Protein AF-0000000072476292 (afdb_homodimer)

Solvent-accessible surface area (backbone atoms only — not comparable to full-atom values): 34205 Å² total; per-residue (Å²): 91,36,28,39,36,25,27,7,22,26,59,20,25,41,45,44,26,8,29,12,35,37,38,31,52,51,88,58,46,81,91,63,62,54,89,32,46,40,37,27,43,30,15,11,14,38,60,37,29,42,16,51,34,32,48,48,14,46,74,64,65,40,75,52,43,68,63,43,67,49,39,36,83,51,37,91,58,85,46,71,68,76,44,28,64,52,51,72,46,56,89,38,29,79,60,75,78,44,25,46,62,50,32,51,53,49,51,70,51,44,40,41,35,40,39,34,36,55,33,45,54,28,35,44,13,48,59,37,33,48,73,65,56,40,65,89,64,40,34,38,36,35,26,40,55,70,33,39,49,46,41,45,68,34,36,36,52,56,64,34,33,68,37,37,52,82,67,50,32,31,43,75,39,63,48,56,66,78,42,74,43,59,58,44,88,55,37,30,41,33,29,33,40,66,30,44,27,36,98,77,33,66,17,20,30,37,39,39,32,49,47,54,76,79,45,67,76,48,72,68,73,86,72,41,35,26,39,38,39,45,34,62,31,37,36,39,84,77,70,67,51,67,37,57,60,51,52,37,63,68,46,17,54,40,38,34,70,66,27,49,44,32,36,38,36,55,39,39,36,39,72,87,58,59,77,91,72,41,81,23,39,22,28,29,62,42,49,43,50,53,51,51,54,36,37,53,49,11,41,74,57,72,25,60,56,62,67,34,33,41,34,40,27,32,36,42,65,57,97,51,49,45,65,61,49,26,50,52,47,38,51,52,42,25,59,76,68,70,49,54,54,34,59,19,49,65,47,35,40,35,28,34,44,70,90,36,28,38,37,25,26,8,23,26,59,19,25,40,45,44,26,8,28,10,34,38,39,31,54,50,89,56,46,83,90,64,64,54,89,32,44,40,38,27,43,31,14,11,12,37,58,38,31,42,16,52,34,31,48,47,14,44,74,63,65,38,74,50,43,67,63,44,66,49,38,38,84,52,38,90,58,85,46,72,69,76,44,29,64,51,52,72,47,56,88,39,28,79,60,75,78,44,26,45,61,49,33,50,54,49,52,68,51,45,41,41,35,41,38,36,38,55,32,46,53,28,36,44,13,46,60,37,32,49,73,66,56,39,65,90,63,41,35,38,37,34,28,40,56,69,33,37,49,46,39,45,67,35,36,37,53,55,64,33,33,68,37,36,52,84,67,49,33,31,44,75,40,62,49,58,67,78,42,75,43,58,56,43,89,56,36,30,41,34,29,34,40,65,30,44,27,36,96,78,34,66,18,22,30,39,40,39,32,51,45,56,75,80,44,65,76,50,71,65,74,87,70,41,35,26,38,36,40,46,34,61,31,37,36,38,83,77,71,68,50,68,36,57,60,51,53,38,62,68,44,17,56,39,37,33,70,66,27,48,44,31,37,36,35,54,37,38,34,36,73,87,58,58,76,91,72,41,82,22,38,24,27,28,64,42,50,43,51,52,51,52,53,37,38,53,49,11,43,75,58,74,24,60,56,61,66,33,33,41,33,38,29,33,35,42,66,57,98,52,49,45,65,62,49,26,50,50,46,39,52,52,43,25,60,74,67,69,47,55,53,34,59,19,50,64,49,36,38,34,28,34,45,70

InterPro domains:
  IPR000396 Cyclic-AMP phosphodiesterase, class-II [PF02112] (32-349)
  IPR000396 Cyclic-AMP phosphodiesterase, class-II [PIRSF000962] (2-354)
  IPR000396 Cyclic-AMP phosphodiesterase, class-II [PR00388] (113-131)
  IPR000396 Cyclic-AMP phosphodiesterase, class-II [PR00388] (143-164)
  IPR000396 Cyclic-AMP phosphodiesterase, class-II [PR00388] (259-270)
  IPR000396 Cyclic-AMP phosphodiesterase, class-II [PR00388] (278-291)
  IPR000396 Cyclic-AMP phosphodiesterase, class-II [PR00388] (305-316)
  IPR000396 Cyclic-AMP phosphodiesterase, class-II [PTHR28283] (2-352)
  IPR000396 Cyclic-AMP phosphodiesterase, class-II [cd07735] (2-314)
  IPR036866 Ribonuclease Z/Hydroxyacylglutathione hydrolase-like [G3DSA:3.60.15.10] (3-337)
  IPR036866 Ribonuclease Z/Hydroxyacylglutathione hydrolase-like [SSF56281] (3-273)

Sequence (708 aa):
MFELTFLGCSGGPMEGSTCALLVKPATSSYLTLKPGELLCIDGGSGLASLTETIYHEQRTSQPYSKTIELLASQTNIKSPQDICEAVVTTPFAEIQGSPFYEARKIFSCLSNYLITHPHLDHIAGLVVNSSGFDAENPKSVYGSEVCMSALSAHIFNNIIWPDLPQHKLLSLNSVNYEHPFSPSHGVYSVTMFELSHGVNYKSSAFLINYKPADARDNASADQEHMLLVFGDFESDRVSGASTNIHVWQQVAPLVARGQLRGIVVECSHGDSLNDSLLFGHLKSSDLIHELATFKELIEAEGGSINGLHVVVNHVKDLDSDVRLQILKELRDGASLHQLDIKISLPLSGVSLVIMFELTFLGCSGGPMEGSTCALLVKPATSSYLTLKPGELLCIDGGSGLASLTETIYHEQRTSQPYSKTIELLASQTNIKSPQDICEAVVTTPFAEIQGSPFYEARKIFSCLSNYLITHPHLDHIAGLVVNSSGFDAENPKSVYGSEVCMSALSAHIFNNIIWPDLPQHKLLSLNSVNYEHPFSPSHGVYSVTMFELSHGVNYKSSAFLINYKPADARDNASADQEHMLLVFGDFESDRVSGASTNIHVWQQVAPLVARGQLRGIVVECSHGDSLNDSLLFGHLKSSDLIHELATFKELIEAEGGSINGLHVVVNHVKDLDSDVRLQILKELRDGASLHQLDIKISLPLSGVSLVI

Secondary structure (DSSP, 8-state):
-EEEEEEE-B-SSSTTSBSEEEEEETTS-GGGPPTT--EEE--SS-HHHHHHHHHHHHHHSS---HHHHHTGGG----SGGGGB-SEEE-TTTT--S-HHHHHHHHHHT--EEE-S---GGGTHHHHHHGGG--TTS-EEEEE-HHHHHHIIIIISSSSSS--TTTTTSEEEEE--BT--B--GGGTEEEEEEEEE-STT-EEEEEEEEE--GGGTTS--GGG-EEEEEE-S---HHHH--SHHHHHHHHHHHHHHTT-EEEEEEE--B-TTS-GGGSSS--BHHHHHHHHHHHHHHHHHTT---TT-EEEEE-B---SS-HHHHHHHHHHHHHHHTT---EEE---TT-EEE-/-EEEEEEE-B-SSSTTSBSEEEEEETTS-GGGPPTT--EEE--SS-HHHHHHHHHHHHHHSS---HHHHHTGGG----SGGGGB-SEEE-TTTT--S-HHHHHHHHHHT--EEE-S---GGGTHHHHHHGGG--TTS-EEEEE-HHHHHHIIIIISSSSSS--TTTTTSEEEEE--BT--B--GGGTEEEEEEEEE-STT-EEEEEEEEE--GGGTTS--GGG-EEEEEE-S---HHHH--SHHHHHHHHHHHHHHTT-EEEEEEE--B-TTS-GGGSSS--BHHHHHHHHHHHHHHHHHTT---TT-EEEEE-B---SS-HHHHHHHHHHHHHHHTT---EEE---TT-EEE-

Nearest PDB structures (foldseek):
  4ojv-assembly1_A  TM=8.227E-01  e=9.737E-34  Saccharomyces cerevisiae S288C
  2e7y-assembly1_B  TM=5.985E-01  e=1.493E-08  Thermotoga maritima
  7xgt-assembly1_B  TM=6.141E-01  e=4.223E-08  Oryza sativa
  2nva-assembly4_G  TM=5.502E-01  e=4.633E-01  Paramecium bursaria Chlorella virus 1
  2nv9-assembly1_A  TM=3.496E-01  e=8.541E-01  Paramecium bursaria Chlorella virus 1

Radius of gyration: 25.57 Å; Cα contacts (8 Å, |Δi|>4): 1795; chains: 2; bounding box: 51×78×52 Å

Foldseek 3Di:
DKKKAFQAFALDDDQQRFGKIWIFRPVDALVDDDFQRIEMEFFSHALVSQLVLLVVCLVPVFFDFVCCVVCVVFAPDPGLVVFFLFDWHNRNNPDDDRSNVSSVVSVLSYAEYEYFAQDNSRYVRVQVVLVPFDLVRAHEYEYAPRRLVCCQVPPCPVPNHPVCVVVNNYYYHHDDAQDWDDDGPNQWIKHKFWAAQDPPTITIKIKIWGDDPVCVPVPPVLDIAIEIETDFAFACVLRVDCRLVVVLLVCLLCVQSVRYQAYEEEAAFAPVDDSVPQNGHHYLVRVLVSVLSSQVSNVVSVGGLAAHEYEYGRHHDDPHNGSVRSSVSNVVSCVVSVPNYTYGYGGNSIMGDD/DKKKAFQAFALDDDQQRFGKIWIFRPVDALVDDDFQRIEMEFFSHALVSQLVLLVVCLPPVFFDFVCCVVCVVFDPDPGLVVFFLFDWHNRNNPDDDRSNVSSVVSVLSYAEYEYFAQDNSRYVRVQVVLVVFDLVRAHEYEYAPRRLVCCQVPPCPVPNHPVCVVVNNYYYYHDDAQDWDDDRVNQWIKHKFWAAQPPPDITIKIKIWGDDPVCVVVVPVLDIAIEIETDFAFACVLRVDCRLVVVLLVCLLCVQSVRYQAYEEEAAFAPPDDSVPQNGHHYLVRVLVSVLSSQVSNVVSVGGLAAHEYEYGRHHDDPHPGSVRSSVSNVVSCVVSVPNYTYGYGGNSIMGDD

Organism: Diutina rugosa (NCBI:txid5481)

pLDDT: mean 92.44, std 9.65, range [44.97, 98.94]

Structure (mmCIF, N/CA/C/O backbone):
data_AF-0000000072476292-model_v1
#
loop_
_entity.id
_entity.type
_entity.pdbx_description
1 polymer '3,5-cyclic-nucleotide phosphodiesterase'
#
loop_
_atom_site.group_PDB
_atom_site.id
_atom_site.type_symbol
_atom_site.label_atom_id
_atom_site.label_alt_id
_atom_site.label_comp_id
_atom_site.label_asym_id
_atom_site.label_entity_id
_atom_site.label_seq_id
_atom_site.pdbx_PDB_ins_code
_atom_site.Cartn_x
_atom_site.Cartn_y
_atom_site.Cartn_z
_atom_site.occupancy
_atom_site.B_iso_or_equiv
_atom_site.auth_seq_id
_atom_site.auth_comp_id
_atom_site.auth_asym_id
_atom_site.auth_atom_id
_atom_site.pdbx_PDB_model_num
ATOM 1 N N . MET A 1 1 ? 5.055 30.344 5.113 1 91 1 MET A N 1
ATOM 2 C CA . MET A 1 1 ? 4.133 29.531 4.332 1 91 1 MET A CA 1
ATOM 3 C C . MET A 1 1 ? 4.703 28.125 4.098 1 91 1 MET A C 1
ATOM 5 O O . MET A 1 1 ? 5.922 27.953 4.094 1 91 1 MET A O 1
ATOM 9 N N . PHE A 1 2 ? 3.807 27.188 4.066 1 96.44 2 PHE A N 1
ATOM 10 C CA . PHE A 1 2 ? 4.172 25.797 3.805 1 96.44 2 PHE A CA 1
ATOM 11 C C . PHE A 1 2 ? 3.623 25.344 2.459 1 96.44 2 PHE A C 1
ATOM 13 O O . PHE A 1 2 ? 2.578 25.812 2.014 1 96.44 2 PHE A O 1
ATOM 20 N N . GLU A 1 3 ? 4.383 24.562 1.812 1 97.94 3 GLU A N 1
ATOM 21 C CA . GLU A 1 3 ? 3.824 23.75 0.731 1 97.94 3 GLU A CA 1
ATOM 22 C C . GLU A 1 3 ? 3.582 22.312 1.184 1 97.94 3 GLU A C 1
ATOM 24 O O . GLU A 1 3 ? 4.48 21.672 1.729 1 97.94 3 GLU A O 1
ATOM 29 N N . LEU A 1 4 ? 2.398 21.906 1.041 1 98.56 4 LEU A N 1
ATOM 30 C CA . LEU A 1 4 ? 1.938 20.578 1.404 1 98.56 4 LEU A CA 1
ATOM 31 C C . LEU A 1 4 ? 1.71 19.719 0.162 1 98.56 4 LEU A C 1
ATOM 33 O O . LEU A 1 4 ? 0.95 20.109 -0.73 1 98.56 4 LEU A O 1
ATOM 37 N N . THR A 1 5 ? 2.398 18.625 0.042 1 98.38 5 THR A N 1
ATOM 38 C CA . THR A 1 5 ? 2.139 17.656 -1.026 1 98.38 5 THR A CA 1
ATOM 39 C C . THR A 1 5 ? 1.541 16.375 -0.466 1 98.38 5 THR A C 1
ATOM 41 O O . THR A 1 5 ? 2.213 15.641 0.259 1 98.38 5 THR A O 1
ATOM 44 N N . PHE A 1 6 ? 0.319 16.156 -0.829 1 98 6 PHE A N 1
ATOM 45 C CA . PHE A 1 6 ? -0.369 14.969 -0.354 1 98 6 PHE A CA 1
ATOM 46 C C . PHE A 1 6 ? -0.051 13.773 -1.242 1 98 6 PHE A C 1
ATOM 48 O O . PHE A 1 6 ? -0.615 13.633 -2.33 1 98 6 PHE A O 1
ATOM 55 N N . LEU A 1 7 ? 0.83 12.875 -0.718 1 97.44 7 LEU A N 1
ATOM 56 C CA . LEU A 1 7 ? 1.102 11.633 -1.431 1 97.44 7 LEU A CA 1
ATOM 57 C C . LEU A 1 7 ? -0.1 10.695 -1.366 1 97.44 7 LEU A C 1
ATOM 59 O O . LEU A 1 7 ? -0.312 9.883 -2.273 1 97.44 7 LEU A O 1
ATOM 63 N N . GLY A 1 8 ? -0.78 10.789 -0.279 1 96.25 8 GLY A N 1
ATOM 64 C CA . GLY A 1 8 ? -2.039 10.086 -0.076 1 96.25 8 GLY A CA 1
ATOM 65 C C . GLY A 1 8 ? -2.941 10.766 0.937 1 96.25 8 GLY A C 1
ATOM 66 O O . GLY A 1 8 ? -2.465 11.336 1.92 1 96.25 8 GLY A O 1
ATOM 67 N N . CYS A 1 9 ? -4.281 10.633 0.709 1 94.25 9 CYS A N 1
ATOM 68 C CA . CYS A 1 9 ? -5.242 11.32 1.569 1 94.25 9 CYS A CA 1
ATOM 69 C C . CYS A 1 9 ? -6.418 10.406 1.905 1 94.25 9 CYS A C 1
ATOM 71 O O . CYS A 1 9 ? -7.387 10.844 2.525 1 94.25 9 CYS A O 1
ATOM 73 N N . SER A 1 10 ? -6.316 9.18 1.481 1 91.38 10 SER A N 1
ATOM 74 C CA . SER A 1 10 ? -7.457 8.281 1.633 1 91.38 10 SER A CA 1
ATOM 75 C C . SER A 1 10 ? -7.383 7.504 2.941 1 91.38 10 SER A C 1
ATOM 77 O O . SER A 1 10 ? -6.293 7.121 3.379 1 91.38 10 SER A O 1
ATOM 79 N N . GLY A 1 11 ? -8.523 7.332 3.533 1 90.81 11 GLY A N 1
ATOM 80 C CA . GLY A 1 11 ? -8.609 6.418 4.66 1 90.81 11 GLY A CA 1
ATOM 81 C C . GLY A 1 11 ? -8.898 4.988 4.25 1 90.81 11 GLY A C 1
ATOM 82 O O . GLY A 1 11 ? -9.234 4.152 5.09 1 90.81 11 GLY A O 1
ATOM 83 N N . GLY A 1 12 ? -8.68 4.676 2.955 1 88.12 12 GLY A N 1
ATOM 84 C CA . GLY A 1 12 ? -9.07 3.387 2.414 1 88.12 12 GLY A CA 1
ATOM 85 C C . GLY A 1 12 ? -10.445 3.404 1.772 1 88.12 12 GLY A C 1
ATOM 86 O O . GLY A 1 12 ? -11.148 4.418 1.817 1 88.12 12 GLY A O 1
ATOM 87 N N . PRO A 1 13 ? -10.719 2.307 1.128 1 91 13 PRO A N 1
ATOM 88 C CA . PRO A 1 13 ? -10.047 1.003 1.123 1 91 13 PRO A CA 1
ATOM 89 C C . PRO A 1 13 ? -9.016 0.874 0.004 1 91 13 PRO A C 1
ATOM 91 O O . PRO A 1 13 ? -8.414 -0.189 -0.163 1 91 13 PRO A O 1
ATOM 94 N N . MET A 1 14 ? -8.75 1.914 -0.748 1 90.06 14 MET A N 1
ATOM 95 C CA . MET A 1 14 ? -7.816 1.843 -1.868 1 90.06 14 MET A CA 1
ATOM 96 C C . MET A 1 14 ? -6.375 1.964 -1.385 1 90.06 14 MET A C 1
ATOM 98 O O . MET A 1 14 ? -5.973 3.01 -0.874 1 90.06 14 MET A O 1
ATOM 102 N N . GLU A 1 15 ? -5.648 0.923 -1.555 1 93.62 15 GLU A N 1
ATOM 103 C CA . GLU A 1 15 ? -4.242 0.938 -1.171 1 93.62 15 GLU A CA 1
ATOM 104 C C . GLU A 1 15 ? -3.43 1.845 -2.092 1 93.62 15 GLU A C 1
ATOM 106 O O . GLU A 1 15 ? -3.885 2.2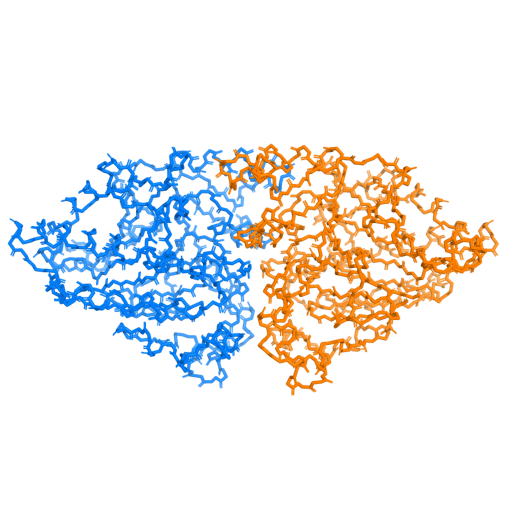03 -3.18 1 93.62 15 GLU A O 1
ATOM 111 N N . GLY A 1 16 ? -2.322 2.332 -1.663 1 91.12 16 GLY A N 1
ATOM 112 C CA . GLY A 1 16 ? -1.449 3.16 -2.48 1 91.12 16 GLY A CA 1
ATOM 113 C C . GLY A 1 16 ? -1.873 4.617 -2.52 1 91.12 16 GLY A C 1
ATOM 114 O O . GLY A 1 16 ? -1.264 5.426 -3.221 1 91.12 16 GLY A O 1
ATOM 115 N N . SER A 1 17 ? -2.912 4.957 -1.737 1 92.44 17 SER A N 1
ATOM 116 C CA . SER A 1 17 ? -3.385 6.336 -1.707 1 92.44 17 SER A CA 1
ATOM 117 C C . SER A 1 17 ? -3.695 6.785 -0.282 1 92.44 17 SER A C 1
ATOM 119 O O . SER A 1 17 ? -4.441 7.742 -0.076 1 92.44 17 SER A O 1
ATOM 121 N N . THR A 1 18 ? -3.088 6.07 0.658 1 96.38 18 THR A N 1
ATOM 122 C CA . THR A 1 18 ? -3.424 6.344 2.051 1 96.38 18 THR A CA 1
ATOM 123 C C . THR A 1 18 ? -2.488 7.398 2.635 1 96.38 18 THR A C 1
ATOM 125 O O . THR A 1 18 ? -1.565 7.859 1.961 1 96.38 18 THR A O 1
ATOM 128 N N . CYS A 1 19 ? -2.697 7.816 3.797 1 97.81 19 CYS A N 1
ATOM 129 C CA . CYS A 1 19 ? -2.273 9.086 4.367 1 97.81 19 CYS A CA 1
ATOM 130 C C . CYS A 1 19 ? -0.754 9.203 4.387 1 97.81 19 CYS A C 1
ATOM 132 O O . CYS A 1 19 ? -0.074 8.375 5 1 97.81 19 CYS A O 1
ATOM 134 N N . ALA A 1 20 ? -0.242 10.18 3.732 1 98.56 20 ALA A N 1
ATOM 135 C CA . ALA A 1 20 ? 1.154 10.609 3.701 1 98.56 20 ALA A CA 1
ATOM 136 C C . ALA A 1 20 ? 1.278 12.031 3.17 1 98.56 20 ALA A C 1
ATOM 138 O O . ALA A 1 20 ? 0.745 12.352 2.105 1 98.56 20 ALA A O 1
ATOM 139 N N . LEU A 1 21 ? 1.949 12.898 3.904 1 98.69 21 LEU A N 1
ATOM 140 C CA . LEU A 1 21 ? 2.023 14.32 3.6 1 98.69 21 LEU A CA 1
ATOM 141 C C . LEU A 1 21 ? 3.469 14.805 3.621 1 98.69 21 LEU A C 1
ATOM 143 O O . LEU A 1 21 ? 4.156 14.672 4.637 1 98.69 21 LEU A O 1
ATOM 147 N N . LEU A 1 22 ? 3.949 15.312 2.496 1 98.62 22 LEU A N 1
ATOM 148 C CA . LEU A 1 22 ? 5.227 16.016 2.475 1 98.62 22 LEU A CA 1
ATOM 149 C C . LEU A 1 22 ? 5.039 17.484 2.852 1 98.62 22 LEU A C 1
ATOM 151 O O . LEU A 1 22 ? 4.098 18.125 2.395 1 98.62 22 LEU A O 1
ATOM 155 N N . VAL A 1 23 ? 5.867 17.969 3.684 1 97.81 23 VAL A N 1
ATOM 156 C CA . VAL A 1 23 ? 5.836 19.359 4.125 1 97.81 23 VAL A CA 1
ATOM 157 C C . VAL A 1 23 ? 7.191 20.016 3.865 1 97.81 23 VAL A C 1
ATOM 159 O O . VAL A 1 23 ? 8.234 19.469 4.223 1 97.81 23 VAL A O 1
ATOM 162 N N . LYS A 1 24 ? 7.195 21.094 3.283 1 96.56 24 LYS A N 1
ATOM 163 C CA . LYS A 1 24 ? 8.391 21.922 3.094 1 96.56 24 LYS A CA 1
ATOM 164 C C . LYS A 1 24 ? 8.039 23.406 3.127 1 96.56 24 LYS A C 1
ATOM 166 O O . LYS A 1 24 ? 6.875 23.781 2.986 1 96.56 24 LYS A O 1
ATOM 171 N N . PRO A 1 25 ? 9.062 24.281 3.348 1 94.06 25 PRO A N 1
ATOM 172 C CA . PRO A 1 25 ? 8.781 25.703 3.176 1 94.06 25 PRO A CA 1
ATOM 173 C C . PRO A 1 25 ? 8.305 26.047 1.766 1 94.06 25 PRO A C 1
ATOM 175 O O . PRO A 1 25 ? 8.812 25.5 0.789 1 94.06 25 PRO A O 1
ATOM 178 N N . ALA A 1 26 ? 7.312 26.891 1.648 1 94.31 26 ALA A N 1
ATOM 179 C CA . ALA A 1 26 ? 6.762 27.266 0.348 1 94.31 26 ALA A CA 1
ATOM 180 C C . ALA A 1 26 ? 7.824 27.922 -0.528 1 94.31 26 ALA A C 1
ATOM 182 O O . ALA A 1 26 ? 7.727 27.906 -1.758 1 94.31 26 ALA A O 1
ATOM 183 N N . THR A 1 27 ? 8.812 28.516 0.067 1 91.31 27 THR A N 1
ATOM 184 C CA . THR A 1 27 ? 9.844 29.266 -0.653 1 91.31 27 THR A CA 1
ATOM 185 C C . THR A 1 27 ? 10.875 28.312 -1.262 1 91.31 27 THR A C 1
ATOM 187 O O . THR A 1 27 ? 11.641 28.703 -2.143 1 91.31 27 THR A O 1
ATOM 190 N N . SER A 1 28 ? 10.898 27.062 -0.823 1 92.25 28 SER A N 1
ATOM 191 C CA . SER A 1 28 ? 11.852 26.094 -1.334 1 92.25 28 SER A CA 1
ATOM 192 C C . SER A 1 28 ? 11.266 25.297 -2.498 1 92.25 28 SER A C 1
ATOM 194 O O . SER A 1 28 ? 10.055 25.062 -2.545 1 92.25 28 SER A O 1
ATOM 196 N N . SER A 1 29 ? 12.18 24.922 -3.387 1 94.94 29 SER A N 1
ATOM 197 C CA . SER A 1 29 ? 11.805 24.062 -4.5 1 94.94 29 SER A CA 1
ATOM 198 C C . SER A 1 29 ? 12.219 22.609 -4.238 1 94.94 29 SER A C 1
ATOM 200 O O . SER A 1 29 ? 13.25 22.359 -3.607 1 94.94 29 SER A O 1
ATOM 202 N N . TYR A 1 30 ? 11.422 21.672 -4.738 1 96.06 30 TYR A N 1
ATOM 203 C CA . TYR A 1 30 ? 11.797 20.266 -4.621 1 96.06 30 TYR A CA 1
ATOM 204 C C . TYR A 1 30 ? 13.102 19.984 -5.348 1 96.06 30 TYR A C 1
ATOM 206 O O . TYR A 1 30 ? 13.789 19 -5.051 1 96.06 30 TYR A O 1
ATOM 214 N N . LEU A 1 31 ? 13.484 20.844 -6.27 1 92 31 LEU A N 1
ATOM 215 C CA . LEU A 1 31 ? 14.688 20.672 -7.078 1 92 31 LEU A CA 1
ATOM 216 C C . LEU A 1 31 ? 15.922 21.141 -6.312 1 92 31 LEU A C 1
ATOM 218 O O . LEU A 1 31 ? 17.047 20.781 -6.672 1 92 31 LEU A O 1
ATOM 222 N N . THR A 1 32 ? 15.711 21.938 -5.223 1 91.19 32 THR A N 1
ATOM 223 C CA . THR A 1 32 ? 16.844 22.531 -4.52 1 91.19 32 THR A CA 1
ATOM 224 C C . THR A 1 32 ? 16.641 22.438 -3.008 1 91.19 32 THR A C 1
ATOM 226 O O . THR A 1 32 ? 16.891 23.406 -2.285 1 91.19 32 THR A O 1
ATOM 229 N N . LEU A 1 33 ? 16.109 21.344 -2.615 1 92 33 LEU A N 1
ATOM 230 C CA . LEU A 1 33 ? 15.859 21.156 -1.192 1 92 33 LEU A CA 1
ATOM 231 C C . LEU A 1 33 ? 17.156 21.203 -0.396 1 92 33 LEU A C 1
ATOM 233 O O . LEU A 1 33 ? 18.156 20.609 -0.804 1 92 33 LEU A O 1
ATOM 237 N N . LYS A 1 34 ? 17.156 21.953 0.656 1 89.31 34 LYS A N 1
ATOM 238 C CA . LYS A 1 34 ? 18.25 21.922 1.619 1 89.31 34 LYS A CA 1
ATOM 239 C C . LYS A 1 34 ? 18.062 20.812 2.641 1 89.31 34 LYS A C 1
ATOM 241 O O . LYS A 1 34 ? 16.938 20.312 2.822 1 89.31 34 LYS A O 1
ATOM 246 N N . PRO A 1 35 ? 19.172 20.406 3.254 1 88 35 PRO A N 1
ATOM 247 C CA . PRO A 1 35 ? 19.062 19.344 4.246 1 88 35 PRO A CA 1
ATOM 248 C C . PRO A 1 35 ? 18.047 19.656 5.344 1 88 35 PRO A C 1
ATOM 250 O O . PRO A 1 35 ? 18.062 20.766 5.898 1 88 35 PRO A O 1
ATOM 253 N N . GLY A 1 36 ? 17.141 18.734 5.473 1 90.19 36 GLY A N 1
ATOM 254 C CA . GLY A 1 36 ? 16.219 18.859 6.59 1 90.19 36 GLY A CA 1
ATOM 255 C C . GLY A 1 36 ? 14.938 19.578 6.219 1 90.19 36 GLY A C 1
ATOM 256 O O . GLY A 1 36 ? 13.977 19.578 6.996 1 90.19 36 GLY A O 1
ATOM 257 N N . GLU A 1 37 ? 14.805 20.125 5.031 1 93.25 37 GLU A N 1
ATOM 258 C CA . GLU A 1 37 ? 13.656 20.953 4.66 1 93.25 37 GLU A CA 1
ATOM 259 C C . GLU A 1 37 ? 12.422 20.094 4.402 1 93.25 37 GLU A C 1
ATOM 261 O O . GLU A 1 37 ? 11.289 20.562 4.547 1 93.25 37 GLU A O 1
ATOM 266 N N . LEU A 1 38 ? 12.672 18.891 4.059 1 96.12 38 LEU A N 1
ATOM 267 C CA . LEU A 1 38 ? 11.547 18.031 3.707 1 96.12 38 LEU A CA 1
ATOM 268 C C . LEU A 1 38 ? 11.172 17.125 4.871 1 96.12 38 LEU A C 1
ATOM 270 O O . LEU A 1 38 ? 12.016 16.422 5.41 1 96.12 38 LEU A O 1
ATOM 274 N N . LEU A 1 39 ? 9.883 17.203 5.27 1 96.56 39 LEU A N 1
ATOM 275 C CA . LEU A 1 39 ? 9.305 16.312 6.27 1 96.56 39 LEU A CA 1
ATOM 276 C C . LEU A 1 39 ? 8.219 15.445 5.656 1 96.56 39 LEU A C 1
ATOM 278 O O . LEU A 1 39 ? 7.574 15.844 4.684 1 96.56 39 LEU A O 1
ATOM 282 N N . CYS A 1 40 ? 8.156 14.344 6.203 1 98.25 40 CYS A N 1
ATOM 283 C CA . CYS A 1 40 ? 7.023 13.5 5.836 1 98.25 40 CYS A CA 1
ATOM 284 C C . CYS A 1 40 ? 6.199 13.125 7.066 1 98.25 40 CYS A C 1
ATOM 286 O O . CYS A 1 40 ? 6.734 12.602 8.039 1 98.25 40 CYS A O 1
ATOM 288 N N . ILE A 1 41 ? 4.945 13.508 7.055 1 98.75 41 ILE A N 1
ATOM 289 C CA . ILE A 1 41 ? 4.023 13.117 8.117 1 98.75 41 ILE A CA 1
ATOM 290 C C . ILE A 1 41 ? 3.227 11.891 7.676 1 98.75 41 ILE A C 1
ATOM 292 O O . ILE A 1 41 ? 2.51 11.938 6.672 1 98.75 41 ILE A O 1
ATOM 296 N N . ASP A 1 42 ? 3.373 10.82 8.422 1 98.75 42 ASP A N 1
ATOM 297 C CA . ASP A 1 42 ? 2.84 9.5 8.094 1 98.75 42 ASP A CA 1
ATOM 298 C C . ASP A 1 42 ? 3.469 8.953 6.812 1 98.75 42 ASP A C 1
ATOM 300 O O . ASP A 1 42 ? 4.375 9.57 6.246 1 98.75 42 ASP A O 1
ATOM 304 N N . GLY A 1 43 ? 3.189 7.695 6.504 1 98.44 43 GLY A N 1
ATOM 305 C CA . GLY A 1 43 ? 3.807 7 5.387 1 98.44 43 GLY A CA 1
ATOM 306 C C . GLY A 1 43 ? 2.926 5.91 4.801 1 98.44 43 GLY A C 1
ATOM 307 O O . GLY A 1 43 ? 3.408 4.828 4.469 1 98.44 43 GLY A O 1
ATOM 308 N N . GLY A 1 44 ? 1.646 6.211 4.703 1 98.19 44 GLY A N 1
ATOM 309 C CA . GLY A 1 44 ? 0.748 5.254 4.078 1 98.19 44 GLY A CA 1
ATOM 310 C C . GLY A 1 44 ? 0.981 5.102 2.588 1 98.19 44 GLY A C 1
ATOM 311 O O . GLY A 1 44 ? 0.674 4.059 2.01 1 98.19 44 GLY A O 1
ATOM 312 N N . SER A 1 45 ? 1.39 6.121 1.954 1 97.31 45 SER A N 1
ATOM 313 C CA . SER A 1 45 ? 1.868 6.188 0.578 1 97.31 45 SER A CA 1
ATOM 314 C C . SER A 1 45 ? 3.254 6.82 0.504 1 97.31 45 SER A C 1
ATOM 316 O O . SER A 1 45 ? 3.729 7.398 1.482 1 97.31 45 SER A O 1
ATOM 318 N N . GLY A 1 46 ? 3.893 6.723 -0.667 1 96.69 46 GLY A N 1
ATOM 319 C CA . GLY A 1 46 ? 5.254 7.23 -0.715 1 96.69 46 GLY A CA 1
ATOM 320 C C . GLY A 1 46 ? 5.793 7.367 -2.127 1 96.69 46 GLY A C 1
ATOM 321 O O . GLY A 1 46 ? 5.27 8.156 -2.922 1 96.69 46 GLY A O 1
ATOM 322 N N . LEU A 1 47 ? 6.762 6.539 -2.42 1 95.25 47 LEU A N 1
ATOM 323 C CA . LEU A 1 47 ? 7.566 6.648 -3.631 1 95.25 47 LEU A CA 1
ATOM 324 C C . LEU A 1 47 ? 6.703 6.488 -4.875 1 95.25 47 LEU A C 1
ATOM 326 O O . LEU A 1 47 ? 6.84 7.258 -5.832 1 95.25 47 LEU A O 1
ATOM 330 N N . ALA A 1 48 ? 5.836 5.492 -4.906 1 94.25 48 ALA A N 1
ATOM 331 C CA . ALA A 1 48 ? 4.992 5.246 -6.07 1 94.25 48 ALA A CA 1
ATOM 332 C C . ALA A 1 48 ? 4.066 6.426 -6.34 1 94.25 48 ALA A C 1
ATOM 334 O O . ALA A 1 48 ? 3.918 6.863 -7.48 1 94.25 48 ALA A O 1
ATOM 335 N N . SER A 1 49 ? 3.451 6.922 -5.297 1 95.44 49 SER A N 1
ATOM 336 C CA . SER A 1 49 ? 2.539 8.055 -5.426 1 95.44 49 SER A CA 1
ATOM 337 C C . SER A 1 49 ? 3.262 9.289 -5.945 1 95.44 49 SER A C 1
ATOM 339 O O . SER A 1 49 ? 2.752 9.992 -6.824 1 95.44 49 SER A O 1
ATOM 341 N N . LEU A 1 50 ? 4.422 9.57 -5.391 1 96.5 50 LEU A N 1
ATOM 342 C CA . LEU A 1 50 ? 5.199 10.719 -5.859 1 96.5 50 LEU A CA 1
ATOM 343 C C . LEU A 1 50 ? 5.59 10.539 -7.324 1 96.5 50 LEU A C 1
ATOM 345 O O . LEU A 1 50 ? 5.52 11.484 -8.109 1 96.5 50 LEU A O 1
ATOM 349 N N . THR A 1 51 ? 6.039 9.336 -7.699 1 94.38 51 THR A N 1
ATOM 350 C CA . THR A 1 51 ? 6.418 9.039 -9.078 1 94.38 51 THR A CA 1
ATOM 351 C C . THR A 1 51 ? 5.262 9.328 -10.031 1 94.38 51 THR A C 1
ATOM 353 O O . THR A 1 51 ? 5.453 9.953 -11.078 1 94.38 51 THR A O 1
ATOM 356 N N . GLU A 1 52 ? 4.09 8.922 -9.672 1 94.19 52 GLU A N 1
ATOM 357 C CA . GLU A 1 52 ? 2.902 9.141 -10.492 1 94.19 52 GLU A CA 1
ATOM 358 C C . GLU A 1 52 ? 2.58 10.625 -10.609 1 94.19 52 GLU A C 1
ATOM 360 O O . GLU A 1 52 ? 2.193 11.102 -11.68 1 94.19 52 GLU A O 1
ATOM 365 N N . THR A 1 53 ? 2.695 11.312 -9.508 1 96.06 53 THR A N 1
ATOM 366 C CA . THR A 1 53 ? 2.424 12.75 -9.516 1 96.06 53 THR A CA 1
ATOM 367 C C . THR A 1 53 ? 3.383 13.477 -10.445 1 96.06 53 THR A C 1
ATOM 369 O O . THR A 1 53 ? 2.963 14.312 -11.25 1 96.06 53 THR A O 1
ATOM 372 N N . ILE A 1 54 ? 4.664 13.133 -10.305 1 95.75 54 ILE A N 1
ATOM 373 C CA . ILE A 1 54 ? 5.672 13.734 -11.164 1 95.75 54 ILE A CA 1
ATOM 374 C C . ILE A 1 54 ? 5.352 13.422 -12.625 1 95.75 54 ILE A C 1
ATOM 376 O O . ILE A 1 54 ? 5.363 14.312 -13.477 1 95.75 54 ILE A O 1
ATOM 380 N N . TYR A 1 55 ? 5.02 12.148 -12.953 1 94.25 55 TYR A N 1
ATOM 381 C CA . TYR A 1 55 ? 4.691 11.719 -14.312 1 94.25 55 TYR A CA 1
ATOM 382 C C . TYR A 1 55 ? 3.588 12.578 -14.906 1 94.25 55 TYR A C 1
ATOM 384 O O . TYR A 1 55 ? 3.707 13.055 -16.031 1 94.25 55 TYR A O 1
ATOM 392 N N . HIS A 1 56 ? 2.551 12.836 -14.195 1 93.25 56 HIS A N 1
ATOM 393 C CA . HIS A 1 56 ? 1.395 13.562 -14.711 1 93.25 56 HIS A CA 1
ATOM 394 C C . HIS A 1 56 ? 1.689 15.055 -14.828 1 93.25 56 HIS A C 1
ATOM 396 O O . HIS A 1 56 ? 1.353 15.68 -15.836 1 93.25 56 HIS A O 1
ATOM 402 N N . GLU A 1 57 ? 2.324 15.641 -13.781 1 95.62 57 GLU A N 1
ATOM 403 C CA . GLU A 1 57 ? 2.592 17.078 -13.82 1 95.62 57 GLU A CA 1
ATOM 404 C C . GLU A 1 57 ? 3.598 17.422 -14.914 1 95.62 57 GLU A C 1
ATOM 406 O O . GLU A 1 57 ? 3.502 18.469 -15.539 1 95.62 57 GLU A O 1
ATOM 411 N N . GLN A 1 58 ? 4.547 16.531 -15.125 1 93.62 58 GLN A N 1
ATOM 412 C CA . GLN A 1 58 ? 5.5 16.734 -16.219 1 93.62 58 GLN A CA 1
ATOM 413 C C . GLN A 1 58 ? 4.785 16.859 -17.562 1 93.62 58 GLN A C 1
ATOM 415 O O . GLN A 1 58 ? 5.207 17.641 -18.422 1 93.62 58 GLN A O 1
ATOM 420 N N . ARG A 1 59 ? 3.768 16.188 -17.75 1 91.56 59 ARG A N 1
ATOM 421 C CA . ARG A 1 59 ? 3.113 16.047 -19.047 1 91.56 59 ARG A CA 1
ATOM 422 C C . ARG A 1 59 ? 2.025 17.109 -19.219 1 91.56 59 ARG A C 1
ATOM 424 O O . ARG A 1 59 ? 1.788 17.578 -20.328 1 91.56 59 ARG A O 1
ATOM 431 N N . THR A 1 60 ? 1.396 17.484 -18.125 1 92.75 60 THR A N 1
ATOM 432 C CA . THR A 1 60 ? 0.202 18.297 -18.281 1 92.75 60 THR A CA 1
ATOM 433 C C . THR A 1 60 ? 0.434 19.703 -17.719 1 92.75 60 THR A C 1
ATOM 435 O O . THR A 1 60 ? -0.337 20.625 -18 1 92.75 60 THR A O 1
ATOM 438 N N . SER A 1 61 ? 1.393 19.875 -16.812 1 95.25 61 SER A N 1
ATOM 439 C CA . SER A 1 61 ? 1.634 21.109 -16.078 1 95.25 61 SER A CA 1
ATOM 440 C C . SER A 1 61 ? 0.381 21.562 -15.344 1 95.25 61 SER A C 1
ATOM 442 O O . SER A 1 61 ? 0.14 22.766 -15.203 1 95.25 61 SER A O 1
ATOM 444 N N . GLN A 1 62 ? -0.436 20.609 -15 1 94.44 62 GLN A N 1
ATOM 445 C CA . GLN A 1 62 ? -1.67 20.859 -14.258 1 94.44 62 GLN A CA 1
ATOM 446 C C . GLN A 1 62 ? -1.784 19.938 -13.055 1 94.44 62 GLN A C 1
ATOM 448 O O . GLN A 1 62 ? -1.195 18.859 -13.039 1 94.44 62 GLN A O 1
ATOM 453 N N . PRO A 1 63 ? -2.459 20.5 -12.047 1 93 63 PRO A N 1
ATOM 454 C CA . PRO A 1 63 ? -2.736 19.562 -10.953 1 93 63 PRO A CA 1
ATOM 455 C C . PRO A 1 63 ? -3.551 18.344 -11.406 1 93 63 PRO A C 1
ATOM 457 O O . PRO A 1 63 ? -4.453 18.484 -12.234 1 93 63 PRO A O 1
ATOM 460 N N . TYR A 1 64 ? -3.068 17.219 -10.961 1 86.5 64 TYR A N 1
ATOM 461 C CA . TYR A 1 64 ? -3.703 15.977 -11.375 1 86.5 64 TYR A CA 1
ATOM 462 C C . TYR A 1 64 ? -3.891 15.039 -10.188 1 86.5 64 TYR A C 1
ATOM 464 O O . TYR A 1 64 ? -3.102 15.062 -9.242 1 86.5 64 TYR A O 1
ATOM 472 N N . SER A 1 65 ? -5.047 14.375 -10.195 1 86.25 65 SER A N 1
ATOM 473 C CA . SER A 1 65 ? -5.27 13.266 -9.273 1 86.25 65 SER A CA 1
ATOM 474 C C . SER A 1 65 ? -5.938 12.086 -9.984 1 86.25 65 SER A C 1
ATOM 476 O O . SER A 1 65 ? -7.012 12.242 -10.57 1 86.25 65 SER A O 1
ATOM 478 N N . LYS A 1 66 ? -5.316 10.984 -9.898 1 81.88 66 LYS A N 1
ATOM 479 C CA . LYS A 1 66 ? -5.855 9.758 -10.477 1 81.88 66 LYS A CA 1
ATOM 480 C C . LYS A 1 66 ? -7.219 9.414 -9.875 1 81.88 66 LYS A C 1
ATOM 482 O O . LYS A 1 66 ? -8.062 8.82 -10.547 1 81.88 66 LYS A O 1
ATOM 487 N N . THR A 1 67 ? -7.43 9.883 -8.633 1 83.12 67 THR A N 1
ATOM 488 C CA . THR A 1 67 ? -8.672 9.602 -7.926 1 83.12 67 THR A CA 1
ATOM 489 C C . THR A 1 67 ? -9.867 10.203 -8.664 1 83.12 67 THR A C 1
ATOM 491 O O . THR A 1 67 ? -10.945 9.609 -8.695 1 83.12 67 THR A O 1
ATOM 494 N N . ILE A 1 68 ? -9.703 11.305 -9.281 1 83.44 68 ILE A N 1
ATOM 495 C CA . ILE A 1 68 ? -10.781 11.969 -10.016 1 83.44 68 ILE A CA 1
ATOM 496 C C . ILE A 1 68 ? -11.188 11.117 -11.211 1 83.44 68 ILE A C 1
ATOM 498 O O . ILE A 1 68 ? -12.383 10.922 -11.469 1 83.44 68 ILE A O 1
ATOM 502 N N . GLU A 1 69 ? -10.18 10.562 -11.836 1 79.94 69 GLU A N 1
ATOM 503 C CA . GLU A 1 69 ? -10.461 9.734 -13.008 1 79.94 69 GLU A CA 1
ATOM 504 C C . GLU A 1 69 ? -11.117 8.422 -12.609 1 79.94 69 GLU A C 1
ATOM 506 O O . GLU A 1 69 ? -12.078 7.984 -13.242 1 79.94 69 GLU A O 1
ATOM 511 N N . LEU A 1 70 ? -10.656 7.832 -11.625 1 83.62 70 LEU A N 1
ATOM 512 C CA . LEU A 1 70 ? -11.102 6.504 -11.227 1 83.62 70 LEU A CA 1
ATOM 513 C C . LEU A 1 70 ? -12.5 6.555 -10.625 1 83.62 70 LEU A C 1
ATOM 515 O O . LEU A 1 70 ? -13.258 5.586 -10.711 1 83.62 70 LEU A O 1
ATOM 519 N N . LEU A 1 71 ? -12.773 7.793 -10.07 1 76.5 71 LEU A N 1
ATOM 520 C CA . LEU A 1 71 ? -14.07 7.938 -9.414 1 76.5 71 LEU A CA 1
ATOM 521 C C . LEU A 1 71 ? -14.984 8.867 -10.219 1 76.5 71 LEU A C 1
ATOM 523 O O . LEU A 1 71 ? -15.977 9.375 -9.695 1 76.5 71 LEU A O 1
ATOM 527 N N . ALA A 1 72 ? -14.672 9.234 -11.469 1 70.81 72 ALA A N 1
ATOM 528 C CA . ALA A 1 72 ? -15.305 10.273 -12.281 1 70.81 72 ALA A CA 1
ATOM 529 C C . ALA A 1 72 ? -16.812 10.023 -12.406 1 70.81 72 ALA A C 1
ATOM 531 O O . ALA A 1 72 ? -17.594 10.969 -12.406 1 70.81 72 ALA A O 1
ATOM 532 N N . SER A 1 73 ? -17.172 8.867 -12.508 1 66.62 73 SER A N 1
ATOM 533 C CA . SER A 1 73 ? -18.594 8.57 -12.672 1 66.62 73 SER A CA 1
ATOM 534 C C . SER A 1 73 ? -19.359 8.789 -11.367 1 66.62 73 SER A C 1
ATOM 536 O O . SER A 1 73 ? -20.594 8.875 -11.375 1 66.62 73 SER A O 1
ATOM 538 N N . GLN A 1 74 ? -18.594 9.023 -10.391 1 68.94 74 GLN A N 1
ATOM 539 C CA . GLN A 1 74 ? -19.234 9.078 -9.078 1 68.94 74 GLN A CA 1
ATOM 540 C C . GLN A 1 74 ? -19.078 10.461 -8.453 1 68.94 74 GLN A C 1
ATOM 542 O O . GLN A 1 74 ? -19.625 10.727 -7.379 1 68.94 74 GLN A O 1
ATOM 547 N N . THR A 1 75 ? -18.281 11.18 -9.227 1 72.38 75 THR A N 1
ATOM 548 C CA . THR A 1 75 ? -18.016 12.492 -8.641 1 72.38 75 THR A CA 1
ATOM 549 C C . THR A 1 75 ? -18.172 13.594 -9.688 1 72.38 75 THR A C 1
ATOM 551 O O . THR A 1 75 ? -17.984 13.352 -10.883 1 72.38 75 THR A O 1
ATOM 554 N N . ASN A 1 76 ? -18.641 14.758 -9.266 1 79.25 76 ASN A N 1
ATOM 555 C CA . ASN A 1 76 ? -18.688 15.938 -10.125 1 79.25 76 ASN A CA 1
ATOM 556 C C . ASN A 1 76 ? -17.438 16.812 -9.961 1 79.25 76 ASN A C 1
ATOM 558 O O . ASN A 1 76 ? -17.453 17.984 -10.328 1 79.25 76 ASN A O 1
ATOM 562 N N . ILE A 1 77 ? -16.469 16.172 -9.312 1 85.62 77 ILE A N 1
ATOM 563 C CA . ILE A 1 77 ? -15.195 16.875 -9.172 1 85.62 77 ILE A CA 1
ATOM 564 C C . ILE A 1 77 ? -14.422 16.828 -10.484 1 85.62 77 ILE A C 1
ATOM 566 O O . ILE A 1 77 ? -14.133 15.742 -11.008 1 85.62 77 ILE A O 1
ATOM 570 N N . LYS A 1 78 ? -14.133 17.984 -11.055 1 83.94 78 LYS A N 1
ATOM 571 C CA . LYS A 1 78 ? -13.445 18.031 -12.344 1 83.94 78 LYS A CA 1
ATOM 572 C C . LYS A 1 78 ? -11.953 18.281 -12.164 1 83.94 78 LYS A C 1
ATOM 574 O O . LYS A 1 78 ? -11.141 17.875 -13 1 83.94 78 LYS A O 1
ATOM 579 N N . SER A 1 79 ? -11.695 18.953 -11.047 1 89.19 79 SER A N 1
ATOM 580 C CA . SER A 1 79 ? -10.305 19.266 -10.727 1 89.19 79 SER A CA 1
ATOM 581 C C . SER A 1 79 ? -10.109 19.438 -9.219 1 89.19 79 SER A C 1
ATOM 583 O O . SER A 1 79 ? -11.062 19.688 -8.492 1 89.19 79 SER A O 1
ATOM 585 N N . PRO A 1 80 ? -8.836 19.234 -8.797 1 91.38 80 PRO A N 1
ATOM 586 C CA . PRO A 1 80 ? -8.57 19.453 -7.371 1 91.38 80 PRO A CA 1
ATOM 587 C C . PRO A 1 80 ? -8.992 20.844 -6.898 1 91.38 80 PRO A C 1
ATOM 589 O O . PRO A 1 80 ? -9.398 21.016 -5.746 1 91.38 80 PRO A O 1
ATOM 592 N N . GLN A 1 81 ? -9.047 21.828 -7.75 1 92.81 81 GLN A N 1
ATOM 593 C CA . GLN A 1 81 ? -9.383 23.203 -7.41 1 92.81 81 GLN A CA 1
ATOM 594 C C . GLN A 1 81 ? -10.852 23.344 -7.023 1 92.81 81 GLN A C 1
ATOM 596 O O . GLN A 1 81 ? -11.234 24.281 -6.328 1 92.81 81 GLN A O 1
ATOM 601 N N . ASP A 1 82 ? -11.648 22.375 -7.477 1 91.38 82 ASP A N 1
ATOM 602 C CA . ASP A 1 82 ? -13.078 22.422 -7.195 1 91.38 82 ASP A CA 1
ATOM 603 C C . ASP A 1 82 ? -13.352 22.188 -5.711 1 91.38 82 ASP A C 1
ATOM 605 O O . ASP A 1 82 ? -14.406 22.562 -5.203 1 91.38 82 ASP A O 1
ATOM 609 N N . ILE A 1 83 ? -12.344 21.625 -5.039 1 93.5 83 ILE A N 1
ATOM 610 C CA . ILE A 1 83 ? -12.641 21.219 -3.672 1 93.5 83 ILE A CA 1
ATOM 611 C C . ILE A 1 83 ? -11.555 21.734 -2.732 1 93.5 83 ILE A C 1
ATOM 613 O O . ILE A 1 83 ? -11.398 21.234 -1.616 1 93.5 83 ILE A O 1
ATOM 617 N N . CYS A 1 84 ? -10.727 22.656 -3.215 1 96.69 84 CYS A N 1
ATOM 618 C CA . CYS A 1 84 ? -9.68 23.266 -2.406 1 96.69 84 CYS A CA 1
ATOM 619 C C . CYS A 1 84 ? -9.781 24.781 -2.438 1 96.69 84 CYS A C 1
ATOM 621 O O . CYS A 1 84 ? -9.82 25.391 -3.512 1 96.69 84 CYS A O 1
ATOM 623 N N . GLU A 1 85 ? -9.844 25.391 -1.285 1 97.81 85 GLU A N 1
ATOM 624 C CA . GLU A 1 85 ? -9.805 26.859 -1.216 1 97.81 85 GLU A CA 1
ATOM 625 C C . GLU A 1 85 ? -8.367 27.359 -1.135 1 97.81 85 GLU A C 1
ATOM 627 O O . GLU A 1 85 ? -8.086 28.5 -1.509 1 97.81 85 GLU A O 1
ATOM 632 N N . ALA A 1 86 ? -7.434 26.516 -0.587 1 97.75 86 ALA A N 1
ATOM 633 C CA . ALA A 1 86 ? -6.016 26.859 -0.638 1 97.75 86 ALA A CA 1
ATOM 634 C C . ALA A 1 86 ? -5.5 26.859 -2.074 1 97.75 86 ALA A C 1
ATOM 636 O O . ALA A 1 86 ? -6.09 26.219 -2.953 1 97.75 86 ALA A O 1
ATOM 637 N N . VAL A 1 87 ? -4.438 27.547 -2.316 1 97.25 87 VAL A N 1
ATOM 638 C CA . VAL A 1 87 ? -3.852 27.625 -3.65 1 97.25 87 VAL A CA 1
ATOM 639 C C . VAL A 1 87 ? -3.256 26.266 -4.027 1 97.25 87 VAL A C 1
ATOM 641 O O . VAL A 1 87 ? -2.389 25.75 -3.324 1 97.25 87 VAL A O 1
ATOM 644 N N . VAL A 1 88 ? -3.748 25.703 -5.082 1 97.94 88 VAL A N 1
ATOM 645 C CA . VAL A 1 88 ? -3.219 24.453 -5.621 1 97.94 88 VAL A CA 1
ATOM 646 C C . VAL A 1 88 ? -2.018 24.75 -6.52 1 97.94 88 VAL A C 1
ATOM 648 O O . VAL A 1 88 ? -2.072 25.641 -7.363 1 97.94 88 VAL A O 1
ATOM 651 N N . THR A 1 89 ? -0.917 24.016 -6.293 1 97.12 89 THR A N 1
ATOM 652 C CA . THR A 1 89 ? 0.299 24.25 -7.062 1 97.12 89 THR A CA 1
ATOM 653 C C . THR A 1 89 ? 0.699 23 -7.836 1 97.12 89 THR A C 1
ATOM 655 O O . THR A 1 89 ? 0.076 21.938 -7.684 1 97.12 89 THR A O 1
ATOM 658 N N . THR A 1 90 ? 1.723 23.094 -8.742 1 97.38 90 THR A N 1
ATOM 659 C CA . THR A 1 90 ? 2.303 22.016 -9.523 1 97.38 90 THR A CA 1
ATOM 660 C C . THR A 1 90 ? 3.822 22 -9.383 1 97.38 90 THR A C 1
ATOM 662 O O . THR A 1 90 ? 4.543 22.203 -10.367 1 97.38 90 THR A O 1
ATOM 665 N N . PRO A 1 91 ? 4.262 21.656 -8.211 1 97.56 91 PRO A N 1
ATOM 666 C CA . PRO A 1 91 ? 5.688 21.844 -7.922 1 97.56 91 PRO A CA 1
ATOM 667 C C . PRO A 1 91 ? 6.578 20.906 -8.75 1 97.56 91 PRO A C 1
ATOM 669 O O . PRO A 1 91 ? 7.797 21.094 -8.797 1 97.56 91 PRO A O 1
ATOM 672 N N . PHE A 1 92 ? 5.992 19.938 -9.461 1 97.38 92 PHE A N 1
ATOM 673 C CA . PHE A 1 92 ? 6.812 18.969 -10.172 1 97.38 92 PHE A CA 1
ATOM 674 C C . PHE A 1 92 ? 6.738 19.188 -11.672 1 97.38 92 PHE A C 1
ATOM 676 O O . PHE A 1 92 ? 7.305 18.406 -12.453 1 97.38 92 PHE A O 1
ATOM 683 N N . ALA A 1 93 ? 6.031 20.188 -12.125 1 96.88 93 ALA A N 1
ATOM 684 C CA . ALA A 1 93 ? 5.766 20.406 -13.539 1 96.88 93 ALA A CA 1
ATOM 685 C C . ALA A 1 93 ? 7.059 20.672 -14.312 1 96.88 93 ALA A C 1
ATOM 687 O O . ALA A 1 93 ? 7.164 20.328 -15.484 1 96.88 93 ALA A O 1
ATOM 688 N N . GLU A 1 94 ? 8.07 21.219 -13.648 1 94.81 94 GLU A N 1
ATOM 689 C CA . GLU A 1 94 ? 9.281 21.625 -14.344 1 94.81 94 GLU A CA 1
ATOM 690 C C . GLU A 1 94 ? 10.367 20.562 -14.242 1 94.81 94 GLU A C 1
ATOM 692 O O . GLU A 1 94 ? 11.453 20.719 -14.797 1 94.81 94 GLU A O 1
ATOM 697 N N . ILE A 1 95 ? 10.078 19.547 -13.422 1 93.38 95 ILE A N 1
ATOM 698 C CA . ILE A 1 95 ? 11.055 18.469 -13.281 1 93.38 95 ILE A CA 1
ATOM 699 C C . ILE A 1 95 ? 11.328 17.844 -14.648 1 93.38 95 ILE A C 1
ATOM 701 O O . ILE A 1 95 ? 10.406 17.609 -15.43 1 93.38 95 ILE A O 1
ATOM 705 N N . GLN A 1 96 ? 12.664 17.703 -14.789 1 88.12 96 GLN A N 1
ATOM 706 C CA . GLN A 1 96 ? 13.117 17.031 -16.016 1 88.12 96 GLN A CA 1
ATOM 707 C C . GLN A 1 96 ? 13.617 15.617 -15.719 1 88.12 96 GLN A C 1
ATOM 709 O O . GLN A 1 96 ? 13.883 15.281 -14.562 1 88.12 96 GLN A O 1
ATOM 714 N N . GLY A 1 97 ? 13.523 14.648 -16.5 1 87.12 97 GLY A N 1
ATOM 715 C CA . GLY A 1 97 ? 14.023 13.297 -16.328 1 87.12 97 GLY A CA 1
ATOM 716 C C . GLY A 1 97 ? 12.93 12.273 -16.109 1 87.12 97 GLY A C 1
ATOM 717 O O . GLY A 1 97 ? 11.742 12.602 -16.219 1 87.12 97 GLY A O 1
ATOM 718 N N . SER A 1 98 ? 13.367 11.094 -15.758 1 88.5 98 SER A N 1
ATOM 719 C CA . SER A 1 98 ? 12.422 10.008 -15.516 1 88.5 98 SER A CA 1
ATOM 720 C C . SER A 1 98 ? 11.672 10.203 -14.203 1 88.5 98 SER A C 1
ATOM 722 O O . SER A 1 98 ? 12.281 10.531 -13.18 1 88.5 98 SER A O 1
ATOM 724 N N . PRO A 1 99 ? 10.375 10.047 -14.227 1 91.44 99 PRO A N 1
ATOM 725 C CA . PRO A 1 99 ? 9.586 10.258 -13.008 1 91.44 99 PRO A CA 1
ATOM 726 C C . PRO A 1 99 ? 10.094 9.453 -11.82 1 91.44 99 PRO A C 1
ATOM 728 O O . PRO A 1 99 ? 10.219 9.984 -10.719 1 91.44 99 PRO A O 1
ATOM 731 N N . PHE A 1 100 ? 10.453 8.258 -12.023 1 90.56 100 PHE A N 1
ATOM 732 C CA . PHE A 1 100 ? 10.891 7.391 -10.938 1 90.56 100 PHE A CA 1
ATOM 733 C C . PHE A 1 100 ? 12.227 7.859 -10.375 1 90.56 100 PHE A C 1
ATOM 735 O O . PHE A 1 100 ? 12.414 7.91 -9.156 1 90.56 100 PHE A O 1
ATOM 742 N N . TYR A 1 101 ? 13.148 8.164 -11.242 1 89.31 101 TYR A N 1
ATOM 743 C CA . TYR A 1 101 ? 14.461 8.633 -10.812 1 89.31 101 TYR A CA 1
ATOM 744 C C . TYR A 1 101 ? 14.344 9.914 -10.008 1 89.31 101 TYR A C 1
ATOM 746 O O . TYR A 1 101 ? 14.984 10.062 -8.961 1 89.31 101 TYR A O 1
ATOM 754 N N . GLU A 1 102 ? 13.539 10.82 -10.539 1 92.94 102 GLU A N 1
ATOM 755 C CA . GLU A 1 102 ? 13.375 12.109 -9.859 1 92.94 102 GLU A CA 1
ATOM 756 C C . GLU A 1 102 ? 12.672 11.938 -8.516 1 92.94 102 GLU A C 1
ATOM 758 O O . GLU A 1 102 ? 13.016 12.609 -7.543 1 92.94 102 GLU A O 1
ATOM 763 N N . ALA A 1 103 ? 11.672 11.023 -8.445 1 94.5 103 ALA A N 1
ATOM 764 C CA . ALA A 1 103 ? 11.016 10.727 -7.176 1 94.5 103 ALA A CA 1
ATOM 765 C C . ALA A 1 103 ? 12 10.164 -6.16 1 94.5 103 ALA A C 1
ATOM 767 O O . ALA A 1 103 ? 11.977 10.539 -4.984 1 94.5 103 ALA A O 1
ATOM 768 N N . ARG A 1 104 ? 12.883 9.297 -6.574 1 92.5 104 ARG A N 1
ATOM 769 C CA . ARG A 1 104 ? 13.883 8.703 -5.695 1 92.5 104 ARG A CA 1
ATOM 770 C C . ARG A 1 104 ? 14.844 9.773 -5.172 1 92.5 104 ARG A C 1
ATOM 772 O O . ARG A 1 104 ? 15.266 9.719 -4.012 1 92.5 104 ARG A O 1
ATOM 779 N N . LYS A 1 105 ? 15.211 10.664 -6.043 1 93.12 105 LYS A N 1
ATOM 780 C CA . LYS A 1 105 ? 16.078 11.758 -5.633 1 93.12 105 LYS A CA 1
ATOM 781 C C . LYS A 1 105 ? 15.438 12.594 -4.531 1 93.12 105 LYS A C 1
ATOM 783 O O . LYS A 1 105 ? 16.078 12.93 -3.537 1 93.12 105 LYS A O 1
ATOM 788 N N . ILE A 1 106 ? 14.203 12.914 -4.715 1 95.31 106 ILE A N 1
ATOM 789 C CA . ILE A 1 106 ? 13.477 13.688 -3.719 1 95.31 106 ILE A CA 1
ATOM 790 C C . ILE A 1 106 ? 13.391 12.906 -2.412 1 95.31 106 ILE A C 1
ATOM 792 O O . ILE A 1 106 ? 13.633 13.453 -1.334 1 95.31 106 ILE A O 1
ATOM 796 N N . PHE A 1 107 ? 13.109 11.617 -2.475 1 93.75 107 PHE A N 1
ATOM 797 C CA . PHE A 1 107 ? 12.992 10.781 -1.288 1 93.75 107 PHE A CA 1
ATOM 798 C C . PHE A 1 107 ? 14.344 1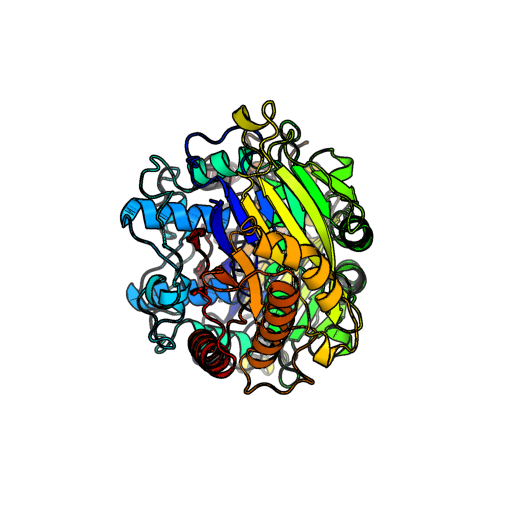0.641 -0.591 1 93.75 107 PHE A C 1
ATOM 800 O O . PHE A 1 107 ? 14.398 10.422 0.622 1 93.75 107 PHE A O 1
ATOM 807 N N . SER A 1 108 ? 15.383 10.703 -1.367 1 91.81 108 SER A N 1
ATOM 808 C CA . SER A 1 108 ? 16.703 10.633 -0.758 1 91.81 108 SER A CA 1
ATOM 809 C C . SER A 1 108 ? 16.969 11.852 0.119 1 91.81 108 SER A C 1
ATOM 811 O O . SER A 1 108 ? 17.828 11.812 1.003 1 91.81 108 SER A O 1
ATOM 813 N N . CYS A 1 109 ? 16.203 12.93 -0.109 1 92.5 109 CYS A N 1
ATOM 814 C CA . CYS A 1 109 ? 16.328 14.141 0.697 1 92.5 109 CYS A CA 1
ATOM 815 C C . CYS A 1 109 ? 15.453 14.062 1.939 1 92.5 109 CYS A C 1
ATOM 817 O O . CYS A 1 109 ? 15.602 14.867 2.861 1 92.5 109 CYS A O 1
ATOM 819 N N . LEU A 1 110 ? 14.594 13.102 1.911 1 94 110 LEU A N 1
ATOM 820 C CA . LEU A 1 110 ? 13.719 12.883 3.057 1 94 110 LEU A CA 1
ATOM 821 C C . LEU A 1 110 ? 14.422 12.062 4.133 1 94 110 LEU A C 1
ATOM 823 O O . LEU A 1 110 ? 14.766 10.906 3.908 1 94 110 LEU A O 1
ATOM 827 N N . SER A 1 111 ? 14.672 12.656 5.262 1 92 111 SER A N 1
ATOM 828 C CA . SER A 1 111 ? 15.383 11.922 6.309 1 92 111 SER A CA 1
ATOM 829 C C . SER A 1 111 ? 14.484 11.688 7.52 1 92 111 SER A C 1
ATOM 831 O O . SER A 1 111 ? 14.789 10.844 8.367 1 92 111 SER A O 1
ATOM 833 N N . ASN A 1 112 ? 13.359 12.445 7.574 1 95.19 112 ASN A N 1
ATOM 834 C CA . ASN A 1 112 ? 12.594 12.422 8.812 1 95.19 112 ASN A CA 1
ATOM 835 C C . ASN A 1 112 ? 11.109 12.156 8.555 1 95.19 112 ASN A C 1
ATOM 837 O O . ASN A 1 112 ? 10.492 12.844 7.738 1 95.19 112 ASN A O 1
ATOM 841 N N . TYR A 1 113 ? 10.648 11.172 9.219 1 97.94 113 TYR A N 1
ATOM 842 C CA . TYR A 1 113 ? 9.219 10.852 9.234 1 97.94 113 TYR A CA 1
ATOM 843 C C . TYR A 1 113 ? 8.609 11.148 10.594 1 97.94 113 TYR A C 1
ATOM 845 O O . TYR A 1 113 ? 9.203 10.844 11.633 1 97.94 113 TYR A O 1
ATOM 853 N N . LEU A 1 114 ? 7.512 11.828 10.617 1 98.75 114 LEU A N 1
ATOM 854 C CA . LEU A 1 114 ? 6.66 11.914 11.797 1 98.75 114 LEU A CA 1
ATOM 855 C C . LEU A 1 114 ? 5.438 11.008 11.656 1 98.75 114 LEU A C 1
ATOM 857 O O . LEU A 1 114 ? 4.594 11.234 10.789 1 98.75 114 LEU A O 1
ATOM 861 N N . ILE A 1 115 ? 5.328 9.984 12.484 1 98.94 115 ILE A N 1
ATOM 862 C CA . ILE A 1 115 ? 4.242 9.016 12.352 1 98.94 115 ILE A CA 1
ATOM 863 C C . ILE A 1 115 ? 3.217 9.242 13.461 1 98.94 115 ILE A C 1
ATOM 865 O O . ILE A 1 115 ? 3.555 9.203 14.641 1 98.94 115 ILE A O 1
ATOM 869 N N . THR A 1 116 ? 2.002 9.406 13.086 1 98.81 116 THR A N 1
ATOM 870 C CA . THR A 1 116 ? 0.947 9.75 14.039 1 98.81 116 THR A CA 1
ATOM 871 C C . THR A 1 116 ? 0.557 8.539 14.875 1 98.81 116 THR A C 1
ATOM 873 O O . THR A 1 116 ? 0.36 8.648 16.094 1 98.81 116 THR A O 1
ATOM 876 N N . HIS A 1 117 ? 0.368 7.453 14.242 1 98.75 117 HIS A N 1
ATOM 877 C CA . HIS A 1 117 ? 0.022 6.195 14.898 1 98.75 117 HIS A CA 1
ATOM 878 C C . HIS A 1 117 ? 0.348 5 14 1 98.75 117 HIS A C 1
ATOM 880 O O . HIS A 1 117 ? 0.665 5.172 12.82 1 98.75 117 HIS A O 1
ATOM 886 N N . PRO A 1 118 ? 0.313 3.797 14.477 1 98.69 118 PRO A N 1
ATOM 887 C CA . PRO A 1 118 ? 0.988 2.699 13.781 1 98.69 118 PRO A CA 1
ATOM 888 C C . PRO A 1 118 ? 0.066 1.958 12.82 1 98.69 118 PRO A C 1
ATOM 890 O O . PRO A 1 118 ? 0.455 0.933 12.25 1 98.69 118 PRO A O 1
ATOM 893 N N . HIS A 1 119 ? -1.165 2.436 12.555 1 98.31 119 HIS A N 1
ATOM 894 C CA . HIS A 1 119 ? -2.039 1.739 11.617 1 98.31 119 HIS A CA 1
ATOM 895 C C . HIS A 1 119 ? -1.42 1.684 10.219 1 98.31 119 HIS A C 1
ATOM 897 O O . HIS A 1 119 ? -0.727 2.615 9.805 1 98.31 119 HIS A O 1
ATOM 903 N N . LEU A 1 120 ? -1.742 0.714 9.492 1 98.06 120 LEU A N 1
ATOM 904 C CA . LEU A 1 120 ? -1.059 0.415 8.242 1 98.06 120 LEU A CA 1
ATOM 905 C C . LEU A 1 120 ? -1.342 1.491 7.195 1 98.06 120 LEU A C 1
ATOM 907 O O . LEU A 1 120 ? -0.48 1.803 6.371 1 98.06 120 LEU A O 1
ATOM 911 N N . ASP A 1 121 ? -2.539 2.051 7.172 1 97.44 121 ASP A N 1
ATOM 912 C CA . ASP A 1 121 ? -2.842 3.088 6.191 1 97.44 121 ASP A CA 1
ATOM 913 C C . ASP A 1 121 ? -2.039 4.355 6.469 1 97.44 121 ASP A C 1
ATOM 915 O O . ASP A 1 121 ? -2.078 5.305 5.684 1 97.44 121 ASP A O 1
ATOM 919 N N . HIS A 1 122 ? -1.24 4.363 7.523 1 98.56 122 HIS A N 1
ATOM 920 C CA . HIS A 1 122 ? -0.36 5.484 7.832 1 98.56 122 HIS A CA 1
ATOM 921 C C . HIS A 1 122 ? 1.106 5.074 7.746 1 98.56 122 HIS A C 1
ATOM 923 O O . HIS A 1 122 ? 2 5.91 7.906 1 98.56 122 HIS A O 1
ATOM 929 N N . ILE A 1 123 ? 1.418 3.744 7.473 1 98.69 123 ILE A N 1
ATOM 930 C CA . ILE A 1 123 ? 2.83 3.381 7.531 1 98.69 123 ILE A CA 1
ATOM 931 C C . ILE A 1 123 ? 3.164 2.428 6.387 1 98.69 123 ILE A C 1
ATOM 933 O O . ILE A 1 123 ? 4.336 2.137 6.133 1 98.69 123 ILE A O 1
ATOM 937 N N . ALA A 1 124 ? 2.203 1.907 5.648 1 98.19 124 ALA A N 1
ATOM 938 C CA . ALA A 1 124 ? 2.432 0.858 4.656 1 98.19 124 ALA A CA 1
ATOM 939 C C . ALA A 1 124 ? 3.457 1.301 3.615 1 98.19 124 ALA A C 1
ATOM 941 O O . ALA A 1 124 ? 4.359 0.539 3.262 1 98.19 124 ALA A O 1
ATOM 942 N N . GLY A 1 125 ? 3.266 2.518 3.096 1 97.69 125 GLY A N 1
ATOM 943 C CA . GLY A 1 125 ? 4.211 3.041 2.123 1 97.69 125 GLY A CA 1
ATOM 944 C C . GLY A 1 125 ? 5.625 3.15 2.66 1 97.69 125 GLY A C 1
ATOM 945 O O . GLY A 1 125 ? 6.582 2.781 1.98 1 97.69 125 GLY A O 1
ATOM 946 N N . LEU A 1 126 ? 5.77 3.627 3.885 1 98.12 126 LEU A N 1
ATOM 947 C CA . LEU A 1 126 ? 7.074 3.732 4.535 1 98.12 126 LEU A CA 1
ATOM 948 C C . LEU A 1 126 ? 7.77 2.375 4.578 1 98.12 126 LEU A C 1
ATOM 950 O O . LEU A 1 126 ? 8.945 2.266 4.219 1 98.12 126 LEU A O 1
ATOM 954 N N . VAL A 1 127 ? 7.031 1.35 4.973 1 98.06 127 VAL A N 1
ATOM 955 C CA . VAL A 1 127 ? 7.605 0.02 5.156 1 98.06 127 VAL A CA 1
ATOM 956 C C . VAL A 1 127 ? 8.016 -0.56 3.805 1 98.06 127 VAL A C 1
ATOM 958 O O . VAL A 1 127 ? 9.156 -0.989 3.627 1 98.06 127 VAL A O 1
ATOM 961 N N . VAL A 1 128 ? 7.18 -0.514 2.822 1 96.81 128 VAL A N 1
ATOM 962 C CA . VAL A 1 128 ? 7.461 -1.085 1.51 1 96.81 128 VAL A CA 1
ATOM 963 C C . VAL A 1 128 ? 8.586 -0.307 0.838 1 96.81 128 VAL A C 1
ATOM 965 O O . VAL A 1 128 ? 9.469 -0.897 0.212 1 96.81 128 VAL A O 1
ATOM 968 N N . ASN A 1 129 ? 8.578 1.056 1.012 1 96.19 129 ASN A N 1
ATOM 969 C CA . ASN A 1 129 ? 9.625 1.899 0.443 1 96.19 129 ASN A CA 1
ATOM 970 C C . ASN A 1 129 ? 10.992 1.566 1.029 1 96.19 129 ASN A C 1
ATOM 972 O O . ASN A 1 129 ? 12.016 1.779 0.381 1 96.19 129 ASN A O 1
ATOM 976 N N . SER A 1 130 ? 11.016 1.026 2.191 1 95.12 130 SER A N 1
ATOM 977 C CA . SER A 1 130 ? 12.266 0.82 2.916 1 95.12 130 SER A CA 1
ATOM 978 C C . SER A 1 130 ? 13.117 -0.258 2.252 1 95.12 130 SER A C 1
ATOM 980 O O . SER A 1 130 ? 14.305 -0.4 2.562 1 95.12 130 SER A O 1
ATOM 982 N N . SER A 1 131 ? 12.516 -1.065 1.333 1 90.38 131 SER A N 1
ATOM 983 C CA . SER A 1 131 ? 13.312 -2.012 0.557 1 90.38 131 SER A CA 1
ATOM 984 C C . SER A 1 131 ? 14.352 -1.291 -0.3 1 90.38 131 SER A C 1
ATOM 986 O O . SER A 1 131 ? 15.289 -1.911 -0.794 1 90.38 131 SER A O 1
ATOM 988 N N . GLY A 1 132 ? 14.164 0.073 -0.437 1 88.56 132 GLY A N 1
ATOM 989 C CA . GLY A 1 132 ? 15.125 0.866 -1.196 1 88.56 132 GLY A CA 1
ATOM 990 C C . GLY A 1 132 ? 15.992 1.749 -0.322 1 88.56 132 GLY A C 1
ATOM 991 O O . GLY A 1 132 ? 16.75 2.582 -0.829 1 88.56 132 GLY A O 1
ATOM 992 N N . PHE A 1 133 ? 15.844 1.616 0.988 1 90.94 133 PHE A N 1
ATOM 993 C CA . PHE A 1 133 ? 16.641 2.428 1.897 1 90.94 133 PHE A CA 1
ATOM 994 C C . PHE A 1 133 ? 18.109 1.978 1.885 1 90.94 133 PHE A C 1
ATOM 996 O O . PHE A 1 133 ? 18.406 0.822 1.572 1 90.94 133 PHE A O 1
ATOM 1003 N N . ASP A 1 134 ? 18.953 2.883 2.115 1 87.31 134 ASP A N 1
ATOM 1004 C CA . ASP A 1 134 ? 20.375 2.609 2.162 1 87.31 134 ASP A CA 1
ATOM 1005 C C . ASP A 1 134 ? 20.984 3.051 3.496 1 87.31 134 ASP A C 1
ATOM 1007 O O . ASP A 1 134 ? 20.531 4.039 4.086 1 87.31 134 ASP A O 1
ATOM 1011 N N . ALA A 1 135 ? 21.969 2.344 3.91 1 86.62 135 ALA A N 1
ATOM 1012 C CA . ALA A 1 135 ? 22.578 2.6 5.211 1 86.62 135 ALA A CA 1
ATOM 1013 C C . ALA A 1 135 ? 23.359 3.916 5.203 1 86.62 135 ALA A C 1
ATOM 1015 O O . ALA A 1 135 ? 23.609 4.496 6.258 1 86.62 135 ALA A O 1
ATOM 1016 N N . GLU A 1 136 ? 23.656 4.391 4.039 1 87.19 136 GLU A N 1
ATOM 1017 C CA . GLU A 1 136 ? 24.391 5.645 3.938 1 87.19 136 GLU A CA 1
ATOM 1018 C C . GLU A 1 136 ? 23.5 6.844 4.223 1 87.19 136 GLU A C 1
ATOM 1020 O O . GLU A 1 136 ? 23.984 7.91 4.609 1 87.19 136 GLU A O 1
ATOM 1025 N N . ASN A 1 137 ? 22.234 6.652 3.998 1 87.75 137 ASN A N 1
ATOM 1026 C CA . ASN A 1 137 ? 21.25 7.691 4.27 1 87.75 137 ASN A CA 1
ATOM 1027 C C . ASN A 1 137 ? 20.047 7.141 5.043 1 87.75 137 ASN A C 1
ATOM 1029 O O . ASN A 1 137 ? 18.938 7.102 4.52 1 87.75 137 ASN A O 1
ATOM 1033 N N . PRO A 1 138 ? 20.312 6.828 6.305 1 92.69 138 PRO A N 1
ATOM 1034 C CA . PRO A 1 138 ? 19.25 6.207 7.09 1 92.69 138 PRO A CA 1
ATOM 1035 C C . PRO A 1 138 ? 18.094 7.16 7.371 1 92.69 138 PRO A C 1
ATOM 1037 O O . PRO A 1 138 ? 18.281 8.383 7.352 1 92.69 138 PRO A O 1
ATOM 1040 N N . LYS A 1 139 ? 16.969 6.617 7.566 1 96.25 139 LYS A N 1
ATOM 1041 C CA . LYS A 1 139 ? 15.781 7.41 7.879 1 96.25 139 LYS A CA 1
ATOM 1042 C C . LYS A 1 139 ? 15.5 7.414 9.375 1 96.25 139 LYS A C 1
ATOM 1044 O O . LYS A 1 139 ? 15.836 6.457 10.078 1 96.25 139 LYS A O 1
ATOM 1049 N N . SER A 1 140 ? 14.977 8.523 9.844 1 96.81 140 SER A N 1
ATOM 1050 C CA . SER A 1 140 ? 14.539 8.641 11.227 1 96.81 140 SER A CA 1
ATOM 1051 C C . SER A 1 140 ? 13.023 8.758 11.32 1 96.81 140 SER A C 1
ATOM 1053 O O . SER A 1 140 ? 12.414 9.578 10.633 1 96.81 140 SER A O 1
ATOM 1055 N N . VAL A 1 141 ? 12.492 7.918 12.148 1 98.38 141 VAL A N 1
ATOM 1056 C CA . VAL A 1 141 ? 11.055 7.934 12.391 1 98.38 141 VAL A CA 1
ATOM 1057 C C . VAL A 1 141 ? 10.773 8.422 13.805 1 98.38 141 VAL A C 1
ATOM 1059 O O . VAL A 1 141 ? 11.312 7.883 14.773 1 98.38 141 VAL A O 1
ATOM 1062 N N . TYR A 1 142 ? 9.938 9.453 13.906 1 98.56 142 TYR A N 1
ATOM 1063 C CA . TYR A 1 142 ? 9.586 10.016 15.203 1 98.56 142 TYR A CA 1
ATOM 1064 C C . TYR A 1 142 ? 8.109 9.805 15.508 1 98.56 142 TYR A C 1
ATOM 1066 O O . TYR A 1 142 ? 7.266 9.891 14.617 1 98.56 142 TYR A O 1
ATOM 1074 N N . GLY A 1 143 ? 7.742 9.523 16.656 1 98.75 143 GLY A N 1
ATOM 1075 C CA . GLY A 1 143 ? 6.383 9.367 17.156 1 98.75 143 GLY A CA 1
ATOM 1076 C C . GLY A 1 143 ? 6.316 9.047 18.641 1 98.75 143 GLY A C 1
ATOM 1077 O O . GLY A 1 143 ? 7.332 9.109 19.328 1 98.75 143 GLY A O 1
ATOM 1078 N N . SER A 1 144 ? 5.156 8.797 19.109 1 98.69 144 SER A N 1
ATOM 1079 C CA . SER A 1 144 ? 4.977 8.477 20.531 1 98.69 144 SER A CA 1
ATOM 1080 C C . SER A 1 144 ? 5.668 7.168 20.891 1 98.69 144 SER A C 1
ATOM 1082 O O . SER A 1 144 ? 5.984 6.359 20.016 1 98.69 144 SER A O 1
ATOM 1084 N N . GLU A 1 145 ? 5.891 7.008 22.172 1 98.44 145 GLU A N 1
ATOM 1085 C CA . GLU A 1 145 ? 6.469 5.754 22.656 1 98.44 145 GLU A CA 1
ATOM 1086 C C . GLU A 1 145 ? 5.609 4.559 22.25 1 98.44 145 GLU A C 1
ATOM 1088 O O . GLU A 1 145 ? 6.133 3.5 21.906 1 98.44 145 GLU A O 1
ATOM 1093 N N . VAL A 1 146 ? 4.328 4.723 22.391 1 97.5 146 VAL A N 1
ATOM 1094 C CA . VAL A 1 146 ? 3.389 3.666 22.031 1 97.5 146 VAL A CA 1
ATOM 1095 C C . VAL A 1 146 ? 3.539 3.316 20.547 1 97.5 146 VAL A C 1
ATOM 1097 O O . VAL A 1 146 ? 3.594 2.139 20.188 1 97.5 146 VAL A O 1
ATOM 1100 N N . CYS A 1 147 ? 3.631 4.281 19.719 1 98.62 147 CYS A N 1
ATOM 1101 C CA . CYS A 1 147 ? 3.744 4.074 18.281 1 98.62 147 CYS A CA 1
ATOM 1102 C C . CYS A 1 147 ? 5.078 3.428 17.938 1 98.62 147 CYS A C 1
ATOM 1104 O O . CYS A 1 147 ? 5.121 2.461 17.172 1 98.62 147 CYS A O 1
ATOM 1106 N N . MET A 1 148 ? 6.176 3.947 18.484 1 98.75 148 MET A N 1
ATOM 1107 C CA . MET A 1 148 ? 7.5 3.41 18.172 1 98.75 148 MET A CA 1
ATOM 1108 C C . MET A 1 148 ? 7.629 1.974 18.672 1 98.75 148 MET A C 1
ATOM 1110 O O . MET A 1 148 ? 8.211 1.13 17.984 1 98.75 148 MET A O 1
ATOM 1114 N N . SER A 1 149 ? 7.074 1.721 19.828 1 98.62 149 SER A N 1
ATOM 1115 C CA . SER A 1 149 ? 7.094 0.363 20.359 1 98.62 149 SER A CA 1
ATOM 1116 C C . SER A 1 149 ? 6.293 -0.591 19.484 1 98.62 149 SER A C 1
ATOM 1118 O O . SER A 1 149 ? 6.695 -1.738 19.281 1 98.62 149 SER A O 1
ATOM 1120 N N . ALA A 1 150 ? 5.191 -0.13 19.047 1 98.75 150 ALA A N 1
ATOM 1121 C CA . ALA A 1 150 ? 4.367 -0.944 18.156 1 98.75 150 ALA A CA 1
ATOM 1122 C C . ALA A 1 150 ? 5.113 -1.278 16.875 1 98.75 150 ALA A C 1
ATOM 1124 O O . ALA A 1 150 ? 5.098 -2.426 16.422 1 98.75 150 ALA A O 1
ATOM 1125 N N . LEU A 1 151 ? 5.742 -0.27 16.25 1 98.88 151 LEU A N 1
ATOM 1126 C CA . LEU A 1 151 ? 6.492 -0.494 15.023 1 98.88 151 LEU A CA 1
ATOM 1127 C C . LEU A 1 151 ? 7.625 -1.487 15.25 1 98.88 151 LEU A C 1
ATOM 1129 O O . LEU A 1 151 ? 7.863 -2.365 14.414 1 98.88 151 LEU A O 1
ATOM 1133 N N . SER A 1 152 ? 8.281 -1.317 16.328 1 98.69 152 SER A N 1
ATOM 1134 C CA . SER A 1 152 ? 9.383 -2.217 16.672 1 98.69 152 SER A CA 1
ATOM 1135 C C . SER A 1 152 ? 8.883 -3.639 16.891 1 98.69 152 SER A C 1
ATOM 1137 O O . SER A 1 152 ? 9.469 -4.598 16.391 1 98.69 152 SER A O 1
ATOM 1139 N N . ALA A 1 153 ? 7.816 -3.793 17.594 1 98.75 153 ALA A N 1
ATOM 1140 C CA . ALA A 1 153 ? 7.34 -5.098 18.047 1 98.75 153 ALA A CA 1
ATOM 1141 C C . ALA A 1 153 ? 6.594 -5.824 16.922 1 98.75 153 ALA A C 1
ATOM 1143 O O . ALA A 1 153 ? 6.648 -7.051 16.828 1 98.75 153 ALA A O 1
ATOM 1144 N N . HIS A 1 154 ? 5.945 -5.078 16.094 1 98.81 154 HIS A N 1
ATOM 1145 C CA . HIS A 1 154 ? 4.961 -5.746 15.25 1 98.81 154 HIS A CA 1
ATOM 1146 C C . HIS A 1 154 ? 5.289 -5.574 13.773 1 98.81 154 HIS A C 1
ATOM 1148 O O . HIS A 1 154 ? 4.758 -6.293 12.922 1 98.81 154 HIS A O 1
ATOM 1154 N N . ILE A 1 155 ? 6.129 -4.641 13.422 1 98.81 155 ILE A N 1
ATOM 1155 C CA . ILE A 1 155 ? 6.402 -4.402 12.008 1 98.81 155 ILE A CA 1
ATOM 1156 C C . ILE A 1 155 ? 7.863 -4.727 11.703 1 98.81 155 ILE A C 1
ATOM 1158 O O . ILE A 1 155 ? 8.156 -5.676 10.977 1 98.81 155 ILE A O 1
ATOM 1162 N N . PHE A 1 156 ? 8.758 -3.971 12.336 1 98.38 156 PHE A N 1
ATOM 1163 C CA . PHE A 1 156 ? 10.18 -4.195 12.109 1 98.38 156 PHE A CA 1
ATOM 1164 C C . PHE A 1 156 ? 10.719 -5.246 13.07 1 98.38 156 PHE A C 1
ATOM 1166 O O . PHE A 1 156 ? 11.586 -4.953 13.898 1 98.38 156 PHE A O 1
ATOM 1173 N N . ASN A 1 157 ? 10.297 -6.5 12.883 1 97.5 157 ASN A N 1
ATOM 1174 C CA . ASN A 1 157 ? 10.484 -7.52 13.906 1 97.5 157 ASN A CA 1
ATOM 1175 C C . ASN A 1 157 ? 11.008 -8.82 13.312 1 97.5 157 ASN A C 1
ATOM 1177 O O . ASN A 1 157 ? 10.93 -9.875 13.938 1 97.5 157 ASN A O 1
ATOM 1181 N N . ASN A 1 158 ? 11.445 -8.836 12.008 1 96.5 158 ASN A N 1
ATOM 1182 C CA . ASN A 1 158 ? 11.945 -9.992 11.281 1 96.5 158 ASN A CA 1
ATOM 1183 C C . ASN A 1 158 ? 10.859 -11.047 11.094 1 96.5 158 ASN A C 1
ATOM 1185 O O . ASN A 1 158 ? 11.156 -12.242 11.008 1 96.5 158 ASN A O 1
ATOM 1189 N N . ILE A 1 159 ? 9.609 -10.727 11.188 1 97.62 159 ILE A N 1
ATOM 1190 C CA . ILE A 1 159 ? 8.469 -11.586 10.883 1 97.62 159 ILE A CA 1
ATOM 1191 C C . ILE A 1 159 ? 7.637 -10.953 9.773 1 97.62 159 ILE A C 1
ATOM 1193 O O . ILE A 1 159 ? 7.52 -11.516 8.68 1 97.62 159 ILE A O 1
ATOM 1197 N N . ILE A 1 160 ? 7.191 -9.695 10.062 1 98.25 160 ILE A N 1
ATOM 1198 C CA . ILE A 1 160 ? 6.371 -8.984 9.086 1 98.25 160 ILE A CA 1
ATOM 1199 C C . ILE A 1 160 ? 7.266 -8.273 8.078 1 98.25 160 ILE A C 1
ATOM 1201 O O . ILE A 1 160 ? 6.93 -8.188 6.895 1 98.25 160 ILE A O 1
ATOM 1205 N N . TRP A 1 161 ? 8.344 -7.758 8.625 1 97.44 161 TRP A N 1
ATOM 1206 C CA . TRP A 1 161 ? 9.336 -7.039 7.832 1 97.44 161 TRP A CA 1
ATOM 1207 C C . TRP A 1 161 ? 10.711 -7.125 8.477 1 97.44 161 TRP A C 1
ATOM 1209 O O . TRP A 1 161 ? 10.828 -7.344 9.688 1 97.44 161 TRP A O 1
ATOM 1219 N N . PRO A 1 162 ? 11.859 -7.02 7.711 1 94.94 162 PRO A N 1
ATOM 1220 C CA . PRO A 1 162 ? 13.18 -7.008 8.336 1 94.94 162 PRO A CA 1
ATOM 1221 C C . PRO A 1 162 ? 13.297 -5.969 9.445 1 94.94 162 PRO A C 1
ATOM 1223 O O . PRO A 1 162 ? 12.695 -4.895 9.359 1 94.94 162 PRO A O 1
ATOM 1226 N N . ASP A 1 163 ? 14.055 -6.289 10.484 1 96.12 163 ASP A N 1
ATOM 1227 C CA . ASP A 1 163 ? 14.336 -5.355 11.57 1 96.12 163 ASP A CA 1
ATOM 1228 C C . ASP A 1 163 ? 15.273 -4.242 11.109 1 96.12 163 ASP A C 1
ATOM 1230 O O . ASP A 1 163 ? 16.469 -4.277 11.383 1 96.12 163 ASP A O 1
ATOM 1234 N N . LEU A 1 164 ? 14.758 -3.258 10.547 1 96.31 164 LEU A N 1
ATOM 1235 C CA . LEU A 1 164 ? 15.523 -2.191 9.914 1 96.31 164 LEU A CA 1
ATOM 1236 C C . LEU A 1 164 ? 16.359 -1.443 10.945 1 96.31 164 LEU A C 1
ATOM 1238 O O . LEU A 1 164 ? 17.5 -1.037 10.656 1 96.31 164 LEU A O 1
ATOM 1242 N N . PRO A 1 165 ? 15.789 -1.166 12.125 1 95.62 165 PRO A N 1
ATOM 1243 C CA . PRO A 1 165 ? 16.625 -0.521 13.141 1 95.62 165 PRO A CA 1
ATOM 1244 C C . PRO A 1 165 ? 17.891 -1.305 13.438 1 95.62 165 PRO A C 1
ATOM 1246 O O . PRO A 1 165 ? 18.969 -0.713 13.57 1 95.62 165 PRO A O 1
ATOM 1249 N N . GLN A 1 166 ? 17.797 -2.582 13.516 1 93.44 166 GLN A N 1
ATOM 1250 C CA . GLN A 1 166 ? 18.953 -3.426 13.773 1 93.44 166 GLN A CA 1
ATOM 1251 C C . GLN A 1 166 ? 20 -3.273 12.672 1 93.44 166 GLN A C 1
ATOM 1253 O O . GLN A 1 166 ? 21.203 -3.354 12.938 1 93.44 166 GLN A O 1
ATOM 1258 N N . HIS A 1 167 ? 19.609 -3.01 11.484 1 91.75 167 HIS A N 1
ATOM 1259 C CA . HIS A 1 167 ? 20.5 -2.908 10.344 1 91.75 167 HIS A CA 1
ATOM 1260 C C . HIS A 1 167 ? 20.875 -1.455 10.062 1 91.75 167 HIS A C 1
ATOM 1262 O O . HIS A 1 167 ? 21.484 -1.152 9.031 1 91.75 167 HIS A O 1
ATOM 1268 N N . LYS A 1 168 ? 20.406 -0.532 10.898 1 93.75 168 LYS A N 1
ATOM 1269 C CA . LYS A 1 168 ? 20.781 0.882 10.867 1 93.75 168 LYS A CA 1
ATOM 1270 C C . LYS A 1 168 ? 20.266 1.55 9.594 1 93.75 168 LYS A C 1
ATOM 1272 O O . LYS A 1 168 ? 20.906 2.453 9.055 1 93.75 168 LYS A O 1
ATOM 1277 N N . LEU A 1 169 ? 19.203 1.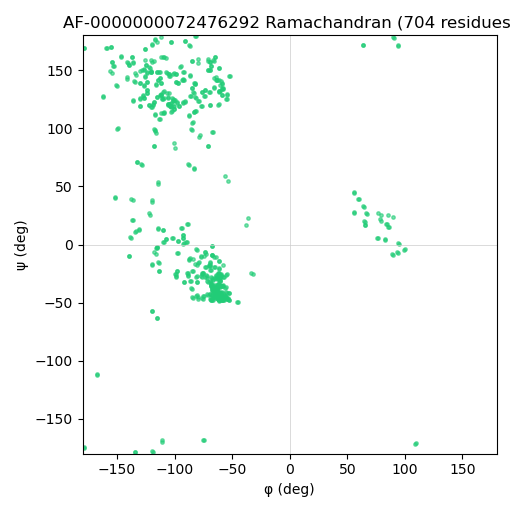013 9.031 1 94.81 169 LEU A N 1
ATOM 1278 C CA . LEU A 1 169 ? 18.562 1.611 7.867 1 94.81 169 LEU A CA 1
ATOM 1279 C C . LEU A 1 169 ? 17.5 2.625 8.289 1 94.81 169 LEU A C 1
ATOM 1281 O O . LEU A 1 169 ? 17.125 3.498 7.504 1 94.81 169 LEU A O 1
ATOM 1285 N N . LEU A 1 170 ? 17.031 2.393 9.492 1 96.12 170 LEU A N 1
ATOM 1286 C CA . LEU A 1 170 ? 15.961 3.205 10.055 1 96.12 170 LEU A CA 1
ATOM 1287 C C . LEU A 1 170 ? 16.062 3.275 11.578 1 96.12 170 LEU A C 1
ATOM 1289 O O . LEU A 1 170 ? 16.422 2.287 12.227 1 96.12 170 LEU A O 1
ATOM 1293 N N . SER A 1 171 ? 15.867 4.453 12.148 1 97.19 171 SER A N 1
ATOM 1294 C CA . SER A 1 171 ? 15.797 4.57 13.602 1 97.19 171 SER A CA 1
ATOM 1295 C C . SER A 1 171 ? 14.391 4.945 14.062 1 97.19 171 SER A C 1
ATOM 1297 O O . SER A 1 171 ? 13.703 5.727 13.406 1 97.19 171 SER A O 1
ATOM 1299 N N . LEU A 1 172 ? 13.961 4.348 15.094 1 98.44 172 LEU A N 1
ATOM 1300 C CA . LEU A 1 172 ? 12.703 4.676 15.75 1 98.44 172 LEU A CA 1
ATOM 1301 C C . LEU A 1 172 ? 12.938 5.539 16.984 1 98.44 172 LEU A C 1
ATOM 1303 O O . LEU A 1 172 ? 13.586 5.105 17.938 1 98.44 172 LEU A O 1
ATOM 1307 N N . ASN A 1 173 ? 12.414 6.75 16.922 1 98.31 173 ASN A N 1
ATOM 1308 C CA . ASN A 1 173 ? 12.688 7.723 17.984 1 98.31 173 ASN A CA 1
ATOM 1309 C C . ASN A 1 173 ? 11.406 8.125 18.719 1 98.31 173 ASN A C 1
ATOM 1311 O O . ASN A 1 173 ? 10.562 8.828 18.156 1 98.31 173 ASN A O 1
ATOM 1315 N N . SER A 1 174 ? 11.32 7.719 19.969 1 98.31 174 SER A N 1
ATOM 1316 C CA . SER A 1 174 ? 10.203 8.141 20.797 1 98.31 174 SER A CA 1
ATOM 1317 C C . SER A 1 174 ? 10.367 9.586 21.266 1 98.31 174 SER A C 1
ATOM 1319 O O . SER A 1 174 ? 11.438 9.977 21.719 1 98.31 174 SER A O 1
ATOM 1321 N N . VAL A 1 175 ? 9.359 10.312 21.094 1 98.25 175 VAL A N 1
ATOM 1322 C CA . VAL A 1 175 ? 9.375 11.695 21.547 1 98.25 175 VAL A CA 1
ATOM 1323 C C . VAL A 1 175 ? 8.234 11.922 22.547 1 98.25 175 VAL A C 1
ATOM 1325 O O . VAL A 1 175 ? 7.215 11.234 22.5 1 98.25 175 VAL A O 1
ATOM 1328 N N . ASN A 1 176 ? 8.398 12.844 23.438 1 98.06 176 ASN A N 1
ATOM 1329 C CA . ASN A 1 176 ? 7.414 13.109 24.469 1 98.06 176 ASN A CA 1
ATOM 1330 C C . ASN A 1 176 ? 6.336 14.078 24 1 98.06 176 ASN A C 1
ATOM 1332 O O . ASN A 1 176 ? 6.613 14.977 23.203 1 98.06 176 ASN A O 1
ATOM 1336 N N . TYR A 1 177 ? 5.188 13.836 24.469 1 98 177 TYR A N 1
ATOM 1337 C CA . TYR A 1 177 ? 4.109 14.781 24.203 1 98 177 TYR A CA 1
ATOM 1338 C C . TYR A 1 177 ? 4.418 16.156 24.797 1 98 177 TYR A C 1
ATOM 1340 O O . TYR A 1 177 ? 5.039 16.25 25.859 1 98 177 TYR A O 1
ATOM 1348 N N . GLU A 1 178 ? 4.07 17.188 24.109 1 97.56 178 GLU A N 1
ATOM 1349 C CA . GLU A 1 178 ? 4.051 18.578 24.562 1 97.56 178 GLU A CA 1
ATOM 1350 C C . GLU A 1 178 ? 5.461 19.078 24.859 1 97.56 178 GLU A C 1
ATOM 1352 O O . GLU A 1 178 ? 5.641 20.047 25.594 1 97.56 178 GLU A O 1
ATOM 1357 N N . HIS A 1 179 ? 6.453 18.422 24.391 1 97.31 179 HIS A N 1
ATOM 1358 C CA . HIS A 1 179 ? 7.84 18.875 24.438 1 97.31 179 HIS A CA 1
ATOM 1359 C C . HIS A 1 179 ? 8.422 19.031 23.047 1 97.31 179 HIS A C 1
ATOM 1361 O O . HIS A 1 179 ? 8.508 18.062 22.281 1 97.31 179 HIS A O 1
ATOM 1367 N N . PRO A 1 180 ? 8.836 20.219 22.766 1 95.88 180 PRO A N 1
ATOM 1368 C CA . PRO A 1 180 ? 9.383 20.453 21.422 1 95.88 180 PRO A CA 1
ATOM 1369 C C . PRO A 1 180 ? 10.648 19.641 21.172 1 95.88 180 PRO A C 1
ATOM 1371 O O . PRO A 1 180 ? 11.461 19.438 22.078 1 95.88 180 PRO A O 1
ATOM 1374 N N . PHE A 1 181 ? 10.789 19.141 20 1 95.75 181 PHE A N 1
ATOM 1375 C CA . PHE A 1 181 ? 12.008 18.5 19.5 1 95.75 181 PHE A CA 1
ATOM 1376 C C . PHE A 1 181 ? 12.32 18.953 18.078 1 95.75 181 PHE A C 1
ATOM 1378 O O . PHE A 1 181 ? 11.477 19.562 17.422 1 95.75 181 PHE A O 1
ATOM 1385 N N . SER A 1 182 ? 13.539 18.859 17.703 1 92.06 182 SER A N 1
ATOM 1386 C CA . SER A 1 182 ? 13.953 19.312 16.375 1 92.06 182 SER A CA 1
ATOM 1387 C C . SER A 1 182 ? 14.484 18.156 15.547 1 92.06 182 SER A C 1
ATOM 1389 O O . SER A 1 182 ? 15.641 17.766 15.688 1 92.06 182 SER A O 1
ATOM 1391 N N . PRO A 1 183 ? 13.438 17.812 14.773 1 85.12 183 PRO A N 1
ATOM 1392 C CA . PRO A 1 183 ? 13.953 16.906 13.75 1 85.12 183 PRO A CA 1
ATOM 1393 C C . PRO A 1 183 ? 14.656 17.625 12.609 1 85.12 183 PRO A C 1
ATOM 1395 O O . PRO A 1 183 ? 14.68 18.859 12.586 1 85.12 183 PRO A O 1
ATOM 1398 N N . SER A 1 184 ? 15.602 17.141 11.766 1 78.06 184 SER A N 1
ATOM 1399 C CA . SER A 1 184 ? 15.969 17.719 10.477 1 78.06 184 SER A CA 1
ATOM 1400 C C . SER A 1 184 ? 17.078 18.75 10.625 1 78.06 184 SER A C 1
ATOM 1402 O O . SER A 1 184 ? 17.016 19.828 10.023 1 78.06 184 SER A O 1
ATOM 1404 N N . HIS A 1 185 ? 17.828 18.75 11.523 1 80.69 185 HIS A N 1
ATOM 1405 C CA . HIS A 1 185 ? 18.984 19.641 11.625 1 80.69 185 HIS A CA 1
ATOM 1406 C C . HIS A 1 185 ? 18.547 21.031 12.094 1 80.69 185 HIS A C 1
ATOM 1408 O O . HIS A 1 185 ? 19.078 22.047 11.609 1 80.69 185 HIS A O 1
ATOM 1414 N N . GLY A 1 186 ? 17.375 21.156 12.727 1 83.5 186 GLY A N 1
ATOM 1415 C CA . GLY A 1 186 ? 16.953 22.406 13.328 1 83.5 186 GLY A CA 1
ATOM 1416 C C . GLY A 1 186 ? 16.062 23.234 12.414 1 83.5 186 GLY A C 1
ATOM 1417 O O . GLY A 1 186 ? 15.625 24.328 12.781 1 83.5 186 GLY A O 1
ATOM 1418 N N . VAL A 1 187 ? 15.742 22.797 11.234 1 89.5 187 VAL A N 1
ATOM 1419 C CA . VAL A 1 187 ? 14.906 23.516 10.289 1 89.5 187 VAL A CA 1
ATOM 1420 C C . VAL A 1 187 ? 13.5 23.672 10.844 1 89.5 187 VAL A C 1
ATOM 1422 O O . VAL A 1 187 ? 12.844 24.688 10.648 1 89.5 187 VAL A O 1
ATOM 1425 N N . TYR A 1 188 ? 13.102 22.609 11.562 1 94.06 188 TYR A N 1
ATOM 1426 C CA . TYR A 1 188 ? 11.781 22.625 12.188 1 94.06 188 TYR A CA 1
ATOM 1427 C C . TYR A 1 188 ? 11.891 22.344 13.68 1 94.06 188 TYR A C 1
ATOM 1429 O O . TYR A 1 188 ? 12.812 21.656 14.133 1 94.06 188 TYR A O 1
ATOM 1437 N N . SER A 1 189 ? 11.078 22.969 14.414 1 95.06 189 SER A N 1
ATOM 1438 C CA . SER A 1 189 ? 10.734 22.547 15.766 1 95.06 189 SER A CA 1
ATOM 1439 C C . SER A 1 189 ? 9.336 21.922 15.812 1 95.06 189 SER A C 1
ATOM 1441 O O . SER A 1 189 ? 8.383 22.5 15.273 1 95.06 189 SER A O 1
ATOM 1443 N N . VAL A 1 190 ? 9.219 20.734 16.422 1 97.19 190 VAL A N 1
ATOM 1444 C CA . VAL A 1 190 ? 7.965 20 16.375 1 97.19 190 VAL A CA 1
ATOM 1445 C C . VAL A 1 190 ? 7.484 19.688 17.797 1 97.19 190 VAL A C 1
ATOM 1447 O O . VAL A 1 190 ? 8.281 19.328 18.656 1 97.19 190 VAL A O 1
ATOM 1450 N N . THR A 1 191 ? 6.273 19.938 18.047 1 98.25 191 THR A N 1
ATOM 1451 C CA . THR A 1 191 ? 5.617 19.516 19.266 1 98.25 191 THR A CA 1
ATOM 1452 C C . THR A 1 191 ? 4.508 18.516 18.984 1 98.25 191 THR A C 1
ATOM 1454 O O . THR A 1 191 ? 3.645 18.766 18.141 1 98.25 191 THR A O 1
ATOM 1457 N N . MET A 1 192 ? 4.566 17.391 19.656 1 98.69 192 MET A N 1
ATOM 1458 C CA . MET A 1 192 ? 3.58 16.328 19.469 1 98.69 192 MET A CA 1
ATOM 1459 C C . MET A 1 192 ? 2.516 16.375 20.547 1 98.69 192 MET A C 1
ATOM 1461 O O . MET A 1 192 ? 2.826 16.609 21.719 1 98.69 192 MET A O 1
ATOM 1465 N N . PHE A 1 193 ? 1.272 16.156 20.219 1 98.62 193 PHE A N 1
ATOM 1466 C CA . PHE A 1 193 ? 0.152 16.078 21.156 1 98.62 193 PHE A CA 1
ATOM 1467 C C . PHE A 1 193 ? -0.536 14.719 21.062 1 98.62 193 PHE A C 1
ATOM 1469 O O . PHE A 1 193 ? -0.593 14.125 19.984 1 98.62 193 PHE A O 1
ATOM 1476 N N . GLU A 1 194 ? -1.084 14.273 22.156 1 97.31 194 GLU A N 1
ATOM 1477 C CA . GLU A 1 194 ? -1.817 13.016 22.188 1 97.31 194 GLU A CA 1
ATOM 1478 C C . GLU A 1 194 ? -3.252 13.195 21.703 1 97.31 194 GLU A C 1
ATOM 1480 O O . GLU A 1 194 ? -3.9 14.195 22.031 1 97.31 194 GLU A O 1
ATOM 1485 N N . LEU A 1 195 ? -3.717 12.273 20.922 1 97.31 195 LEU A N 1
ATOM 1486 C CA . LEU A 1 195 ? -5.098 12.242 20.453 1 97.31 195 LEU A CA 1
ATOM 1487 C C . LEU A 1 195 ? -5.758 10.914 20.781 1 97.31 195 LEU A C 1
ATOM 1489 O O . LEU A 1 195 ? -5.078 9.898 20.938 1 97.31 195 LEU A O 1
ATOM 1493 N N . SER A 1 196 ? -7.062 11.016 20.875 1 95.62 196 SER A N 1
ATOM 1494 C CA . SER A 1 196 ? -7.852 9.797 20.984 1 95.62 196 SER A CA 1
ATOM 1495 C C . SER A 1 196 ? -8.32 9.32 19.609 1 95.62 196 SER A C 1
ATOM 1497 O O . SER A 1 196 ? -8.906 10.086 18.844 1 95.62 196 SER A O 1
ATOM 1499 N N . HIS A 1 197 ? -7.961 8.086 19.25 1 96 197 HIS A N 1
ATOM 1500 C CA . HIS A 1 197 ? -8.391 7.457 18.016 1 96 197 HIS A CA 1
ATOM 1501 C C . HIS A 1 197 ? -9.281 6.25 18.281 1 96 197 HIS A C 1
ATOM 1503 O O . HIS A 1 197 ? -9 5.145 17.812 1 96 197 HIS A O 1
ATOM 1509 N N . GLY A 1 198 ? -10.328 6.512 19.109 1 90.06 198 GLY A N 1
ATOM 1510 C CA . GLY A 1 198 ? -11.195 5.453 19.594 1 90.06 198 GLY A CA 1
ATOM 1511 C C . GLY A 1 198 ? -10.734 4.852 20.906 1 90.06 198 GLY A C 1
ATOM 1512 O O . GLY A 1 198 ? -9.703 5.258 21.453 1 90.06 198 GLY A O 1
ATOM 1513 N N . VAL A 1 199 ? -11.453 3.912 21.469 1 79.56 199 VAL A N 1
ATOM 1514 C CA . VAL A 1 199 ? -11.281 3.379 22.812 1 79.56 199 VAL A CA 1
ATOM 1515 C C . VAL A 1 199 ? -9.93 2.68 22.922 1 79.56 199 VAL A C 1
ATOM 1517 O O . VAL A 1 199 ? -9.258 2.777 23.953 1 79.56 199 VAL A O 1
ATOM 1520 N N . ASN A 1 200 ? -9.469 2.23 21.859 1 81.31 200 ASN A N 1
ATOM 1521 C CA . ASN A 1 200 ? -8.32 1.335 21.984 1 81.31 200 ASN A CA 1
ATOM 1522 C C . ASN A 1 200 ? -7.07 1.93 21.344 1 81.31 200 ASN A C 1
ATOM 1524 O O . ASN A 1 200 ? -5.984 1.357 21.453 1 81.31 200 ASN A O 1
ATOM 1528 N N . TYR A 1 201 ? -7.238 3.105 20.75 1 92.06 201 TYR A N 1
ATOM 1529 C CA . TYR A 1 201 ? -6.105 3.574 19.953 1 92.06 201 TYR A CA 1
ATOM 1530 C C . TYR A 1 201 ? -5.738 5.008 20.328 1 92.06 201 TYR A C 1
ATOM 1532 O O . TYR A 1 201 ? -6.617 5.836 20.578 1 92.06 201 TYR A O 1
ATOM 1540 N N . LYS A 1 202 ? -4.469 5.184 20.391 1 95.12 202 LYS A N 1
ATOM 1541 C CA . LYS A 1 202 ? -3.934 6.539 20.5 1 95.12 202 LYS A CA 1
ATOM 1542 C C . LYS A 1 202 ? -3.336 7 19.172 1 95.12 202 LYS A C 1
ATOM 1544 O O . LYS A 1 202 ? -2.883 6.184 18.375 1 95.12 202 LYS A O 1
ATOM 1549 N N . SER A 1 203 ? -3.453 8.203 18.938 1 97.81 203 SER A N 1
ATOM 1550 C CA . SER A 1 203 ? -2.846 8.891 17.812 1 97.81 203 SER A CA 1
ATOM 1551 C C . SER A 1 203 ? -2.182 10.195 18.234 1 97.81 203 SER A C 1
ATOM 1553 O O . SER A 1 203 ? -2.018 10.445 19.438 1 97.81 203 SER A O 1
ATOM 1555 N N . SER A 1 204 ? -1.637 10.906 17.297 1 98.62 204 SER A N 1
ATOM 1556 C CA . SER A 1 204 ? -0.921 12.133 17.641 1 98.62 204 SER A CA 1
ATOM 1557 C C . SER A 1 204 ? -1.198 13.242 16.641 1 98.62 204 SER A C 1
ATOM 1559 O O . SER A 1 204 ? -1.609 12.977 15.508 1 98.62 204 SER A O 1
ATOM 1561 N N . ALA A 1 205 ? -1.062 14.43 17.078 1 98.69 205 ALA A N 1
ATOM 1562 C CA . ALA A 1 205 ? -0.961 15.617 16.25 1 98.69 205 ALA A CA 1
ATOM 1563 C C . ALA A 1 205 ? 0.424 16.25 16.359 1 98.69 205 ALA A C 1
ATOM 1565 O O . ALA A 1 205 ? 1.078 16.156 17.391 1 98.69 205 ALA A O 1
ATOM 1566 N N . PHE A 1 206 ? 0.896 16.859 15.312 1 98.75 206 PHE A N 1
ATOM 1567 C CA . PHE A 1 206 ? 2.201 17.516 15.289 1 98.75 206 PHE A CA 1
ATOM 1568 C C . PHE A 1 206 ? 2.061 19 14.984 1 98.75 206 PHE A C 1
ATOM 1570 O O . PHE A 1 206 ? 1.511 19.375 13.945 1 98.75 206 PHE A O 1
ATOM 1577 N N . LEU A 1 207 ? 2.473 19.828 15.883 1 98.44 207 LEU A N 1
ATOM 1578 C CA . LEU A 1 207 ? 2.662 21.25 15.617 1 98.44 207 LEU A CA 1
ATOM 1579 C C . LEU A 1 207 ? 4.059 21.531 15.07 1 98.44 207 LEU A C 1
ATOM 1581 O O . LEU A 1 207 ? 5.055 21.344 15.773 1 98.44 207 LEU A O 1
ATOM 1585 N N . ILE A 1 208 ? 4.113 21.891 13.844 1 97.38 208 ILE A N 1
ATOM 1586 C CA . ILE A 1 208 ? 5.371 22.062 13.125 1 97.38 208 ILE A CA 1
ATOM 1587 C C . ILE A 1 208 ? 5.691 23.547 12.984 1 97.38 208 ILE A C 1
ATOM 1589 O O . ILE A 1 208 ? 4.914 24.312 12.406 1 97.38 208 ILE A O 1
ATOM 1593 N N . ASN A 1 209 ? 6.762 23.969 13.508 1 94.88 209 ASN A N 1
ATOM 1594 C CA . ASN A 1 209 ? 7.242 25.344 13.445 1 94.88 209 ASN A CA 1
ATOM 1595 C C . ASN A 1 209 ? 8.461 25.484 12.539 1 94.88 209 ASN A C 1
ATOM 1597 O O . ASN A 1 209 ? 9.516 24.906 12.82 1 94.88 209 ASN A O 1
ATOM 1601 N N . TYR A 1 210 ? 8.32 26.156 11.453 1 91.56 210 TYR A N 1
ATOM 1602 C CA . TYR A 1 210 ? 9.438 26.406 10.562 1 91.56 210 TYR A CA 1
ATOM 1603 C C . TYR A 1 210 ? 10.258 27.594 11.047 1 91.56 210 TYR A C 1
ATOM 1605 O O . TYR A 1 210 ? 9.711 28.672 11.305 1 91.56 210 TYR A O 1
ATOM 1613 N N . LYS A 1 211 ? 11.562 27.359 11.188 1 80.38 211 LYS A N 1
ATOM 1614 C CA . LYS A 1 211 ? 12.492 28.406 11.602 1 80.38 211 LYS A CA 1
ATOM 1615 C C . LYS A 1 211 ? 13.516 28.688 10.508 1 80.38 211 LYS A C 1
ATOM 1617 O O . LYS A 1 211 ? 14.508 27.969 10.383 1 80.38 211 LYS A O 1
ATOM 1622 N N . PRO A 1 212 ? 13.328 29.703 9.688 1 72.12 212 PRO A N 1
ATOM 1623 C CA . PRO A 1 212 ? 14.289 30 8.617 1 72.12 212 PRO A CA 1
ATOM 1624 C C . PRO A 1 212 ? 15.695 30.281 9.148 1 72.12 212 PRO A C 1
ATOM 1626 O O . PRO A 1 212 ? 15.844 30.766 10.281 1 72.12 212 PRO A O 1
ATOM 1629 N N . ALA A 1 213 ? 16.734 29.734 8.438 1 62.59 213 ALA A N 1
ATOM 1630 C CA . ALA A 1 213 ? 18.125 29.891 8.828 1 62.59 213 ALA A CA 1
ATOM 1631 C C . ALA A 1 213 ? 18.438 31.344 9.227 1 62.59 213 ALA A C 1
ATOM 1633 O O . ALA A 1 213 ? 19.172 31.578 10.18 1 62.59 213 ALA A O 1
ATOM 1634 N N . ASP A 1 214 ? 18.031 32.219 8.359 1 57.09 214 ASP A N 1
ATOM 1635 C CA . ASP A 1 214 ? 18.375 33.625 8.633 1 57.09 214 ASP A CA 1
ATOM 1636 C C . ASP A 1 214 ? 17.719 34.125 9.914 1 57.09 214 ASP A C 1
ATOM 1638 O O . ASP A 1 214 ? 18.172 35.062 10.531 1 57.09 214 ASP A O 1
ATOM 1642 N N . ALA A 1 215 ? 16.641 33.625 10.234 1 55.03 215 ALA A N 1
ATOM 1643 C CA . ALA A 1 215 ? 15.922 34.062 11.43 1 55.03 215 ALA A CA 1
ATOM 1644 C C . ALA A 1 215 ? 16.438 33.344 12.672 1 55.03 215 ALA A C 1
ATOM 1646 O O . ALA A 1 215 ? 15.945 33.594 13.781 1 55.03 215 ALA A O 1
ATOM 1647 N N . ARG A 1 216 ? 17.188 32.344 12.406 1 55.03 216 ARG A N 1
ATOM 1648 C CA . ARG A 1 216 ? 17.688 31.562 13.539 1 55.03 216 ARG A CA 1
ATOM 1649 C C . ARG A 1 216 ? 18.5 32.438 14.484 1 55.03 216 ARG A C 1
ATOM 1651 O O . ARG A 1 216 ? 18.672 32.094 15.656 1 55.03 216 ARG A O 1
ATOM 1658 N N . ASP A 1 217 ? 19.188 33.344 13.883 1 48.56 217 ASP A N 1
ATOM 1659 C CA . ASP A 1 217 ? 20 34.25 14.695 1 48.56 217 ASP A CA 1
ATOM 1660 C C . ASP A 1 217 ? 19.141 35.344 15.289 1 48.56 217 ASP A C 1
ATOM 1662 O O . ASP A 1 217 ? 19.5 35.969 16.297 1 48.56 217 ASP A O 1
ATOM 1666 N N . ASN A 1 218 ? 18.266 35.906 14.438 1 44.97 218 ASN A N 1
ATOM 1667 C CA . ASN A 1 218 ? 17.5 37.031 14.961 1 44.97 218 ASN A CA 1
ATOM 1668 C C . ASN A 1 218 ? 16.094 36.625 15.383 1 44.97 218 ASN A C 1
ATOM 1670 O O . ASN A 1 218 ? 15.328 36.094 14.57 1 44.97 218 ASN A O 1
ATOM 1674 N N . ALA A 1 219 ? 15.898 36.188 16.547 1 45.28 219 ALA A N 1
ATOM 1675 C CA . ALA A 1 219 ? 14.75 35.688 17.297 1 45.28 219 ALA A CA 1
ATOM 1676 C C . ALA A 1 219 ? 13.492 36.469 16.969 1 45.28 219 ALA A C 1
ATOM 1678 O O . ALA A 1 219 ? 12.555 36.531 17.766 1 45.28 219 ALA A O 1
ATOM 1679 N N . SER A 1 220 ? 13.367 37.25 15.898 1 46.28 220 SER A N 1
ATOM 1680 C CA . SER A 1 220 ? 12.055 37.875 15.945 1 46.28 220 SER A CA 1
ATOM 1681 C C . SER A 1 220 ? 10.938 36.844 15.766 1 46.28 220 SER A C 1
ATOM 1683 O O . SER A 1 220 ? 10.906 36.125 14.773 1 46.28 220 SER A O 1
ATOM 1685 N N . ALA A 1 221 ? 10.391 36.406 16.844 1 50.12 221 ALA A N 1
ATOM 1686 C CA . ALA A 1 221 ? 9.227 35.594 17.094 1 50.12 221 ALA A CA 1
ATOM 1687 C C . ALA A 1 221 ? 8.133 35.812 16.062 1 50.12 221 ALA A C 1
ATOM 1689 O O . ALA A 1 221 ? 7.336 34.938 15.766 1 50.12 221 ALA A O 1
ATOM 1690 N N . ASP A 1 222 ? 8.195 37.094 15.438 1 51.12 222 ASP A N 1
ATOM 1691 C CA . ASP A 1 222 ? 7.047 37.594 14.695 1 51.12 222 ASP A CA 1
ATOM 1692 C C . ASP A 1 222 ? 6.895 36.875 13.359 1 51.12 222 ASP A C 1
ATOM 1694 O O . ASP A 1 222 ? 5.871 37 12.688 1 51.12 222 ASP A O 1
ATOM 1698 N N . GLN A 1 223 ? 7.918 36 13.039 1 60.44 223 GLN A N 1
ATOM 1699 C CA . GLN A 1 223 ? 7.805 35.562 11.656 1 60.44 223 GLN A CA 1
ATOM 1700 C C . GLN A 1 223 ? 7.711 34.031 11.586 1 60.44 223 GLN A C 1
ATOM 1702 O O . GLN A 1 223 ? 7.93 33.438 10.531 1 60.44 223 GLN A O 1
ATOM 1707 N N . GLU A 1 224 ? 7.188 33.469 12.672 1 78 224 GLU A N 1
ATOM 1708 C CA . GLU A 1 224 ? 7.109 32 12.68 1 78 224 GLU A CA 1
ATOM 1709 C C . GLU A 1 224 ? 5.832 31.531 12.008 1 78 224 GLU A C 1
ATOM 1711 O O . GLU A 1 224 ? 4.766 32.125 12.18 1 78 224 GLU A O 1
ATOM 1716 N N . HIS A 1 225 ? 6.055 30.688 11.117 1 88.12 225 HIS A N 1
ATOM 1717 C CA . HIS A 1 225 ? 4.945 30 10.477 1 88.12 225 HIS A CA 1
ATOM 1718 C C . HIS A 1 225 ? 4.785 28.578 11.039 1 88.12 225 HIS A C 1
ATOM 1720 O O . HIS A 1 225 ? 5.77 27.844 11.172 1 88.12 225 HIS A O 1
ATOM 1726 N N . MET A 1 226 ? 3.545 28.328 11.492 1 96.25 226 MET A N 1
ATOM 1727 C CA . MET A 1 226 ? 3.305 27.016 12.086 1 96.25 226 MET A CA 1
ATOM 1728 C C . MET A 1 226 ? 2.205 26.281 11.328 1 96.25 226 MET A C 1
ATOM 1730 O O . MET A 1 226 ? 1.357 26.906 10.688 1 96.25 226 MET A O 1
ATOM 1734 N N . LEU A 1 227 ? 2.328 25 11.312 1 98.12 227 LEU A N 1
ATOM 1735 C CA . LEU A 1 227 ? 1.356 24.062 10.75 1 98.12 227 LEU A CA 1
ATOM 1736 C C . LEU A 1 227 ? 0.988 22.984 11.766 1 98.12 227 LEU A C 1
ATOM 1738 O O . LEU A 1 227 ? 1.863 22.438 12.43 1 98.12 227 LEU A O 1
ATOM 1742 N N . LEU A 1 228 ? -0.283 22.797 11.969 1 98.69 228 LEU A N 1
ATOM 1743 C CA . LEU A 1 228 ? -0.747 21.734 12.844 1 98.69 228 LEU A CA 1
ATOM 1744 C C . LEU A 1 228 ? -1.322 20.578 12.031 1 98.69 228 LEU A C 1
ATOM 1746 O O . LEU A 1 228 ? -2.242 20.766 11.234 1 98.69 228 LEU A O 1
ATOM 1750 N N . VAL A 1 229 ? -0.746 19.359 12.172 1 98.81 229 VAL A N 1
ATOM 1751 C CA . VAL A 1 229 ? -1.177 18.188 11.422 1 98.81 229 VAL A CA 1
ATOM 1752 C C . VAL A 1 229 ? -1.688 17.109 12.375 1 98.81 229 VAL A C 1
ATOM 1754 O O . VAL A 1 229 ? -0.954 16.656 13.258 1 98.81 229 VAL A O 1
ATOM 1757 N N . PHE A 1 230 ? -2.914 16.703 12.164 1 98.62 230 PHE A N 1
ATOM 1758 C CA . PHE A 1 230 ? -3.537 15.695 13 1 98.62 230 PHE A CA 1
ATOM 1759 C C . PHE A 1 230 ? -3.436 14.32 12.352 1 98.62 230 PHE A C 1
ATOM 1761 O O . PHE A 1 230 ? -3.574 14.188 11.133 1 98.62 230 PHE A O 1
ATOM 1768 N N . GLY A 1 231 ? -3.143 13.266 13.18 1 98.25 231 GLY A N 1
ATOM 1769 C CA . GLY A 1 231 ? -3.492 11.906 12.781 1 98.25 231 GLY A CA 1
ATOM 1770 C C . GLY A 1 231 ? -4.973 11.609 12.914 1 98.25 231 GLY A C 1
ATOM 1771 O O . GLY A 1 231 ? -5.789 12.531 13.023 1 98.25 231 GLY A O 1
ATOM 1772 N N . ASP A 1 232 ? -5.312 10.359 12.812 1 97.75 232 ASP A N 1
ATOM 1773 C CA . ASP A 1 232 ? -6.699 9.969 13.023 1 97.75 232 ASP A CA 1
ATOM 1774 C C . ASP A 1 232 ? -7.133 10.211 14.461 1 97.75 232 ASP A C 1
ATOM 1776 O O . ASP A 1 232 ? -6.367 9.961 15.398 1 97.75 232 ASP A O 1
ATOM 1780 N N . PHE A 1 233 ? -8.281 10.766 14.586 1 97.12 233 PHE A N 1
ATOM 1781 C CA . PHE A 1 233 ? -8.781 11.016 15.93 1 97.12 233 PHE A CA 1
ATOM 1782 C C . PHE A 1 233 ? -10.305 11.086 15.938 1 97.12 233 PHE A C 1
ATOM 1784 O O . PHE A 1 233 ? -10.938 11.031 14.883 1 97.12 233 PHE A O 1
ATOM 1791 N N . GLU A 1 234 ? -10.883 11.102 17.109 1 95.88 234 GLU A N 1
ATOM 1792 C CA . GLU A 1 234 ? -12.32 11.281 17.281 1 95.88 234 GLU A CA 1
ATOM 1793 C C . GLU A 1 234 ? -12.625 12.547 18.078 1 95.88 234 GLU A C 1
ATOM 1795 O O . GLU A 1 234 ? -11.742 13.086 18.75 1 95.88 234 GLU A O 1
ATOM 1800 N N . SER A 1 235 ? -13.82 13.031 17.906 1 95.5 235 SER A N 1
ATOM 1801 C CA . SER A 1 235 ? -14.234 14.234 18.609 1 95.5 235 SER A CA 1
ATOM 1802 C C . SER A 1 235 ? -14.297 14 20.109 1 95.5 235 SER A C 1
ATOM 1804 O O . SER A 1 235 ? -14.719 12.93 20.562 1 95.5 235 SER A O 1
ATOM 1806 N N . ASP A 1 236 ? -13.922 15.016 20.859 1 94.56 236 ASP A N 1
ATOM 1807 C CA . ASP A 1 236 ? -14.078 14.938 22.312 1 94.56 236 ASP A CA 1
ATOM 1808 C C . ASP A 1 236 ? -15.539 14.672 22.703 1 94.56 236 ASP A C 1
ATOM 1810 O O . ASP A 1 236 ? -15.812 14.016 23.703 1 94.56 236 ASP A O 1
ATOM 1814 N N . ARG A 1 237 ? -16.422 15.102 21.859 1 90.81 237 ARG A N 1
ATOM 1815 C CA . ARG A 1 237 ? -17.844 14.883 22.094 1 90.81 237 ARG A CA 1
ATOM 1816 C C . ARG A 1 237 ? -18.188 13.398 22.062 1 90.81 237 ARG A C 1
ATOM 1818 O O . ARG A 1 237 ? -19.016 12.93 22.828 1 90.81 237 ARG A O 1
ATOM 1825 N N . VAL A 1 238 ? -17.562 12.695 21.203 1 89.5 238 VAL A N 1
ATOM 1826 C CA . VAL A 1 238 ? -17.844 11.273 21 1 89.5 238 VAL A CA 1
ATOM 1827 C C . VAL A 1 238 ? -17.062 10.438 22 1 89.5 238 VAL A C 1
ATOM 1829 O O . VAL A 1 238 ? -17.625 9.547 22.641 1 89.5 238 VAL A O 1
ATOM 1832 N N . SER A 1 239 ? -15.812 10.766 22.156 1 88.12 239 SER A N 1
ATOM 1833 C CA . SER A 1 239 ? -14.922 9.969 23 1 88.12 239 SER A CA 1
ATOM 1834 C C . SER A 1 239 ? -15.156 10.242 24.484 1 88.12 239 SER A C 1
ATOM 1836 O O . SER A 1 239 ? -14.852 9.398 25.328 1 88.12 239 SER A O 1
ATOM 1838 N N . GLY A 1 240 ? -15.617 11.406 24.812 1 88.38 240 GLY A N 1
ATOM 1839 C CA . GLY A 1 240 ? -15.711 11.844 26.188 1 88.38 240 GLY A CA 1
ATOM 1840 C C . GLY A 1 240 ? -14.375 12.25 26.781 1 88.38 240 GLY A C 1
ATOM 1841 O O . GLY A 1 240 ? -14.289 12.594 27.969 1 88.38 240 GLY A O 1
ATOM 1842 N N . ALA A 1 241 ? -13.383 12.266 25.984 1 89.25 241 ALA A N 1
ATOM 1843 C CA . ALA A 1 241 ? -12.047 12.648 26.438 1 89.25 241 ALA A CA 1
ATOM 1844 C C . ALA A 1 241 ? -11.844 14.164 26.344 1 89.25 241 ALA A C 1
ATOM 1846 O O . ALA A 1 241 ? -12.781 14.898 26 1 89.25 241 ALA A O 1
ATOM 1847 N N . SER A 1 242 ? -10.766 14.656 26.859 1 93.06 242 SER A N 1
ATOM 1848 C CA . SER A 1 242 ? -10.383 16.062 26.766 1 93.06 242 SER A CA 1
ATOM 1849 C C . SER A 1 242 ? -9.039 16.219 26.047 1 93.06 242 SER A C 1
ATOM 1851 O O . SER A 1 242 ? -8.195 17 26.484 1 93.06 242 SER A O 1
ATOM 1853 N N . THR A 1 243 ? -8.914 15.359 25.078 1 94.19 243 THR A N 1
ATOM 1854 C CA . THR A 1 243 ? -7.641 15.367 24.375 1 94.19 243 THR A CA 1
ATOM 1855 C C . THR A 1 243 ? -7.594 16.484 23.344 1 94.19 243 THR A C 1
ATOM 1857 O O . THR A 1 243 ? -6.598 17.219 23.25 1 94.19 243 THR A O 1
ATOM 1860 N N . ASN A 1 244 ? -8.695 16.641 22.609 1 97.31 244 ASN A N 1
ATOM 1861 C CA . ASN A 1 244 ? -8.703 17.656 21.547 1 97.31 244 ASN A CA 1
ATOM 1862 C C . ASN A 1 244 ? -8.688 19.062 22.125 1 97.31 244 ASN A C 1
ATOM 1864 O O . ASN A 1 244 ? -7.949 19.922 21.641 1 97.31 244 ASN A O 1
ATOM 1868 N N . ILE A 1 245 ? -9.484 19.281 23.172 1 97.88 245 ILE A N 1
ATOM 1869 C CA . ILE A 1 245 ? -9.555 20.609 23.766 1 97.88 245 ILE A CA 1
ATOM 1870 C C . ILE A 1 245 ? -8.18 21.016 24.281 1 97.88 245 ILE A C 1
ATOM 1872 O O . ILE A 1 245 ? -7.82 22.188 24.25 1 97.88 245 ILE A O 1
ATOM 1876 N N . HIS A 1 246 ? -7.484 20.062 24.797 1 97.88 246 HIS A N 1
ATOM 1877 C CA . HIS A 1 246 ? -6.137 20.344 25.266 1 97.88 246 HIS A CA 1
ATOM 1878 C C . HIS A 1 246 ? -5.25 20.844 24.125 1 97.88 246 HIS A C 1
ATOM 1880 O O . HIS A 1 246 ? -4.488 21.797 24.312 1 97.88 246 HIS A O 1
ATOM 1886 N N . VAL A 1 247 ? -5.293 20.234 22.984 1 98.44 247 VAL A N 1
ATOM 1887 C CA . VAL A 1 247 ? -4.543 20.672 21.828 1 98.44 247 VAL A CA 1
ATOM 1888 C C . VAL A 1 247 ? -4.98 22.078 21.438 1 98.44 247 VAL A C 1
ATOM 1890 O O . VAL A 1 247 ? -4.141 22.969 21.219 1 98.44 247 VAL A O 1
ATOM 1893 N N . TRP A 1 248 ? -6.273 22.312 21.359 1 98.62 248 TRP A N 1
ATOM 1894 C CA . TRP A 1 248 ? -6.82 23.609 20.969 1 98.62 248 TRP A CA 1
ATOM 1895 C C . TRP A 1 248 ? -6.359 24.719 21.906 1 98.62 248 TRP A C 1
ATOM 1897 O O . TRP A 1 248 ? -5.996 25.812 21.469 1 98.62 248 TRP A O 1
ATOM 1907 N N . GLN A 1 249 ? -6.348 24.375 23.203 1 98.44 249 GLN A N 1
ATOM 1908 C CA . GLN A 1 249 ? -5.93 25.344 24.203 1 98.44 249 GLN A CA 1
ATOM 1909 C C . GLN A 1 249 ? -4.473 25.75 24.016 1 98.44 249 GLN A C 1
ATOM 1911 O O . GLN A 1 249 ? -4.113 26.906 24.203 1 98.44 249 GLN A O 1
ATOM 1916 N N . GLN A 1 250 ? -3.697 24.797 23.656 1 97.88 250 GLN A N 1
ATOM 1917 C CA . GLN A 1 250 ? -2.275 25.062 23.469 1 97.88 250 GLN A CA 1
ATOM 1918 C C . GLN A 1 250 ? -2.027 25.859 22.188 1 97.88 250 GLN A C 1
ATOM 1920 O O . GLN A 1 250 ? -1.09 26.656 22.109 1 97.88 250 GLN A O 1
ATOM 1925 N N . VAL A 1 251 ? -2.873 25.734 21.203 1 97.94 251 VAL A N 1
ATOM 1926 C CA . VAL A 1 251 ? -2.613 26.266 19.875 1 97.94 251 VAL A CA 1
ATOM 1927 C C . VAL A 1 251 ? -3.35 27.594 19.703 1 97.94 251 VAL A C 1
ATOM 1929 O O . VAL A 1 251 ? -2.922 28.453 18.922 1 97.94 251 VAL A O 1
ATOM 1932 N N . ALA A 1 252 ? -4.406 27.812 20.422 1 98.12 252 ALA A N 1
ATOM 1933 C CA . ALA A 1 252 ? -5.262 29 20.297 1 98.12 252 ALA A CA 1
ATOM 1934 C C . ALA A 1 252 ? -4.445 30.281 20.406 1 98.12 252 ALA A C 1
ATOM 1936 O O . ALA A 1 252 ? -4.602 31.188 19.594 1 98.12 252 ALA A O 1
ATOM 1937 N N . PRO A 1 253 ? -3.541 30.406 21.406 1 96.94 253 PRO A N 1
ATOM 1938 C CA . PRO A 1 253 ? -2.764 31.641 21.484 1 96.94 253 PRO A CA 1
ATOM 1939 C C . PRO A 1 253 ? -1.899 31.891 20.25 1 96.94 253 PRO A C 1
ATOM 1941 O O . PRO A 1 253 ? -1.645 33.031 19.891 1 96.94 253 PRO A O 1
ATOM 1944 N N . LEU A 1 254 ? -1.468 30.797 19.641 1 95 254 LEU A N 1
ATOM 1945 C CA . LEU A 1 254 ? -0.637 30.906 18.453 1 95 254 LEU A CA 1
ATOM 1946 C C . LEU A 1 254 ? -1.436 31.484 17.281 1 95 254 LEU A C 1
ATOM 1948 O O . LEU A 1 254 ? -0.918 32.281 16.5 1 95 254 LEU A O 1
ATOM 1952 N N . VAL A 1 255 ? -2.65 31.062 17.188 1 95.25 255 VAL A N 1
ATOM 1953 C CA . VAL A 1 255 ? -3.529 31.594 16.156 1 95.25 255 VAL A CA 1
ATOM 1954 C C . VAL A 1 255 ? -3.793 33.062 16.406 1 95.25 255 VAL A C 1
ATOM 1956 O O . VAL A 1 255 ? -3.762 33.875 15.477 1 95.25 255 VAL A O 1
ATOM 1959 N N . ALA A 1 256 ? -4.039 33.375 17.641 1 95.25 256 ALA A N 1
ATOM 1960 C CA . ALA A 1 256 ? -4.328 34.75 18.016 1 95.25 256 ALA A CA 1
ATOM 1961 C C . ALA A 1 256 ? -3.158 35.656 17.672 1 95.25 256 ALA A C 1
ATOM 1963 O O . ALA A 1 256 ? -3.359 36.844 17.328 1 95.25 256 ALA A O 1
ATOM 1964 N N . ARG A 1 257 ? -1.99 35.125 17.672 1 93.44 257 ARG A N 1
ATOM 1965 C CA . ARG A 1 257 ? -0.792 35.906 17.344 1 93.44 257 ARG A CA 1
ATOM 1966 C C . ARG A 1 257 ? -0.484 35.812 15.852 1 93.44 257 ARG A C 1
ATOM 1968 O O . ARG A 1 257 ? 0.526 36.375 15.391 1 93.44 257 ARG A O 1
ATOM 1975 N N . GLY A 1 258 ? -1.292 35.125 15.133 1 92.06 258 GLY A N 1
ATOM 1976 C CA . GLY A 1 258 ? -1.133 35.031 13.695 1 92.06 258 GLY A CA 1
ATOM 1977 C C . GLY A 1 258 ? -0.025 34.094 13.273 1 92.06 258 GLY A C 1
ATOM 1978 O O . GLY A 1 258 ? 0.525 34.219 12.172 1 92.06 258 GLY A O 1
ATOM 1979 N N . GLN A 1 259 ? 0.275 33.094 14.117 1 93.44 259 GLN A N 1
ATOM 1980 C CA . GLN A 1 259 ? 1.45 32.25 13.875 1 93.44 259 GLN A CA 1
ATOM 1981 C C . GLN A 1 259 ? 1.069 30.953 13.188 1 93.44 259 GLN A C 1
ATOM 1983 O O . GLN A 1 259 ? 1.917 30.297 12.578 1 93.44 259 GLN A O 1
ATOM 1988 N N . LEU A 1 260 ? -0.164 30.516 13.305 1 96.12 260 LEU A N 1
ATOM 1989 C CA . LEU A 1 260 ? -0.602 29.266 12.68 1 96.12 260 LEU A CA 1
ATOM 1990 C C . LEU A 1 260 ? -1.144 29.531 11.281 1 96.12 260 LEU A C 1
ATOM 1992 O O . LEU A 1 260 ? -2.107 30.266 11.109 1 96.12 260 LEU A O 1
ATOM 1996 N N . ARG A 1 261 ? -0.555 28.859 10.289 1 93.38 261 ARG A N 1
ATOM 1997 C CA . ARG A 1 261 ? -0.943 29.078 8.898 1 93.38 261 ARG A CA 1
ATOM 1998 C C . ARG A 1 261 ? -2.125 28.188 8.516 1 93.38 261 ARG A C 1
ATOM 2000 O O . ARG A 1 261 ? -2.912 28.531 7.637 1 93.38 261 ARG A O 1
ATOM 2007 N N . GLY A 1 262 ? -2.191 27.016 9.125 1 97 262 GLY A N 1
ATOM 2008 C CA . GLY A 1 262 ? -3.27 26.094 8.805 1 97 262 GLY A CA 1
ATOM 2009 C C . GLY A 1 262 ? -3.217 24.812 9.617 1 97 262 GLY A C 1
ATOM 2010 O O . GLY A 1 262 ? -2.281 24.594 10.391 1 97 262 GLY A O 1
ATOM 2011 N N . ILE A 1 263 ? -4.281 24.078 9.508 1 98.44 263 ILE A N 1
ATOM 2012 C CA . ILE A 1 263 ? -4.348 22.75 10.125 1 98.44 263 ILE A CA 1
ATOM 2013 C C . ILE A 1 263 ? -4.684 21.703 9.07 1 98.44 263 ILE A C 1
ATOM 2015 O O . ILE A 1 263 ? -5.449 21.969 8.141 1 98.44 263 ILE A O 1
ATOM 2019 N N . VAL A 1 264 ? -4.051 20.562 9.141 1 98.69 264 VAL A N 1
ATOM 2020 C CA . VAL A 1 264 ? -4.438 19.359 8.414 1 98.69 264 VAL A CA 1
ATOM 2021 C C . VAL A 1 264 ? -5.133 18.391 9.359 1 98.69 264 VAL A C 1
ATOM 2023 O O . VAL A 1 264 ? -4.551 17.969 10.359 1 98.69 264 VAL A O 1
ATOM 2026 N N . VAL A 1 265 ? -6.367 18.031 9.047 1 98.06 265 VAL A N 1
ATOM 2027 C CA . VAL A 1 265 ? -7.184 17.234 9.953 1 98.06 265 VAL A CA 1
ATOM 2028 C C . VAL A 1 265 ? -7.914 16.141 9.164 1 98.06 265 VAL A C 1
ATOM 2030 O O . VAL A 1 265 ? -7.988 16.203 7.934 1 98.06 265 VAL A O 1
ATOM 2033 N N . GLU A 1 266 ? -8.359 15.156 9.891 1 96.81 266 GLU A N 1
ATOM 2034 C CA . GLU A 1 266 ? -9.148 14.133 9.203 1 96.81 266 GLU A CA 1
ATOM 2035 C C . GLU A 1 266 ? -10.641 14.422 9.32 1 96.81 266 GLU A C 1
ATOM 2037 O O . GLU A 1 266 ? -11.078 15.125 10.234 1 96.81 266 GLU A O 1
ATOM 2042 N N . CYS A 1 267 ? -11.391 13.992 8.422 1 95.94 267 CYS A N 1
ATOM 2043 C CA . CYS A 1 267 ? -12.836 13.797 8.43 1 95.94 267 CYS A CA 1
ATOM 2044 C C . CYS A 1 267 ? -13.227 12.633 7.523 1 95.94 267 CYS A C 1
ATOM 2046 O O . CYS A 1 267 ? -13.406 12.812 6.32 1 95.94 267 CYS A O 1
ATOM 2048 N N . SER A 1 268 ? -13.469 11.531 8.117 1 93.38 268 SER A N 1
ATOM 2049 C CA . SER A 1 268 ? -13.547 10.281 7.375 1 93.38 268 SER A CA 1
ATOM 2050 C C . SER A 1 268 ? -14.938 10.062 6.797 1 93.38 268 SER A C 1
ATOM 2052 O O . SER A 1 268 ? -15.102 9.352 5.809 1 93.38 268 SER A O 1
ATOM 2054 N N . HIS A 1 269 ? -15.945 10.766 7.457 1 92.31 269 HIS A N 1
ATOM 2055 C CA . HIS A 1 269 ? -17.312 10.43 7.09 1 92.31 269 HIS A CA 1
ATOM 2056 C C . HIS A 1 269 ? -18.188 11.68 7.035 1 92.31 269 HIS A C 1
ATOM 2058 O O . HIS A 1 269 ? -17.859 12.703 7.641 1 92.31 269 HIS A O 1
ATOM 2064 N N . GLY A 1 270 ? -19.266 11.516 6.25 1 92.44 270 GLY A N 1
ATOM 2065 C CA . GLY A 1 270 ? -20.312 12.516 6.312 1 92.44 270 GLY A CA 1
ATOM 2066 C C . GLY A 1 270 ? -21.266 12.312 7.473 1 92.44 270 GLY A C 1
ATOM 2067 O O . GLY A 1 270 ? -21.156 11.32 8.195 1 92.44 270 GLY A O 1
ATOM 2068 N N . ASP A 1 271 ? -22.188 13.133 7.594 1 93.5 271 ASP A N 1
ATOM 2069 C CA . ASP A 1 271 ? -23.062 13.148 8.75 1 93.5 271 ASP A CA 1
ATOM 2070 C C . ASP A 1 271 ? -24.094 12.023 8.672 1 93.5 271 ASP A C 1
ATOM 2072 O O . ASP A 1 271 ? -24.781 11.727 9.656 1 93.5 271 ASP A O 1
ATOM 2076 N N . SER A 1 272 ? -24.219 11.367 7.574 1 87.75 272 SER A N 1
ATOM 2077 C CA . SER A 1 272 ? -25.219 10.312 7.414 1 87.75 272 SER A CA 1
ATOM 2078 C C . SER A 1 272 ? -24.828 9.055 8.188 1 87.75 272 SER A C 1
ATOM 2080 O O . SER A 1 272 ? -25.672 8.203 8.461 1 87.75 272 SER A O 1
ATOM 2082 N N . LEU A 1 273 ? -23.609 8.953 8.516 1 85.94 273 LEU A N 1
ATOM 2083 C CA . LEU A 1 273 ? -23.141 7.77 9.227 1 85.94 273 LEU A CA 1
ATOM 2084 C C . LEU A 1 273 ? -23.422 7.887 10.719 1 85.94 273 LEU A C 1
ATOM 2086 O O . LEU A 1 273 ? -23.234 8.945 11.312 1 85.94 273 LEU A O 1
ATOM 2090 N N . ASN A 1 274 ? -23.859 6.75 11.273 1 86.38 274 ASN A N 1
ATOM 2091 C CA . ASN A 1 274 ? -24.109 6.707 12.711 1 86.38 274 ASN A CA 1
ATOM 2092 C C . ASN A 1 274 ? -22.797 6.789 13.5 1 86.38 274 ASN A C 1
ATOM 2094 O O . ASN A 1 274 ? -21.781 6.238 13.086 1 86.38 274 ASN A O 1
ATOM 2098 N N . ASP A 1 275 ? -22.891 7.363 14.719 1 82.69 275 ASP A N 1
ATOM 2099 C CA . ASP A 1 275 ? -21.719 7.57 15.562 1 82.69 275 ASP A CA 1
ATOM 2100 C C . ASP A 1 275 ? -21.062 6.242 15.93 1 82.69 275 ASP A C 1
ATOM 2102 O O . ASP A 1 275 ? -19.828 6.164 16.047 1 82.69 275 ASP A O 1
ATOM 2106 N N . SER A 1 276 ? -21.859 5.219 16.094 1 81.5 276 SER A N 1
ATOM 2107 C CA . SER A 1 276 ? -21.359 3.916 16.516 1 81.5 276 SER A CA 1
ATOM 2108 C C . SER A 1 276 ? -20.484 3.275 15.445 1 81.5 276 SER A C 1
ATOM 2110 O O . SER A 1 276 ? -19.75 2.322 15.711 1 81.5 276 SER A O 1
ATOM 2112 N N . LEU A 1 277 ? -20.5 3.912 14.273 1 83.19 277 LEU A N 1
ATOM 2113 C CA . LEU A 1 277 ? -19.797 3.314 13.141 1 83.19 277 LEU A CA 1
ATOM 2114 C C . LEU A 1 277 ? -18.625 4.176 12.719 1 83.19 277 LEU A C 1
ATOM 2116 O O . LEU A 1 277 ? -18.031 3.953 11.664 1 83.19 277 LEU A O 1
ATOM 2120 N N . LEU A 1 278 ? -18.297 5.09 13.602 1 87.19 278 LEU A N 1
ATOM 2121 C CA . LEU A 1 278 ? -17.219 6 13.234 1 87.19 278 LEU A CA 1
ATOM 2122 C C . LEU A 1 278 ? -15.859 5.359 13.469 1 87.19 278 LEU A C 1
ATOM 2124 O O . LEU A 1 278 ? -14.867 5.75 12.844 1 87.19 278 LEU A O 1
ATOM 2128 N N . PHE A 1 279 ? -15.758 4.43 14.422 1 87.25 279 PHE A N 1
ATOM 2129 C CA . PHE A 1 279 ? -14.555 3.654 14.711 1 87.25 279 PHE A CA 1
ATOM 2130 C C . PHE A 1 279 ? -13.375 4.574 15 1 87.25 279 PHE A C 1
ATOM 2132 O O . PHE A 1 279 ? -12.289 4.395 14.438 1 87.25 279 PHE A O 1
ATOM 2139 N N . GLY A 1 280 ? -13.656 5.621 15.844 1 93.06 280 GLY A N 1
ATOM 2140 C CA . GLY A 1 280 ? -12.594 6.492 16.297 1 93.06 280 GLY A CA 1
ATOM 2141 C C . GLY A 1 280 ? -12.258 7.602 15.32 1 93.06 280 GLY A C 1
ATOM 2142 O O . GLY A 1 280 ? -11.164 8.172 15.359 1 93.06 280 GLY A O 1
ATOM 2143 N N . HIS A 1 281 ? -13.125 7.91 14.383 1 95.38 281 HIS A N 1
ATOM 2144 C CA . HIS A 1 281 ? -12.93 8.953 13.383 1 95.38 281 HIS A CA 1
ATOM 2145 C C . HIS A 1 281 ? -13.969 10.062 13.531 1 95.38 281 HIS A C 1
ATOM 2147 O O . HIS A 1 281 ? -14.852 9.977 14.391 1 95.38 281 HIS A O 1
ATOM 2153 N N . LEU A 1 282 ? -13.828 11.094 12.727 1 96.06 282 LEU A N 1
ATOM 2154 C CA . LEU A 1 282 ? -14.75 12.219 12.742 1 96.06 282 LEU A CA 1
ATOM 2155 C C . LEU A 1 282 ? -15.695 12.172 11.547 1 96.06 282 LEU A C 1
ATOM 2157 O O . LEU A 1 282 ? -15.32 11.703 10.469 1 96.06 282 LEU A O 1
ATOM 2161 N N . LYS A 1 283 ? -16.891 12.602 11.812 1 95.94 283 LYS A N 1
ATOM 2162 C CA . LYS A 1 283 ? -17.766 13.023 10.719 1 95.94 283 LYS A CA 1
ATOM 2163 C C . LYS A 1 283 ? -17.844 14.547 10.633 1 95.94 283 LYS A C 1
ATOM 2165 O O . LYS A 1 283 ? -17.281 15.25 11.469 1 95.94 283 LYS A O 1
ATOM 2170 N N . SER A 1 284 ? -18.484 15.117 9.648 1 96.94 284 SER A N 1
ATOM 2171 C CA . SER A 1 284 ? -18.484 16.547 9.336 1 96.94 284 SER A CA 1
ATOM 2172 C C . SER A 1 284 ? -18.922 17.375 10.539 1 96.94 284 SER A C 1
ATOM 2174 O O . SER A 1 284 ? -18.266 18.359 10.898 1 96.94 284 SER A O 1
ATOM 2176 N N . SER A 1 285 ? -19.984 16.922 11.18 1 97.12 285 SER A N 1
ATOM 2177 C CA . SER A 1 285 ? -20.5 17.703 12.305 1 97.12 285 SER A CA 1
ATOM 2178 C C . SER A 1 285 ? -19.547 17.688 13.484 1 97.12 285 SER A C 1
ATOM 2180 O O . SER A 1 285 ? -19.453 18.641 14.25 1 97.12 285 SER A O 1
ATOM 2182 N N . ASP A 1 286 ? -18.875 16.562 13.625 1 97.56 286 ASP A N 1
ATOM 2183 C CA . ASP A 1 286 ? -17.859 16.469 14.672 1 97.56 286 ASP A CA 1
ATOM 2184 C C . ASP A 1 286 ? -16.75 17.484 14.445 1 97.56 286 ASP A C 1
ATOM 2186 O O . ASP A 1 286 ? -16.312 18.156 15.383 1 97.56 286 ASP A O 1
ATOM 2190 N N . LEU A 1 287 ? -16.25 17.562 13.242 1 98.12 287 LEU A N 1
ATOM 2191 C CA . LEU A 1 287 ? -15.18 18.5 12.93 1 98.12 287 LEU A CA 1
ATOM 2192 C C . LEU A 1 287 ? -15.633 19.938 13.156 1 98.12 287 LEU A C 1
ATOM 2194 O O . LEU A 1 287 ? -14.883 20.75 13.711 1 98.12 287 LEU A O 1
ATOM 2198 N N . ILE A 1 288 ? -16.828 20.281 12.742 1 98.19 288 ILE A N 1
ATOM 2199 C CA . ILE A 1 288 ? -17.375 21.625 12.938 1 98.19 288 ILE A CA 1
ATOM 2200 C C . ILE A 1 288 ? -17.438 21.938 14.43 1 98.19 288 ILE A C 1
ATOM 2202 O O . ILE A 1 288 ? -17.094 23.047 14.852 1 98.19 288 ILE A O 1
ATOM 2206 N N . HIS A 1 289 ? -17.844 20.969 15.188 1 97.38 289 HIS A N 1
ATOM 2207 C CA . HIS A 1 289 ? -17.875 21.141 16.625 1 97.38 289 HIS A CA 1
ATOM 2208 C C . HIS A 1 289 ? -16.484 21.469 17.188 1 97.38 289 HIS A C 1
ATOM 2210 O O . HIS A 1 289 ? -16.344 22.375 18 1 97.38 289 HIS A O 1
ATOM 2216 N N . GLU A 1 290 ? -15.523 20.719 16.781 1 98.12 290 GLU A N 1
ATOM 2217 C CA . GLU A 1 290 ? -14.148 20.953 17.203 1 98.12 290 GLU A CA 1
ATOM 2218 C C . GLU A 1 290 ? -13.672 22.344 16.812 1 98.12 290 GLU A C 1
ATOM 2220 O O . GLU A 1 290 ? -13.039 23.031 17.625 1 98.12 290 GLU A O 1
ATOM 2225 N N . LEU A 1 291 ? -13.961 22.75 15.578 1 98.38 291 LEU A N 1
ATOM 2226 C CA . LEU A 1 291 ? -13.516 24.047 15.086 1 98.38 291 LEU A CA 1
ATOM 2227 C C . LEU A 1 291 ? -14.234 25.172 15.797 1 98.38 291 LEU A C 1
ATOM 2229 O O . LEU A 1 291 ? -13.656 26.25 16.016 1 98.38 291 LEU A O 1
ATOM 2233 N N . ALA A 1 292 ? -15.5 24.969 16.141 1 98.19 292 ALA A N 1
ATOM 2234 C CA . ALA A 1 292 ? -16.234 25.953 16.906 1 98.19 292 ALA A CA 1
ATOM 2235 C C . ALA A 1 292 ? -15.617 26.141 18.297 1 98.19 292 ALA A C 1
ATOM 2237 O O . ALA A 1 292 ? -15.5 27.266 18.781 1 98.19 292 ALA A O 1
ATOM 2238 N N . THR A 1 293 ? -15.297 25.031 18.922 1 97.88 293 THR A N 1
ATOM 2239 C CA . THR A 1 293 ? -14.602 25.094 20.203 1 97.88 293 THR A CA 1
ATOM 2240 C C . THR A 1 293 ? -13.281 25.844 20.062 1 97.88 293 THR A C 1
ATOM 2242 O O . THR A 1 293 ? -12.953 26.688 20.906 1 97.88 293 THR A O 1
ATOM 2245 N N . PHE A 1 294 ? -12.555 25.531 19.062 1 98.5 294 PHE A N 1
ATOM 2246 C CA . PHE A 1 294 ? -11.281 26.188 18.797 1 98.5 294 PHE A CA 1
ATOM 2247 C C . PHE A 1 294 ? -11.461 27.688 18.625 1 98.5 294 PHE A C 1
ATOM 2249 O O . PHE A 1 294 ? -10.695 28.469 19.188 1 98.5 294 PHE A O 1
ATOM 2256 N N . LYS A 1 295 ? -12.469 28.094 17.828 1 98.38 295 LYS A N 1
ATOM 2257 C CA . LYS A 1 295 ? -12.797 29.5 17.625 1 98.38 295 LYS A CA 1
ATOM 2258 C C . LYS A 1 295 ? -12.984 30.219 18.953 1 98.38 295 LYS A C 1
ATOM 2260 O O . LYS A 1 295 ? -12.445 31.312 19.156 1 98.38 295 LYS A O 1
ATOM 2265 N N . GLU A 1 296 ? -13.742 29.609 19.797 1 98.44 296 GLU A N 1
ATOM 2266 C CA . GLU A 1 296 ? -14.008 30.219 21.109 1 98.44 296 GLU A CA 1
ATOM 2267 C C . GLU A 1 296 ? -12.711 30.453 21.875 1 98.44 296 GLU A C 1
ATOM 2269 O O . GLU A 1 296 ? -12.539 31.5 22.5 1 98.44 296 GLU A O 1
ATOM 2274 N N . LEU A 1 297 ? -11.898 29.484 21.859 1 98.56 297 LEU A N 1
ATOM 2275 C CA . LEU A 1 297 ? -10.625 29.594 22.578 1 98.56 297 LEU A CA 1
ATOM 2276 C C . LEU A 1 297 ? -9.742 30.656 21.953 1 98.56 297 LEU A C 1
ATOM 2278 O O . LEU A 1 297 ? -9.055 31.391 22.672 1 98.56 297 LEU A O 1
ATOM 2282 N N . ILE A 1 298 ? -9.727 30.75 20.641 1 98.31 298 ILE A N 1
ATOM 2283 C CA . ILE A 1 298 ? -8.945 31.781 19.953 1 98.31 298 ILE A CA 1
ATOM 2284 C C . ILE A 1 298 ? -9.469 33.156 20.328 1 98.31 298 ILE A C 1
ATOM 2286 O O . ILE A 1 298 ? -8.68 34.062 20.594 1 98.31 298 ILE A O 1
ATOM 2290 N N . GLU A 1 299 ? -10.766 33.312 20.344 1 98.38 299 GLU A N 1
ATOM 2291 C CA . GLU A 1 299 ? -11.391 34.594 20.672 1 98.38 299 GLU A CA 1
ATOM 2292 C C . GLU A 1 299 ? -11.086 35 22.109 1 98.38 299 GLU A C 1
ATOM 2294 O O . GLU A 1 299 ? -10.883 36.188 22.406 1 98.38 299 GLU A O 1
ATOM 2299 N N . ALA A 1 300 ? -11.078 34.031 22.969 1 98.25 300 ALA A N 1
ATOM 2300 C CA . ALA A 1 300 ? -10.719 34.281 24.359 1 98.25 300 ALA A CA 1
ATOM 2301 C C . ALA A 1 300 ? -9.297 34.812 24.469 1 98.25 300 ALA A C 1
ATOM 2303 O O . ALA A 1 300 ? -8.969 35.531 25.406 1 98.25 300 ALA A O 1
ATOM 2304 N N . GLU A 1 301 ? -8.461 34.5 23.516 1 97.69 301 GLU A N 1
ATOM 2305 C CA . GLU A 1 301 ? -7.074 34.969 23.453 1 97.69 301 GLU A CA 1
ATOM 2306 C C . GLU A 1 301 ? -6.973 36.281 22.703 1 97.69 301 GLU A C 1
ATOM 2308 O O . GLU A 1 301 ? -5.871 36.812 22.484 1 97.69 301 GLU A O 1
ATOM 2313 N N . GLY A 1 302 ? -8.078 36.812 22.281 1 97.5 302 GLY A N 1
ATOM 2314 C CA . GLY A 1 302 ? -8.117 38.094 21.594 1 97.5 302 GLY A CA 1
ATOM 2315 C C . GLY A 1 302 ? -7.859 37.969 20.094 1 97.5 302 GLY A C 1
ATOM 2316 O O . GLY A 1 302 ? -7.504 38.969 19.453 1 97.5 302 GLY A O 1
ATOM 2317 N N . GLY A 1 303 ? -7.945 36.75 19.578 1 97.31 303 GLY A N 1
ATOM 2318 C CA . GLY A 1 303 ? -7.703 36.562 18.156 1 97.31 303 GLY A CA 1
ATOM 2319 C C . GLY A 1 303 ? -8.953 36.188 17.391 1 97.31 303 GLY A C 1
ATOM 2320 O O . GLY A 1 303 ? -10.07 36.375 17.891 1 97.31 303 GLY A O 1
ATOM 2321 N N . SER A 1 304 ? -8.75 35.781 16.188 1 97.5 304 SER A N 1
ATOM 2322 C CA . SER A 1 304 ? -9.836 35.344 15.305 1 97.5 304 SER A CA 1
ATOM 2323 C C . SER A 1 304 ? -9.414 34.156 14.461 1 97.5 304 SER A C 1
ATOM 2325 O O . SER A 1 304 ? -8.266 34.062 14.031 1 97.5 304 SER A O 1
ATOM 2327 N N . ILE A 1 305 ? -10.328 33.25 14.219 1 96.88 305 ILE A N 1
ATOM 2328 C CA . ILE A 1 305 ? -10.07 32.031 13.422 1 96.88 305 ILE A CA 1
ATOM 2329 C C . ILE A 1 305 ? -10.148 32.375 11.938 1 96.88 305 ILE A C 1
ATOM 2331 O O . ILE A 1 305 ? -9.812 31.562 11.086 1 96.88 305 ILE A O 1
ATOM 2335 N N . ASN A 1 306 ? -10.5 33.625 11.617 1 95.62 306 ASN A N 1
ATOM 2336 C CA . ASN A 1 306 ? -10.773 34.062 10.242 1 95.62 306 ASN A CA 1
ATOM 2337 C C . ASN A 1 306 ? -9.555 33.844 9.344 1 95.62 306 ASN A C 1
ATOM 2339 O O . ASN A 1 306 ? -8.438 34.219 9.703 1 95.62 306 ASN A O 1
ATOM 2343 N N . GLY A 1 307 ? -9.867 33.188 8.25 1 95.44 307 GLY A N 1
ATOM 2344 C CA . GLY A 1 307 ? -8.828 33.031 7.25 1 95.44 307 GLY A CA 1
ATOM 2345 C C . GLY A 1 307 ? -7.98 31.781 7.461 1 95.44 307 GLY A C 1
ATOM 2346 O O . GLY A 1 307 ? -7.168 31.422 6.605 1 95.44 307 GLY A O 1
ATOM 2347 N N . LEU A 1 308 ? -8.133 31.062 8.594 1 96.81 308 LEU A N 1
ATOM 2348 C CA . LEU A 1 308 ? -7.367 29.859 8.875 1 96.81 308 LEU A CA 1
ATOM 2349 C C . LEU A 1 308 ? -7.645 28.781 7.82 1 96.81 308 LEU A C 1
ATOM 2351 O O . LEU A 1 308 ? -8.797 28.547 7.465 1 96.81 308 LEU A O 1
ATOM 2355 N N . HIS A 1 309 ? -6.617 28.188 7.277 1 97.88 309 HIS A N 1
ATOM 2356 C CA . HIS A 1 309 ? -6.773 27.078 6.348 1 97.88 309 HIS A CA 1
ATOM 2357 C C . HIS A 1 309 ? -7.062 25.766 7.094 1 97.88 309 HIS A C 1
ATOM 2359 O O . HIS A 1 309 ? -6.305 25.375 7.984 1 97.88 309 HIS A O 1
ATOM 2365 N N . VAL A 1 310 ? -8.117 25.141 6.773 1 98.62 310 VAL A N 1
ATOM 2366 C CA . VAL A 1 310 ? -8.469 23.812 7.273 1 98.62 310 VAL A CA 1
ATOM 2367 C C . VAL A 1 310 ? -8.43 22.812 6.129 1 98.62 310 VAL A C 1
ATOM 2369 O O . VAL A 1 310 ? -9.328 22.797 5.273 1 98.62 310 VAL A O 1
ATOM 2372 N N . VAL A 1 311 ? -7.434 21.969 6.133 1 98.5 311 VAL A N 1
ATOM 2373 C CA . VAL A 1 311 ? -7.25 20.969 5.082 1 98.5 311 VAL A CA 1
ATOM 2374 C C . VAL A 1 311 ? -7.691 19.594 5.586 1 98.5 311 VAL A C 1
ATOM 2376 O O . VAL A 1 311 ? -7.117 19.062 6.535 1 98.5 311 VAL A O 1
ATOM 2379 N N . VAL A 1 312 ? -8.703 19.047 4.906 1 97.81 312 VAL A N 1
ATOM 2380 C CA . VAL A 1 312 ? -9.344 17.828 5.375 1 97.81 312 VAL A CA 1
ATOM 2381 C C . VAL A 1 312 ? -8.805 16.625 4.586 1 97.81 312 VAL A C 1
ATOM 2383 O O . VAL A 1 312 ? -8.961 16.562 3.365 1 97.81 312 VAL A O 1
ATOM 2386 N N . ASN A 1 313 ? -8.203 15.727 5.371 1 94.69 313 ASN A N 1
ATOM 2387 C CA . ASN A 1 313 ? -7.656 14.516 4.766 1 94.69 313 ASN A CA 1
ATOM 2388 C C . ASN A 1 313 ? -8.328 13.258 5.328 1 94.69 313 ASN A C 1
ATOM 2390 O O . ASN A 1 313 ? -9.32 13.352 6.047 1 94.69 313 ASN A O 1
ATOM 2394 N N . HIS A 1 314 ? -7.922 12.023 4.891 1 95.56 314 HIS A N 1
ATOM 2395 C CA . HIS A 1 314 ? -8.344 10.719 5.3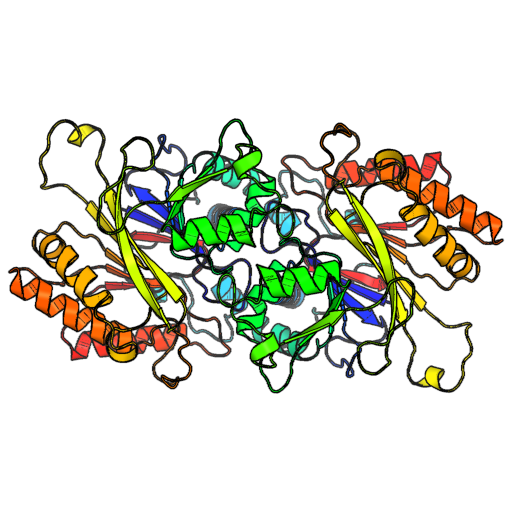91 1 95.56 314 HIS A CA 1
ATOM 2396 C C . HIS A 1 314 ? -9.836 10.492 5.145 1 95.56 314 HIS A C 1
ATOM 2398 O O . HIS A 1 314 ? -10.547 10 6.023 1 95.56 314 HIS A O 1
ATOM 2404 N N . VAL A 1 315 ? -10.328 11.031 4.09 1 90.75 315 VAL A N 1
ATOM 2405 C CA . VAL A 1 315 ? -11.695 10.734 3.674 1 90.75 315 VAL A CA 1
ATOM 2406 C C . VAL A 1 315 ? -11.789 9.289 3.182 1 90.75 315 VAL A C 1
ATOM 2408 O O . VAL A 1 315 ? -10.93 8.828 2.428 1 90.75 315 VAL A O 1
ATOM 2411 N N . LYS A 1 316 ? -12.75 8.555 3.645 1 86.06 316 LYS A N 1
ATOM 2412 C CA . LYS A 1 316 ? -12.938 7.18 3.193 1 86.06 316 LYS A CA 1
ATOM 2413 C C . LYS A 1 316 ? -13.516 7.137 1.779 1 86.06 316 LYS A C 1
ATOM 2415 O O . LYS A 1 316 ? -14.484 7.832 1.478 1 86.06 316 LYS A O 1
ATOM 2420 N N . ASP A 1 317 ? -12.773 6.324 0.924 1 75.19 317 ASP A N 1
ATOM 2421 C CA . ASP A 1 317 ? -13.234 6.184 -0.452 1 75.19 317 ASP A CA 1
ATOM 2422 C C . ASP A 1 317 ? -14.406 5.207 -0.54 1 75.19 317 ASP A C 1
ATOM 2424 O O . ASP A 1 317 ? -14.227 3.996 -0.402 1 75.19 317 ASP A O 1
ATOM 2428 N N . LEU A 1 318 ? -15.57 5.691 -0.505 1 66 318 LEU A N 1
ATOM 2429 C CA . LEU A 1 318 ? -16.75 4.844 -0.502 1 66 318 LEU A CA 1
ATOM 2430 C C . LEU A 1 318 ? -17.578 5.047 -1.773 1 66 318 LEU A C 1
ATOM 2432 O O . LEU A 1 318 ? -17.141 5.762 -2.684 1 66 318 LEU A O 1
ATOM 2436 N N . ASP A 1 319 ? -18.594 4.305 -1.984 1 59.47 319 ASP A N 1
ATOM 2437 C CA . ASP A 1 319 ? -19.453 4.168 -3.166 1 59.47 319 ASP A CA 1
ATOM 2438 C C . ASP A 1 319 ? -20.078 5.508 -3.547 1 59.47 319 ASP A C 1
ATOM 2440 O O . ASP A 1 319 ? -20.625 5.652 -4.645 1 59.47 319 ASP A O 1
ATOM 2444 N N . SER A 1 320 ? -20 6.336 -2.559 1 60.66 320 SER A N 1
ATOM 2445 C CA . SER A 1 320 ? -20.688 7.57 -2.914 1 60.66 320 SER A CA 1
ATOM 2446 C C . SER A 1 320 ? -19.75 8.766 -2.861 1 60.66 320 SER A C 1
ATOM 2448 O O . SER A 1 320 ? -18.594 8.641 -2.441 1 60.66 320 SER A O 1
ATOM 2450 N N . ASP A 1 321 ? -20.109 9.836 -3.559 1 67.88 321 ASP A N 1
ATOM 2451 C CA . ASP A 1 321 ? -19.469 11.141 -3.588 1 67.88 321 ASP A CA 1
ATOM 2452 C C . ASP A 1 321 ? -19.312 11.711 -2.18 1 67.88 321 ASP A C 1
ATOM 2454 O O . ASP A 1 321 ? -19.734 12.836 -1.912 1 67.88 321 ASP A O 1
ATOM 2458 N N . VAL A 1 322 ? -18.719 11.008 -1.301 1 80.56 322 VAL A N 1
ATOM 2459 C CA . VAL A 1 322 ? -18.672 11.359 0.115 1 80.56 322 VAL A CA 1
ATOM 2460 C C . VAL A 1 322 ? -17.828 12.625 0.309 1 80.56 322 VAL A C 1
ATOM 2462 O O . VAL A 1 322 ? -18.125 13.438 1.192 1 80.56 322 VAL A O 1
ATOM 2465 N N . ARG A 1 323 ? -16.906 12.859 -0.498 1 86.12 323 ARG A N 1
ATOM 2466 C CA . ARG A 1 323 ? -16.047 14.031 -0.376 1 86.12 323 ARG A CA 1
ATOM 2467 C C . ARG A 1 323 ? -16.844 15.312 -0.598 1 86.12 323 ARG A C 1
ATOM 2469 O O . ARG A 1 323 ? -16.703 16.281 0.154 1 86.12 323 ARG A O 1
ATOM 2476 N N . LEU A 1 324 ? -17.688 15.289 -1.651 1 87.94 324 LEU A N 1
ATOM 2477 C CA . LEU A 1 324 ? -18.5 16.469 -1.916 1 87.94 324 LEU A CA 1
ATOM 2478 C C . LEU A 1 324 ? -19.531 16.672 -0.816 1 87.94 324 LEU A C 1
ATOM 2480 O O . LEU A 1 324 ? -19.875 17.797 -0.471 1 87.94 324 LEU A O 1
ATOM 2484 N N . GLN A 1 325 ? -20.016 15.578 -0.38 1 90.75 325 GLN A N 1
ATOM 2485 C CA . GLN A 1 325 ? -20.938 15.656 0.739 1 90.75 325 GLN A CA 1
ATOM 2486 C C . GLN A 1 325 ? -20.266 16.266 1.972 1 90.75 325 GLN A C 1
ATOM 2488 O O . GLN A 1 325 ? -20.828 17.156 2.615 1 90.75 325 GLN A O 1
ATOM 2493 N N . ILE A 1 326 ? -19.109 15.781 2.293 1 93.88 326 ILE A N 1
ATOM 2494 C CA . ILE A 1 326 ? -18.359 16.281 3.438 1 93.88 326 ILE A CA 1
ATOM 2495 C C . ILE A 1 326 ? -18.062 17.766 3.256 1 93.88 326 ILE A C 1
ATOM 2497 O O . ILE A 1 326 ? -18.281 18.562 4.176 1 93.88 326 ILE A O 1
ATOM 2501 N N . LEU A 1 327 ? -17.656 18.141 2.07 1 94.69 327 LEU A N 1
ATOM 2502 C CA . LEU A 1 327 ? -17.328 19.531 1.788 1 94.69 327 LEU A CA 1
ATOM 2503 C C . LEU A 1 327 ? -18.562 20.422 2.006 1 94.69 327 LEU A C 1
ATOM 2505 O O . LEU A 1 327 ? -18.453 21.469 2.639 1 94.69 327 LEU A O 1
ATOM 2509 N N . LYS A 1 328 ? -19.672 19.984 1.466 1 94.81 328 LYS A N 1
ATOM 2510 C CA . LYS A 1 328 ? -20.922 20.75 1.632 1 94.81 328 LYS A CA 1
ATOM 2511 C C . LYS A 1 328 ? -21.297 20.875 3.107 1 94.81 328 LYS A C 1
ATOM 2513 O O . LYS A 1 328 ? -21.656 21.953 3.57 1 94.81 328 LYS A O 1
ATOM 2518 N N . GLU A 1 329 ? -21.219 19.797 3.777 1 97.38 329 GLU A N 1
ATOM 2519 C CA . GLU A 1 329 ? -21.578 19.781 5.195 1 97.38 329 GLU A CA 1
ATOM 2520 C C . GLU A 1 329 ? -20.641 20.672 6.008 1 97.38 329 GLU A C 1
ATOM 2522 O O . GLU A 1 329 ? -21.094 21.391 6.91 1 97.38 329 GLU A O 1
ATOM 2527 N N . LEU A 1 330 ? -19.391 20.641 5.672 1 98.19 330 LEU A N 1
ATOM 2528 C CA . LEU A 1 330 ? -18.406 21.469 6.375 1 98.19 330 LEU A CA 1
ATOM 2529 C C . LEU A 1 330 ? -18.656 22.938 6.094 1 98.19 330 LEU A C 1
ATOM 2531 O O . LEU A 1 330 ? -18.594 23.781 7 1 98.19 330 LEU A O 1
ATOM 2535 N N . ARG A 1 331 ? -18.922 23.266 4.887 1 97.94 331 ARG A N 1
ATOM 2536 C CA . ARG A 1 331 ? -19.188 24.656 4.531 1 97.94 331 ARG A CA 1
ATOM 2537 C C . ARG A 1 331 ? -20.469 25.156 5.191 1 97.94 331 ARG A C 1
ATOM 2539 O O . ARG A 1 331 ? -20.516 26.281 5.715 1 97.94 331 ARG A O 1
ATOM 2546 N N . ASP A 1 332 ? -21.5 24.359 5.121 1 98.31 332 ASP A N 1
ATOM 2547 C CA . ASP A 1 332 ? -22.75 24.688 5.797 1 98.31 332 ASP A CA 1
ATOM 2548 C C . ASP A 1 332 ? -22.531 24.875 7.297 1 98.31 332 ASP A C 1
ATOM 2550 O O . ASP A 1 332 ? -23.047 25.828 7.891 1 98.31 332 ASP A O 1
ATOM 2554 N N . GLY A 1 333 ? -21.828 23.922 7.887 1 98.31 333 GLY A N 1
ATOM 2555 C CA . GLY A 1 333 ? -21.516 24.031 9.305 1 98.31 333 GLY A CA 1
ATOM 2556 C C . GLY A 1 333 ? -20.703 25.25 9.648 1 98.31 333 GLY A C 1
ATOM 2557 O O . GLY A 1 333 ? -20.938 25.906 10.664 1 98.31 333 GLY A O 1
ATOM 2558 N N . ALA A 1 334 ? -19.734 25.516 8.82 1 98.19 334 ALA A N 1
ATOM 2559 C CA . ALA A 1 334 ? -18.891 26.703 9.031 1 98.19 334 ALA A CA 1
ATOM 2560 C C . ALA A 1 334 ? -19.734 27.969 8.992 1 98.19 334 ALA A C 1
ATOM 2562 O O . ALA A 1 334 ? -19.547 28.875 9.812 1 98.19 334 ALA A O 1
ATOM 2563 N N . SER A 1 335 ? -20.609 28.078 8.016 1 97.94 335 SER A N 1
ATOM 2564 C CA . SER A 1 335 ? -21.516 29.219 7.91 1 97.94 335 SER A CA 1
ATOM 2565 C C . SER A 1 335 ? -22.391 29.344 9.148 1 97.94 335 SER A C 1
ATOM 2567 O O . SER A 1 335 ? -22.531 30.438 9.703 1 97.94 335 SER A O 1
ATOM 2569 N N . LEU A 1 336 ? -22.969 28.281 9.578 1 97.81 336 LEU A N 1
ATOM 2570 C CA . LEU A 1 336 ? -23.875 28.266 10.719 1 97.81 336 LEU A CA 1
ATOM 2571 C C . LEU A 1 336 ? -23.156 28.734 11.984 1 97.81 336 LEU A C 1
ATOM 2573 O O . LEU A 1 336 ? -23.766 29.391 12.828 1 97.81 336 LEU A O 1
ATOM 2577 N N . HIS A 1 337 ? -21.906 28.422 12.109 1 97.44 337 HIS A N 1
ATOM 2578 C CA . HIS A 1 337 ? -21.156 28.734 13.32 1 97.44 337 HIS A CA 1
ATOM 2579 C C . HIS A 1 337 ? -20.266 29.953 13.117 1 97.44 337 HIS A C 1
ATOM 2581 O O . HIS A 1 337 ? -19.438 30.266 13.969 1 97.44 337 HIS A O 1
ATOM 2587 N N . GLN A 1 338 ? -20.359 30.625 11.977 1 97 338 GLN A N 1
ATOM 2588 C CA . GLN A 1 338 ? -19.625 31.844 11.633 1 97 338 GLN A CA 1
ATOM 2589 C C . GLN A 1 338 ? -18.125 31.594 11.672 1 97 338 GLN A C 1
ATOM 2591 O O . GLN A 1 338 ? -17.375 32.375 12.289 1 97 338 GLN A O 1
ATOM 2596 N N . LEU A 1 339 ? -17.781 30.422 11.203 1 97.88 339 LEU A N 1
ATOM 2597 C CA . LEU A 1 339 ? -16.359 30.109 10.984 1 97.88 339 LEU A CA 1
ATOM 2598 C C . LEU A 1 339 ? -15.898 30.609 9.617 1 97.88 339 LEU A C 1
ATOM 2600 O O . LEU A 1 339 ? -16.109 29.938 8.602 1 97.88 339 LEU A O 1
ATOM 2604 N N . ASP A 1 340 ? -15.258 31.75 9.562 1 97.25 340 ASP A N 1
ATOM 2605 C CA . ASP A 1 340 ? -14.727 32.281 8.312 1 97.25 340 ASP A CA 1
ATOM 2606 C C . ASP A 1 340 ? -13.367 31.656 7.996 1 97.25 340 ASP A C 1
ATOM 2608 O O . ASP A 1 340 ? -12.352 32.344 7.98 1 97.25 340 ASP A O 1
ATOM 2612 N N . ILE A 1 341 ? -13.383 30.406 7.754 1 98 341 ILE A N 1
ATOM 2613 C CA . ILE A 1 341 ? -12.188 29.609 7.492 1 98 341 ILE A CA 1
ATOM 2614 C C . ILE A 1 341 ? -12.148 29.203 6.02 1 98 341 ILE A C 1
ATOM 2616 O O . ILE A 1 341 ? -13.141 29.359 5.305 1 98 341 ILE A O 1
ATOM 2620 N N . LYS A 1 342 ? -10.984 28.812 5.492 1 98.06 342 LYS A N 1
ATOM 2621 C CA . LYS A 1 342 ? -10.805 28.234 4.164 1 98.06 342 LYS A CA 1
ATOM 2622 C C . LYS A 1 342 ? -10.727 26.719 4.23 1 98.06 342 LYS A C 1
ATOM 2624 O O . LYS A 1 342 ? -9.836 26.156 4.875 1 98.06 342 LYS A O 1
ATOM 2629 N N . ILE A 1 343 ? -11.617 26.047 3.531 1 98.5 343 ILE A N 1
ATOM 2630 C CA . ILE A 1 343 ? -11.719 24.594 3.631 1 98.5 343 ILE A CA 1
ATOM 2631 C C . ILE A 1 343 ? -11.211 23.953 2.338 1 98.5 343 ILE A C 1
ATOM 2633 O O . ILE A 1 343 ? -11.664 24.312 1.246 1 98.5 343 ILE A O 1
ATOM 2637 N N . SER A 1 344 ? -10.266 23.047 2.457 1 97.94 344 SER A N 1
ATOM 2638 C CA . SER A 1 344 ? -9.742 22.281 1.326 1 97.94 344 SER A CA 1
ATOM 2639 C C . SER A 1 344 ? -9.805 20.781 1.594 1 97.94 344 SER A C 1
ATOM 2641 O O . SER A 1 344 ? -9.523 20.344 2.707 1 97.94 344 SER A O 1
ATOM 2643 N N . LEU A 1 345 ? -10.219 20.031 0.625 1 95.69 345 LEU A N 1
ATOM 2644 C CA . LEU A 1 345 ? -10.188 18.578 0.646 1 95.69 345 LEU A CA 1
ATOM 2645 C C . LEU A 1 345 ? -9.281 18.031 -0.459 1 95.69 345 LEU A C 1
ATOM 2647 O O . LEU A 1 345 ? -9.773 17.562 -1.488 1 95.69 345 LEU A O 1
ATOM 2651 N N . PRO A 1 346 ? -8.016 17.953 -0.18 1 94.69 346 PRO A N 1
ATOM 2652 C CA . PRO A 1 346 ? -7.098 17.516 -1.234 1 94.69 346 PRO A CA 1
ATOM 2653 C C . PRO A 1 346 ? -7.246 16.031 -1.569 1 94.69 346 PRO A C 1
ATOM 2655 O O . PRO A 1 346 ? -7.82 15.273 -0.784 1 94.69 346 PRO A O 1
ATOM 2658 N N . LEU A 1 347 ? -6.801 15.703 -2.771 1 92.5 347 LEU A N 1
ATOM 2659 C CA . LEU A 1 347 ? -6.695 14.336 -3.252 1 92.5 347 LEU A CA 1
ATOM 2660 C C . LEU A 1 347 ? -5.234 13.914 -3.377 1 92.5 347 LEU A C 1
ATOM 2662 O O . LEU A 1 347 ? -4.34 14.758 -3.381 1 92.5 347 LEU A O 1
ATOM 2666 N N . SER A 1 348 ? -5.066 12.602 -3.424 1 93.44 348 SER A N 1
ATOM 2667 C CA . SER A 1 348 ? -3.701 12.109 -3.592 1 93.44 348 SER A CA 1
ATOM 2668 C C . SER A 1 348 ? -3.039 12.727 -4.816 1 93.44 348 SER A C 1
ATOM 2670 O O . SER A 1 348 ? -3.633 12.773 -5.898 1 93.44 348 SER A O 1
ATOM 2672 N N . GLY A 1 349 ? -1.854 13.25 -4.602 1 94.88 349 GLY A N 1
ATOM 2673 C CA . GLY A 1 349 ? -1.09 13.852 -5.688 1 94.88 349 GLY A CA 1
ATOM 2674 C C . GLY A 1 349 ? -1.192 15.359 -5.727 1 94.88 349 GLY A C 1
ATOM 2675 O O . GLY A 1 349 ? -0.461 16.016 -6.469 1 94.88 349 GLY A O 1
ATOM 2676 N N . VAL A 1 350 ? -1.998 15.969 -4.883 1 96.44 350 VAL A N 1
ATOM 2677 C CA . VAL A 1 350 ? -2.248 17.406 -4.934 1 96.44 350 VAL A CA 1
ATOM 2678 C C . VAL A 1 350 ? -1.279 18.141 -4.004 1 96.44 350 VAL A C 1
ATOM 2680 O O . VAL A 1 350 ? -0.966 17.641 -2.918 1 96.44 350 VAL A O 1
ATOM 2683 N N . SER A 1 351 ? -0.828 19.266 -4.426 1 97.94 351 SER A N 1
ATOM 2684 C CA . SER A 1 351 ? 0 20.156 -3.615 1 97.94 351 SER A CA 1
ATOM 2685 C C . SER A 1 351 ? -0.704 21.484 -3.352 1 97.94 351 SER A C 1
ATOM 2687 O O . SER A 1 351 ? -1.368 22.031 -4.238 1 97.94 351 SER A O 1
ATOM 2689 N N . LEU A 1 352 ? -0.584 21.922 -2.145 1 98.12 352 LEU A N 1
ATOM 2690 C CA . LEU A 1 352 ? -1.201 23.172 -1.697 1 98.12 352 LEU A CA 1
ATOM 2691 C C . LEU A 1 352 ? -0.167 24.094 -1.056 1 98.12 352 LEU A C 1
ATOM 2693 O O . LEU A 1 352 ? 0.8 23.625 -0.453 1 98.12 352 LEU A O 1
ATOM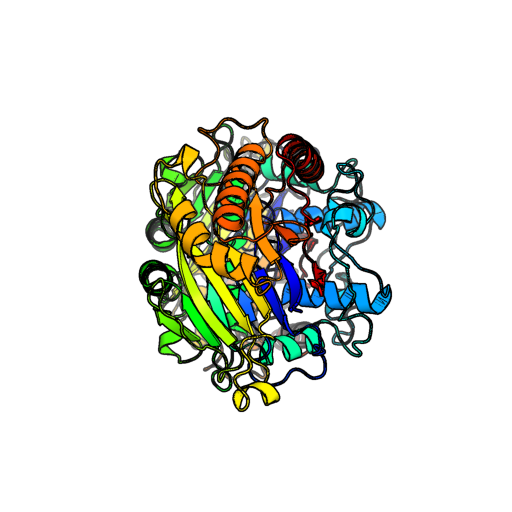 2697 N N . VAL A 1 353 ? -0.413 25.359 -1.158 1 97.81 353 VAL A N 1
ATOM 2698 C CA . VAL A 1 353 ? 0.337 26.328 -0.361 1 97.81 353 VAL A CA 1
ATOM 2699 C C . VAL A 1 353 ? -0.588 26.984 0.661 1 97.81 353 VAL A C 1
ATOM 2701 O O . VAL A 1 353 ? -1.676 27.438 0.313 1 97.81 353 VAL A O 1
ATOM 2704 N N . ILE A 1 354 ? -0.129 26.938 1.833 1 96.31 354 ILE A N 1
ATOM 2705 C CA . ILE A 1 354 ? -0.882 27.625 2.875 1 96.31 354 ILE A CA 1
ATOM 2706 C C . ILE A 1 354 ? 0.068 28.453 3.736 1 96.31 354 ILE A C 1
ATOM 2708 O O . ILE A 1 354 ? 1.255 28.141 3.844 1 96.31 354 ILE A O 1
ATOM 2712 N N . MET B 1 1 ? -7.113 -24.5 -18.469 1 90.94 1 MET B N 1
ATOM 2713 C CA . MET B 1 1 ? -6.352 -23.25 -18.578 1 90.94 1 MET B CA 1
ATOM 2714 C C . MET B 1 1 ? -6.758 -22.25 -17.5 1 90.94 1 MET B C 1
ATOM 2716 O O . MET B 1 1 ? -7.879 -22.312 -17 1 90.94 1 MET B O 1
ATOM 2720 N N . PHE B 1 2 ? -5.785 -21.5 -17.094 1 96.38 2 PHE B N 1
ATOM 2721 C CA . PHE B 1 2 ? -6.004 -20.469 -16.094 1 96.38 2 PHE B CA 1
ATOM 2722 C C . PHE B 1 2 ? -5.832 -19.078 -16.703 1 96.38 2 PHE B C 1
ATOM 2724 O O . PHE B 1 2 ? -5.051 -18.906 -17.641 1 96.38 2 PHE B O 1
ATOM 2731 N N . GLU B 1 3 ? -6.633 -18.188 -16.266 1 97.94 3 GLU B N 1
ATOM 2732 C CA . GLU B 1 3 ? -6.32 -16.781 -16.469 1 97.94 3 GLU B CA 1
ATOM 2733 C C . GLU B 1 3 ? -5.75 -16.156 -15.203 1 97.94 3 GLU B C 1
ATOM 2735 O O . GLU B 1 3 ? -6.344 -16.281 -14.125 1 97.94 3 GLU B O 1
ATOM 2740 N N . LEU B 1 4 ? -4.621 -15.617 -15.344 1 98.56 4 LEU B N 1
ATOM 2741 C CA . LEU B 1 4 ? -3.889 -14.961 -14.273 1 98.56 4 LEU B CA 1
ATOM 2742 C C . LEU B 1 4 ? -3.932 -13.445 -14.43 1 98.56 4 LEU B C 1
ATOM 2744 O O . LEU B 1 4 ? -3.551 -12.914 -15.477 1 98.56 4 LEU B O 1
ATOM 2748 N N . THR B 1 5 ? -4.453 -12.742 -13.461 1 98.31 5 THR B N 1
ATOM 2749 C CA . THR B 1 5 ? -4.395 -11.281 -13.453 1 98.31 5 THR B CA 1
ATOM 2750 C C . THR B 1 5 ? -3.479 -10.781 -12.336 1 98.31 5 THR B C 1
ATOM 2752 O O . THR B 1 5 ? -3.783 -10.953 -11.156 1 98.31 5 THR B O 1
ATOM 2755 N N . PHE B 1 6 ? -2.412 -10.203 -12.766 1 98 6 PHE B N 1
ATOM 2756 C CA . PHE B 1 6 ? -1.449 -9.688 -11.797 1 98 6 PHE B CA 1
ATOM 2757 C C . PHE B 1 6 ? -1.848 -8.297 -11.328 1 98 6 PHE B C 1
ATOM 2759 O O . PHE B 1 6 ? -1.639 -7.309 -12.039 1 98 6 PHE B O 1
ATOM 2766 N N . LEU B 1 7 ? -2.375 -8.227 -10.07 1 97.44 7 LEU B N 1
ATOM 2767 C CA . LEU B 1 7 ? -2.67 -6.934 -9.477 1 97.44 7 LEU B CA 1
ATOM 2768 C C . LEU B 1 7 ? -1.384 -6.203 -9.094 1 97.44 7 LEU B C 1
ATOM 2770 O O . LEU B 1 7 ? -1.347 -4.973 -9.078 1 97.44 7 LEU B O 1
ATOM 2774 N N . GLY B 1 8 ? -0.417 -6.992 -8.75 1 96.25 8 GLY B N 1
ATOM 2775 C CA . GLY B 1 8 ? 0.93 -6.512 -8.492 1 96.25 8 GLY B CA 1
ATOM 2776 C C . GLY B 1 8 ? 1.992 -7.578 -8.68 1 96.25 8 GLY B C 1
ATOM 2777 O O . GLY B 1 8 ? 1.755 -8.758 -8.391 1 96.25 8 GLY B O 1
ATOM 2778 N N . CYS B 1 9 ? 3.201 -7.129 -9.102 1 94.31 9 CYS B N 1
ATOM 2779 C CA . CYS B 1 9 ? 4.27 -8.078 -9.406 1 94.31 9 CYS B CA 1
ATOM 2780 C C . CYS B 1 9 ? 5.609 -7.57 -8.883 1 94.31 9 CYS B C 1
ATOM 2782 O O . CYS B 1 9 ? 6.652 -8.164 -9.164 1 94.31 9 CYS B O 1
ATOM 2784 N N . SER B 1 10 ? 5.559 -6.484 -8.172 1 91.38 10 SER B N 1
ATOM 2785 C CA . SER B 1 10 ? 6.809 -5.855 -7.758 1 91.38 10 SER B CA 1
ATOM 2786 C C . SER B 1 10 ? 7.242 -6.34 -6.379 1 91.38 10 SER B C 1
ATOM 2788 O O . SER B 1 10 ? 6.406 -6.582 -5.508 1 91.38 10 SER B O 1
ATOM 2790 N N . GLY B 1 11 ? 8.516 -6.496 -6.242 1 90.94 11 GLY B N 1
ATOM 2791 C CA . GLY B 1 11 ? 9.07 -6.742 -4.918 1 90.94 11 GLY B CA 1
ATOM 2792 C C . GLY B 1 11 ? 9.43 -5.465 -4.18 1 90.94 11 GLY B C 1
ATOM 2793 O O . GLY B 1 11 ? 10.117 -5.512 -3.156 1 90.94 11 GLY B O 1
ATOM 2794 N N . GLY B 1 12 ? 8.883 -4.328 -4.637 1 88.06 12 GLY B N 1
ATOM 2795 C CA . GLY B 1 12 ? 9.273 -3.029 -4.109 1 88.06 12 GLY B CA 1
ATOM 2796 C C . GLY B 1 12 ? 10.375 -2.365 -4.918 1 88.06 12 GLY B C 1
ATOM 2797 O O . GLY B 1 12 ? 10.906 -2.957 -5.863 1 88.06 12 GLY B O 1
ATOM 2798 N N . PRO B 1 13 ? 10.594 -1.143 -4.559 1 90.94 13 PRO B N 1
ATOM 2799 C CA . PRO B 1 13 ? 10.141 -0.394 -3.381 1 90.94 13 PRO B CA 1
ATOM 2800 C C . PRO B 1 13 ? 8.844 0.376 -3.633 1 90.94 13 PRO B C 1
ATOM 2802 O O . PRO B 1 13 ? 8.375 1.1 -2.754 1 90.94 13 PRO B O 1
ATOM 2805 N N . MET B 1 14 ? 8.211 0.222 -4.77 1 90 14 MET B N 1
ATOM 2806 C CA . MET B 1 14 ? 7.008 0.974 -5.098 1 90 14 MET B CA 1
ATOM 2807 C C . MET B 1 14 ? 5.777 0.327 -4.469 1 90 14 MET B C 1
ATOM 2809 O O . MET B 1 14 ? 5.398 -0.785 -4.84 1 90 14 MET B O 1
ATOM 2813 N N . GLU B 1 15 ? 5.184 1.026 -3.57 1 93.56 15 GLU B N 1
ATOM 2814 C CA . GLU B 1 15 ? 3.969 0.527 -2.936 1 93.56 15 GLU B CA 1
ATOM 2815 C C . GLU B 1 15 ? 2.799 0.519 -3.914 1 93.56 15 GLU B C 1
ATOM 2817 O O . GLU B 1 15 ? 2.852 1.171 -4.961 1 93.56 15 GLU B O 1
ATOM 2822 N N . GLY B 1 16 ? 1.812 -0.275 -3.689 1 91.19 16 GLY B N 1
ATOM 2823 C CA . GLY B 1 16 ? 0.627 -0.321 -4.531 1 91.19 16 GLY B CA 1
ATOM 2824 C C . GLY B 1 16 ? 0.81 -1.173 -5.773 1 91.19 16 GLY B C 1
ATOM 2825 O O . GLY B 1 16 ? -0.097 -1.273 -6.602 1 91.19 16 GLY B O 1
ATOM 2826 N N . SER B 1 17 ? 1.984 -1.813 -5.887 1 92.44 17 SER B N 1
ATOM 2827 C CA . SER B 1 17 ? 2.242 -2.662 -7.047 1 92.44 17 SER B CA 1
ATOM 2828 C C . SER B 1 17 ? 2.902 -3.973 -6.637 1 92.44 17 SER B C 1
ATOM 2830 O O . SER B 1 17 ? 3.531 -4.641 -7.457 1 92.44 17 SER B O 1
ATOM 2832 N N . THR B 1 18 ? 2.725 -4.305 -5.367 1 96.31 18 THR B N 1
ATOM 2833 C CA . THR B 1 18 ? 3.424 -5.477 -4.855 1 96.31 18 THR B CA 1
ATOM 2834 C C . THR B 1 18 ? 2.568 -6.73 -5.016 1 96.31 18 THR B C 1
ATOM 2836 O O . THR B 1 18 ? 1.422 -6.652 -5.465 1 96.31 18 THR B O 1
ATOM 2839 N N . CYS B 1 19 ? 3.059 -7.844 -4.711 1 97.81 19 CYS B N 1
ATOM 2840 C CA . CYS B 1 19 ? 2.646 -9.156 -5.199 1 97.81 19 CYS B CA 1
ATOM 2841 C C . CYS B 1 19 ? 1.204 -9.453 -4.809 1 97.81 19 CYS B C 1
ATOM 2843 O O . CYS B 1 19 ? 0.87 -9.477 -3.621 1 97.81 19 CYS B O 1
ATOM 2845 N N . ALA B 1 20 ? 0.377 -9.672 -5.773 1 98.56 20 ALA B N 1
ATOM 2846 C CA . ALA B 1 20 ? -1.009 -10.125 -5.688 1 98.56 20 ALA B CA 1
ATOM 2847 C C . ALA B 1 20 ? -1.494 -10.664 -7.031 1 98.56 20 ALA B C 1
ATOM 2849 O O . ALA B 1 20 ? -1.357 -10 -8.062 1 98.56 20 ALA B O 1
ATOM 2850 N N . LEU B 1 21 ? -2.031 -11.867 -7.031 1 98.69 21 LEU B N 1
ATOM 2851 C CA . LEU B 1 21 ? -2.398 -12.57 -8.258 1 98.69 21 LEU B CA 1
ATOM 2852 C C . LEU B 1 21 ? -3.822 -13.109 -8.172 1 98.69 21 LEU B C 1
ATOM 2854 O O . LEU B 1 21 ? -4.141 -13.883 -7.266 1 98.69 21 LEU B O 1
ATOM 2858 N N . LEU B 1 22 ? -4.691 -12.664 -9.07 1 98.62 22 LEU B N 1
ATOM 2859 C CA . LEU B 1 22 ? -6 -13.289 -9.227 1 98.62 22 LEU B CA 1
ATOM 2860 C C . LEU B 1 22 ? -5.922 -14.492 -10.156 1 98.62 22 LEU B C 1
ATOM 2862 O O . LEU B 1 22 ? -5.27 -14.43 -11.203 1 98.62 22 LEU B O 1
ATOM 2866 N N . VAL B 1 23 ? -6.523 -15.555 -9.766 1 97.81 23 VAL B N 1
ATOM 2867 C CA . VAL B 1 23 ? -6.559 -16.781 -10.562 1 97.81 23 VAL B CA 1
ATOM 2868 C C . VAL B 1 23 ? -8.008 -17.203 -10.797 1 97.81 23 VAL B C 1
ATOM 2870 O O . VAL B 1 23 ? -8.797 -17.266 -9.852 1 97.81 23 VAL B O 1
ATOM 2873 N N . LYS B 1 24 ? -8.344 -17.469 -11.953 1 96.56 24 LYS B N 1
ATOM 2874 C CA . LYS B 1 24 ? -9.641 -18.031 -12.32 1 96.56 24 LYS B CA 1
ATOM 2875 C C . LYS B 1 24 ? -9.516 -18.969 -13.516 1 96.56 24 LYS B C 1
ATOM 2877 O O . LYS B 1 24 ? -8.508 -18.938 -14.234 1 96.56 24 LYS B O 1
ATOM 2882 N N . PRO B 1 25 ? -10.539 -19.828 -13.734 1 94 25 PRO B N 1
ATOM 2883 C CA . PRO B 1 25 ? -10.531 -20.594 -14.992 1 94 25 PRO B CA 1
ATOM 2884 C C . PRO B 1 25 ? -10.562 -19.688 -16.219 1 94 25 PRO B C 1
ATOM 2886 O O . PRO B 1 25 ? -11.258 -18.672 -16.234 1 94 25 PRO B O 1
ATOM 2889 N N . ALA B 1 26 ? -9.773 -20 -17.219 1 94.25 26 ALA B N 1
ATOM 2890 C CA . ALA B 1 26 ? -9.703 -19.188 -18.438 1 94.25 26 ALA B CA 1
ATOM 2891 C C . ALA B 1 26 ? -11.062 -19.109 -19.125 1 94.25 26 ALA B C 1
ATOM 2893 O O . ALA B 1 26 ? -11.344 -18.156 -19.859 1 94.25 26 ALA B O 1
ATOM 2894 N N . THR B 1 27 ? -11.906 -20.078 -18.922 1 91.25 27 THR B N 1
ATOM 2895 C CA . THR B 1 27 ? -13.195 -20.172 -19.594 1 91.25 27 THR B CA 1
ATOM 2896 C C . THR B 1 27 ? -14.219 -19.234 -18.922 1 91.25 27 THR B C 1
ATOM 2898 O O . THR B 1 27 ? -15.258 -18.938 -19.5 1 91.25 27 THR B O 1
ATOM 2901 N N . SER B 1 28 ? -13.93 -18.781 -17.734 1 92.31 28 SER B N 1
ATOM 2902 C CA . SER B 1 28 ? -14.844 -17.891 -17.016 1 92.31 28 SER B CA 1
ATOM 2903 C C . SER B 1 28 ? -14.531 -16.438 -17.281 1 92.31 28 SER B C 1
ATOM 2905 O O . SER B 1 28 ? -13.367 -16.062 -17.484 1 92.31 28 SER B O 1
ATOM 2907 N N . SER B 1 29 ? -15.617 -15.656 -17.25 1 94.94 29 SER B N 1
ATOM 2908 C CA . SER B 1 29 ? -15.469 -14.211 -17.359 1 94.94 29 SER B CA 1
ATOM 2909 C C . SER B 1 29 ? -15.57 -13.539 -16 1 94.94 29 SER B C 1
ATOM 2911 O O . SER B 1 29 ? -16.297 -14.008 -15.125 1 94.94 29 SER B O 1
ATOM 2913 N N . TYR B 1 30 ? -14.844 -12.438 -15.82 1 96.06 30 TYR B N 1
ATOM 2914 C CA . TYR B 1 30 ? -14.961 -11.672 -14.586 1 96.06 30 TYR B CA 1
ATOM 2915 C C . TYR B 1 30 ? -16.375 -11.141 -14.398 1 96.06 30 TYR B C 1
ATOM 2917 O O . TYR B 1 30 ? -16.781 -10.836 -13.273 1 96.06 30 TYR B O 1
ATOM 2925 N N . LEU B 1 31 ? -17.141 -11.047 -15.469 1 91.88 31 LEU B N 1
ATOM 2926 C CA . LEU B 1 31 ? -18.5 -10.516 -15.445 1 91.88 31 LEU B CA 1
ATOM 2927 C C . LEU B 1 31 ? -19.5 -11.57 -14.969 1 91.88 31 LEU B C 1
ATOM 2929 O O . LEU B 1 31 ? -20.609 -11.242 -14.562 1 91.88 31 LEU B O 1
ATOM 2933 N N . THR B 1 32 ? -19.062 -12.867 -15.016 1 91.12 32 THR B N 1
ATOM 2934 C CA . THR B 1 32 ? -20 -13.945 -14.703 1 91.12 32 THR B CA 1
ATOM 2935 C C . THR B 1 32 ? -19.344 -14.992 -13.805 1 91.12 32 THR B C 1
ATOM 2937 O O . THR B 1 32 ? -19.5 -16.188 -14.023 1 91.12 32 THR B O 1
ATOM 2940 N N . LEU B 1 33 ? -18.562 -14.5 -12.914 1 91.94 33 LEU B N 1
ATOM 2941 C CA . LEU B 1 33 ? -17.859 -15.406 -12.008 1 91.94 33 LEU B CA 1
ATOM 2942 C C . LEU B 1 33 ? -18.859 -16.219 -11.18 1 91.94 33 LEU B C 1
ATOM 2944 O O . LEU B 1 33 ? -19.844 -15.68 -10.672 1 91.94 33 LEU B O 1
ATOM 2948 N N . LYS B 1 34 ? -18.641 -17.5 -11.117 1 89.31 34 LYS B N 1
ATOM 2949 C CA . LYS B 1 34 ? -19.375 -18.359 -10.195 1 89.31 34 LYS B CA 1
ATOM 2950 C C . LYS B 1 34 ? -18.719 -18.359 -8.812 1 89.31 34 LYS B C 1
ATOM 2952 O O . LYS B 1 34 ? -17.547 -18.031 -8.68 1 89.31 34 LYS B O 1
ATOM 2957 N N . PRO B 1 35 ? -19.531 -18.719 -7.812 1 87.88 35 PRO B N 1
ATOM 2958 C CA . PRO B 1 35 ? -18.969 -18.75 -6.465 1 87.88 35 PRO B CA 1
ATOM 2959 C C . PRO B 1 35 ? -17.734 -19.641 -6.363 1 87.88 35 PRO B C 1
ATOM 2961 O O . PRO B 1 35 ? -17.734 -20.781 -6.852 1 87.88 35 PRO B O 1
ATOM 2964 N N . GLY B 1 36 ? -16.703 -19.016 -5.875 1 90.12 36 GLY B N 1
ATOM 2965 C CA . GLY B 1 36 ? -15.516 -19.797 -5.59 1 90.12 36 GLY B CA 1
ATOM 2966 C C . GLY B 1 36 ? -14.516 -19.797 -6.734 1 90.12 36 GLY B C 1
ATOM 2967 O O . GLY B 1 36 ? -13.375 -20.234 -6.566 1 90.12 36 GLY B O 1
ATOM 2968 N N . GLU B 1 37 ? -14.828 -19.25 -7.883 1 93.25 37 GLU B N 1
ATOM 2969 C CA . GLU B 1 37 ? -13.977 -19.344 -9.062 1 93.25 37 GLU B CA 1
ATOM 2970 C C . GLU B 1 37 ? -12.773 -18.406 -8.953 1 93.25 37 GLU B C 1
ATOM 2972 O O . GLU B 1 37 ? -11.727 -18.656 -9.562 1 93.25 37 GLU B O 1
ATOM 2977 N N . LEU B 1 38 ? -12.945 -17.406 -8.172 1 96.12 38 LEU B N 1
ATOM 2978 C CA . LEU B 1 38 ? -11.875 -16.438 -8.086 1 96.12 38 LEU B CA 1
ATOM 2979 C C . LEU B 1 38 ? -11.031 -16.656 -6.832 1 96.12 38 LEU B C 1
ATOM 2981 O O . LEU B 1 38 ? -11.57 -16.734 -5.723 1 96.12 38 LEU B O 1
ATOM 2985 N N . LEU B 1 39 ? -9.703 -16.828 -7.047 1 96.56 39 LEU B N 1
ATOM 2986 C CA . LEU B 1 39 ? -8.727 -16.906 -5.965 1 96.56 39 LEU B CA 1
ATOM 2987 C C . LEU B 1 39 ? -7.762 -15.734 -6.004 1 96.56 39 LEU B C 1
ATOM 2989 O O . LEU B 1 39 ? -7.512 -15.164 -7.07 1 96.56 39 LEU B O 1
ATOM 2993 N N . CYS B 1 40 ? -7.383 -15.422 -4.883 1 98.25 40 CYS B N 1
ATOM 2994 C CA . CYS B 1 40 ? -6.309 -14.438 -4.809 1 98.25 40 CYS B CA 1
ATOM 2995 C C . CYS B 1 40 ? -5.105 -15 -4.059 1 98.25 40 CYS B C 1
ATOM 2997 O O . CYS B 1 40 ? -5.238 -15.469 -2.926 1 98.25 40 CYS B O 1
ATOM 2999 N N . ILE B 1 41 ? -3.977 -15.062 -4.73 1 98.75 41 ILE B N 1
ATOM 3000 C CA . ILE B 1 41 ? -2.73 -15.469 -4.094 1 98.75 41 ILE B CA 1
ATOM 3001 C C . ILE B 1 41 ? -1.935 -14.234 -3.678 1 98.75 41 ILE B C 1
ATOM 3003 O O . ILE B 1 41 ? -1.567 -13.414 -4.52 1 98.75 41 ILE B O 1
ATOM 3007 N N . ASP B 1 42 ? -1.7 -14.117 -2.387 1 98.75 42 ASP B N 1
ATOM 3008 C CA . ASP B 1 42 ? -1.107 -12.945 -1.754 1 98.75 42 ASP B CA 1
ATOM 3009 C C . ASP B 1 42 ? -2.01 -11.727 -1.91 1 98.75 42 ASP B C 1
ATOM 3011 O O . ASP B 1 42 ? -3.117 -11.828 -2.441 1 98.75 42 ASP B O 1
ATOM 3015 N N . GLY B 1 43 ? -1.649 -10.641 -1.226 1 98.44 43 GLY B N 1
ATOM 3016 C CA . GLY B 1 43 ? -2.469 -9.438 -1.179 1 98.44 43 GLY B CA 1
ATOM 3017 C C . GLY B 1 43 ? -1.662 -8.172 -0.975 1 98.44 43 GLY B C 1
ATOM 3018 O O . GLY B 1 43 ? -2.061 -7.289 -0.209 1 98.44 43 GLY B O 1
ATOM 3019 N N . GLY B 1 44 ? -0.531 -8.109 -1.648 1 98.19 44 GLY B N 1
ATOM 3020 C CA . GLY B 1 44 ? 0.261 -6.891 -1.573 1 98.19 44 GLY B CA 1
ATOM 3021 C C . GLY B 1 44 ? -0.393 -5.711 -2.268 1 98.19 44 GLY B C 1
ATOM 3022 O O . GLY B 1 44 ? -0.132 -4.555 -1.919 1 98.19 44 GLY B O 1
ATOM 3023 N N . SER B 1 45 ? -1.111 -5.961 -3.281 1 97.31 45 SER B N 1
ATOM 3024 C CA . SER B 1 45 ? -1.991 -5.039 -3.994 1 97.31 45 SER B CA 1
ATOM 3025 C C . SER B 1 45 ? -3.408 -5.598 -4.094 1 97.31 45 SER B C 1
ATOM 3027 O O . SER B 1 45 ? -3.639 -6.773 -3.814 1 97.31 45 SER B O 1
ATOM 3029 N N . GLY B 1 46 ? -4.359 -4.746 -4.512 1 96.69 46 GLY B N 1
ATOM 3030 C CA . GLY B 1 46 ? -5.727 -5.238 -4.508 1 96.69 46 GLY B CA 1
ATOM 3031 C C . GLY B 1 46 ? -6.684 -4.344 -5.277 1 96.69 46 GLY B C 1
ATOM 3032 O O . GLY B 1 46 ? -6.551 -4.184 -6.492 1 96.69 46 GLY B O 1
ATOM 3033 N N . LEU B 1 47 ? -7.562 -3.725 -4.531 1 95.25 47 LEU B N 1
ATOM 3034 C CA . LEU B 1 47 ? -8.711 -3.008 -5.082 1 95.25 47 LEU B CA 1
ATOM 3035 C C . LEU B 1 47 ? -8.25 -1.843 -5.957 1 95.25 47 LEU B C 1
ATOM 3037 O O . LEU B 1 47 ? -8.781 -1.641 -7.051 1 95.25 47 LEU B O 1
ATOM 3041 N N . ALA B 1 48 ? -7.301 -1.053 -5.496 1 94.19 48 ALA B N 1
ATOM 3042 C CA . ALA B 1 48 ? -6.828 0.103 -6.254 1 94.19 48 ALA B CA 1
ATOM 3043 C C . ALA B 1 48 ? -6.203 -0.327 -7.578 1 94.19 48 ALA B C 1
ATOM 3045 O O . ALA B 1 48 ? -6.477 0.268 -8.625 1 94.19 48 ALA B O 1
ATOM 3046 N N . SER B 1 49 ? -5.383 -1.339 -7.52 1 95.44 49 SER B N 1
ATOM 3047 C CA . SER B 1 49 ? -4.727 -1.843 -8.719 1 95.44 49 SER B CA 1
ATOM 3048 C C . SER B 1 49 ? -5.742 -2.355 -9.734 1 95.44 49 SER B C 1
ATOM 3050 O O . SER B 1 49 ? -5.633 -2.078 -10.93 1 95.44 49 SER B O 1
ATOM 3052 N N . LEU B 1 50 ? -6.703 -3.117 -9.258 1 96.44 50 LEU B N 1
ATOM 3053 C CA . LEU B 1 50 ? -7.742 -3.611 -10.156 1 96.44 50 LEU B CA 1
ATOM 3054 C C . LEU B 1 50 ? -8.531 -2.457 -10.766 1 96.44 50 LEU B C 1
ATOM 3056 O O . LEU B 1 50 ? -8.836 -2.469 -11.961 1 96.44 50 LEU B O 1
ATOM 3060 N N . THR B 1 51 ? -8.898 -1.464 -9.953 1 94.31 51 THR B N 1
ATOM 3061 C CA . THR B 1 51 ? -9.633 -0.295 -10.422 1 94.31 51 THR B CA 1
ATOM 3062 C C . THR B 1 51 ? -8.875 0.399 -11.547 1 94.31 51 THR B C 1
ATOM 3064 O O . THR B 1 51 ? -9.461 0.748 -12.578 1 94.31 51 THR B O 1
ATOM 3067 N N . GLU B 1 52 ? -7.602 0.562 -11.398 1 94.12 52 GLU B N 1
ATOM 3068 C CA . GLU B 1 52 ? -6.762 1.203 -12.406 1 94.12 52 GLU B CA 1
ATOM 3069 C C . GLU B 1 52 ? -6.711 0.378 -13.688 1 94.12 52 GLU B C 1
ATOM 3071 O O . GLU B 1 52 ? -6.742 0.93 -14.789 1 94.12 52 GLU B O 1
ATOM 3076 N N . THR B 1 53 ? -6.582 -0.907 -13.516 1 96.06 53 THR B N 1
ATOM 3077 C CA . THR B 1 53 ? -6.531 -1.792 -14.672 1 96.06 53 THR B CA 1
ATOM 3078 C C . THR B 1 53 ? -7.828 -1.704 -15.477 1 96.06 53 THR B C 1
ATOM 3080 O O . THR B 1 53 ? -7.797 -1.577 -16.703 1 96.06 53 THR B O 1
ATOM 3083 N N . ILE B 1 54 ? -8.938 -1.771 -14.742 1 95.69 54 ILE B N 1
ATOM 3084 C CA . ILE B 1 54 ? -10.234 -1.659 -15.391 1 95.69 54 ILE B CA 1
ATOM 3085 C C . ILE B 1 54 ? -10.336 -0.318 -16.109 1 95.69 54 ILE B C 1
ATOM 3087 O O . ILE B 1 54 ? -10.742 -0.261 -17.281 1 95.69 54 ILE B O 1
ATOM 3091 N N . TYR B 1 55 ? -9.945 0.794 -15.453 1 94.25 55 TYR B N 1
ATOM 3092 C CA . TYR B 1 55 ? -10 2.135 -16.031 1 94.25 55 TYR B CA 1
ATOM 3093 C C . TYR B 1 55 ? -9.266 2.184 -17.359 1 94.25 55 TYR B C 1
ATOM 3095 O O . TYR B 1 55 ? -9.797 2.703 -18.344 1 94.25 55 TYR B O 1
ATOM 3103 N N . HIS B 1 56 ? -8.102 1.652 -17.453 1 93.25 56 HIS B N 1
ATOM 3104 C CA . HIS B 1 56 ? -7.277 1.739 -18.656 1 93.25 56 HIS B CA 1
ATOM 3105 C C . HIS B 1 56 ? -7.801 0.818 -19.75 1 93.25 56 HIS B C 1
ATOM 3107 O O . HIS B 1 56 ? -7.883 1.216 -20.922 1 93.25 56 HIS B O 1
ATOM 3113 N N . GLU B 1 57 ? -8.156 -0.437 -19.375 1 95.56 57 GLU B N 1
ATOM 3114 C CA . GLU B 1 57 ? -8.625 -1.379 -20.375 1 95.56 57 GLU B CA 1
ATOM 3115 C C . GLU B 1 57 ? -9.953 -0.932 -20.984 1 95.56 57 GLU B C 1
ATOM 3117 O O . GLU B 1 57 ? -10.203 -1.13 -22.172 1 95.56 57 GLU B O 1
ATOM 3122 N N . GLN B 1 58 ? -10.789 -0.341 -20.156 1 93.56 58 GLN B N 1
ATOM 3123 C CA . GLN B 1 58 ? -12.047 0.194 -20.656 1 93.56 58 GLN B CA 1
ATOM 3124 C C . GLN B 1 58 ? -11.805 1.221 -21.766 1 93.56 58 GLN B C 1
ATOM 3126 O O . GLN B 1 58 ? -12.57 1.301 -22.734 1 93.56 58 GLN B O 1
ATOM 3131 N N . ARG B 1 59 ? -10.812 1.96 -21.688 1 91.56 59 ARG B N 1
ATOM 3132 C CA . ARG B 1 59 ? -10.57 3.111 -22.547 1 91.56 59 ARG B CA 1
ATOM 3133 C C . ARG B 1 59 ? -9.75 2.721 -23.766 1 91.56 59 ARG B C 1
ATOM 3135 O O . ARG B 1 59 ? -9.938 3.275 -24.859 1 91.56 59 ARG B O 1
ATOM 3142 N N . THR B 1 60 ? -8.875 1.75 -23.594 1 92.88 60 THR B N 1
ATOM 3143 C CA . THR B 1 60 ? -7.91 1.509 -24.656 1 92.88 60 THR B CA 1
ATOM 3144 C C . THR B 1 60 ? -8.156 0.152 -25.312 1 92.88 60 THR B C 1
ATOM 3146 O O . THR B 1 60 ? -7.641 -0.122 -26.406 1 92.88 60 THR B O 1
ATOM 3149 N N . SER B 1 61 ? -8.805 -0.77 -24.609 1 95.25 61 SER B N 1
ATOM 3150 C CA . SER B 1 61 ? -8.984 -2.154 -25.031 1 95.25 61 SER B CA 1
ATOM 3151 C C . SER B 1 61 ? -7.645 -2.822 -25.312 1 95.25 61 SER B C 1
ATOM 3153 O O . SER B 1 61 ? -7.543 -3.678 -26.203 1 95.25 61 SER B O 1
ATOM 3155 N N . GLN B 1 62 ? -6.637 -2.342 -24.656 1 94.44 62 GLN B N 1
ATOM 3156 C CA . GLN B 1 62 ? -5.285 -2.879 -24.766 1 94.44 62 GLN B CA 1
ATOM 3157 C C . GLN B 1 62 ? -4.695 -3.174 -23.391 1 94.44 62 GLN B C 1
ATOM 3159 O O . GLN B 1 62 ? -5.102 -2.574 -22.391 1 94.44 62 GLN B O 1
ATOM 3164 N N . PRO B 1 63 ? -3.836 -4.18 -23.422 1 93 63 PRO B N 1
ATOM 3165 C CA . PRO B 1 63 ? -3.131 -4.363 -22.156 1 93 63 PRO B CA 1
ATOM 3166 C C . PRO B 1 63 ? -2.35 -3.123 -21.719 1 93 63 PRO B C 1
ATOM 3168 O O . PRO B 1 63 ? -1.767 -2.438 -22.562 1 93 63 PRO B O 1
ATOM 3171 N N . TYR B 1 64 ? -2.518 -2.826 -20.453 1 86.38 64 TYR B N 1
ATOM 3172 C CA . TYR B 1 64 ? -1.884 -1.617 -19.953 1 86.38 64 TYR B CA 1
ATOM 3173 C C . TYR B 1 64 ? -1.182 -1.891 -18.625 1 86.38 64 TYR B C 1
ATOM 3175 O O . TYR B 1 64 ? -1.626 -2.732 -17.844 1 86.38 64 TYR B O 1
ATOM 3183 N N . SER B 1 65 ? 0.015 -1.282 -18.5 1 86.12 65 SER B N 1
ATOM 3184 C CA . SER B 1 65 ? 0.696 -1.23 -17.203 1 86.12 65 SER B CA 1
ATOM 3185 C C . SER B 1 65 ? 1.279 0.154 -16.938 1 86.12 65 SER B C 1
ATOM 3187 O O . SER B 1 65 ? 2.078 0.657 -17.734 1 86.12 65 SER B O 1
ATOM 3189 N N . LYS B 1 66 ? 0.891 0.706 -15.859 1 81.62 66 LYS B N 1
ATOM 3190 C CA . LYS B 1 66 ? 1.398 2.01 -15.445 1 81.62 66 LYS B CA 1
ATOM 3191 C C . LYS B 1 66 ? 2.914 1.979 -15.266 1 81.62 66 LYS B C 1
ATOM 3193 O O . LYS B 1 66 ? 3.59 2.99 -15.461 1 81.62 66 LYS B O 1
ATOM 3198 N N . THR B 1 67 ? 3.43 0.779 -14.953 1 83.06 67 THR B N 1
ATOM 3199 C CA . THR B 1 67 ? 4.859 0.611 -14.711 1 83.06 67 THR B CA 1
ATOM 3200 C C . THR B 1 67 ? 5.664 0.955 -15.961 1 83.06 67 THR B C 1
ATOM 3202 O O . THR B 1 67 ? 6.754 1.521 -15.867 1 83.06 67 THR B O 1
ATOM 3205 N N . ILE B 1 68 ? 5.16 0.676 -17.094 1 83.62 68 ILE B N 1
ATOM 3206 C CA . ILE B 1 68 ? 5.844 0.957 -18.359 1 83.62 68 ILE B CA 1
ATOM 3207 C C . ILE B 1 68 ? 5.977 2.467 -18.547 1 83.62 68 ILE B C 1
ATOM 3209 O O . ILE B 1 68 ? 7.043 2.961 -18.922 1 83.62 68 ILE B O 1
ATOM 3213 N N . GLU B 1 69 ? 4.914 3.137 -18.188 1 80.12 69 GLU B N 1
ATOM 3214 C CA . GLU B 1 69 ? 4.93 4.59 -18.344 1 80.12 69 GLU B CA 1
ATOM 3215 C C . GLU B 1 69 ? 5.863 5.242 -17.312 1 80.12 69 GLU B C 1
ATOM 3217 O O . GLU B 1 69 ? 6.637 6.137 -17.672 1 80.12 69 GLU B O 1
ATOM 3222 N N . LEU B 1 70 ? 5.828 4.824 -16.156 1 83.81 70 LEU B N 1
ATOM 3223 C CA . LEU B 1 70 ? 6.562 5.445 -15.07 1 83.81 70 LEU B CA 1
ATOM 3224 C C . LEU B 1 70 ? 8.062 5.172 -15.195 1 83.81 70 LEU B C 1
ATOM 3226 O O . LEU B 1 70 ? 8.883 5.977 -14.75 1 83.81 70 LEU B O 1
ATOM 3230 N N . LEU B 1 71 ? 8.312 3.998 -15.875 1 76.94 71 LEU B N 1
ATOM 3231 C CA . LEU B 1 71 ? 9.711 3.609 -16.016 1 76.94 71 LEU B CA 1
ATOM 3232 C C . LEU B 1 71 ? 10.18 3.748 -17.453 1 76.94 71 LEU B C 1
ATOM 3234 O O . LEU B 1 71 ? 11.195 3.168 -17.844 1 76.94 71 LEU B O 1
ATOM 3238 N N . ALA B 1 72 ? 9.445 4.402 -18.359 1 71.75 72 ALA B N 1
ATOM 3239 C CA . ALA B 1 72 ? 9.641 4.441 -19.812 1 71.75 72 ALA B CA 1
ATOM 3240 C C . ALA B 1 72 ? 11.047 4.922 -20.156 1 71.75 72 ALA B C 1
ATOM 3242 O O . ALA B 1 72 ? 11.656 4.445 -21.109 1 71.75 72 ALA B O 1
ATOM 3243 N N . SER B 1 73 ? 11.547 5.781 -19.453 1 66.94 73 SER B N 1
ATOM 3244 C CA . SER B 1 73 ? 12.867 6.309 -19.75 1 66.94 73 SER B CA 1
ATOM 3245 C C . SER B 1 73 ? 13.961 5.309 -19.391 1 66.94 73 SER B C 1
ATOM 3247 O O . SER B 1 73 ? 15.109 5.441 -19.828 1 66.94 73 SER B O 1
ATOM 3249 N N . GLN B 1 74 ? 13.516 4.309 -18.734 1 69.5 74 GLN B N 1
ATOM 3250 C CA . GLN B 1 74 ? 14.516 3.383 -18.203 1 69.5 74 GLN B CA 1
ATOM 3251 C C . GLN B 1 74 ? 14.375 2.004 -18.844 1 69.5 74 GLN B C 1
ATOM 3253 O O . GLN B 1 74 ? 15.18 1.108 -18.578 1 69.5 74 GLN B O 1
ATOM 3258 N N . THR B 1 75 ? 13.281 1.99 -19.578 1 72.62 75 THR B N 1
ATOM 3259 C CA . THR B 1 75 ? 13.039 0.667 -20.141 1 72.62 75 THR B CA 1
ATOM 3260 C C . THR B 1 75 ? 12.68 0.765 -21.625 1 72.62 75 THR B C 1
ATOM 3262 O O . THR B 1 75 ? 12.164 1.787 -22.078 1 72.62 75 THR B O 1
ATOM 3265 N N . ASN B 1 76 ? 13.07 -0.234 -22.406 1 79.56 76 ASN B N 1
ATOM 3266 C CA . ASN B 1 76 ? 12.68 -0.342 -23.797 1 79.56 76 ASN B CA 1
ATOM 3267 C C . ASN B 1 76 ? 11.445 -1.214 -23.969 1 79.56 76 ASN B C 1
ATOM 3269 O O . ASN B 1 76 ? 11.156 -1.688 -25.078 1 79.56 76 ASN B O 1
ATOM 3273 N N . ILE B 1 77 ? 10.82 -1.44 -22.812 1 85.75 77 ILE B N 1
ATOM 3274 C CA . ILE B 1 77 ? 9.562 -2.188 -22.859 1 85.75 77 ILE B CA 1
ATOM 3275 C C . ILE B 1 77 ? 8.445 -1.279 -23.359 1 85.75 77 ILE B C 1
ATOM 3277 O O . ILE B 1 77 ? 8.164 -0.241 -22.75 1 85.75 77 ILE B O 1
ATOM 3281 N N . LYS B 1 78 ? 7.828 -1.642 -24.484 1 84.06 78 LYS B N 1
ATOM 3282 C CA . LYS B 1 78 ? 6.781 -0.805 -25.062 1 84.06 78 LYS B CA 1
ATOM 3283 C C . LYS B 1 78 ? 5.395 -1.328 -24.688 1 84.06 78 LYS B C 1
ATOM 3285 O O . LYS B 1 78 ? 4.434 -0.558 -24.625 1 84.06 78 LYS B O 1
ATOM 3290 N N . SER B 1 79 ? 5.391 -2.629 -24.469 1 89.31 79 SER B N 1
ATOM 3291 C CA . SER B 1 79 ? 4.137 -3.275 -24.094 1 89.31 79 SER B CA 1
ATOM 3292 C C . SER B 1 79 ? 4.391 -4.547 -23.297 1 89.31 79 SER B C 1
ATOM 3294 O O . SER B 1 79 ? 5.48 -5.117 -23.359 1 89.31 79 SER B O 1
ATOM 3296 N N . PRO B 1 80 ? 3.35 -4.934 -22.516 1 91.38 80 PRO B N 1
ATOM 3297 C CA . PRO B 1 80 ? 3.512 -6.188 -21.781 1 91.38 80 PRO B CA 1
ATOM 3298 C C . PRO B 1 80 ? 3.857 -7.367 -22.688 1 91.38 80 PRO B C 1
ATOM 3300 O O . PRO B 1 80 ? 4.566 -8.281 -22.266 1 91.38 80 PRO B O 1
ATOM 3303 N N . GLN B 1 81 ? 3.5 -7.344 -23.922 1 92.75 81 GLN B N 1
ATOM 3304 C CA . GLN B 1 81 ? 3.725 -8.43 -24.875 1 92.75 81 GLN B CA 1
ATOM 3305 C C . GLN B 1 81 ? 5.211 -8.594 -25.188 1 92.75 81 GLN B C 1
ATOM 3307 O O . GLN B 1 81 ? 5.652 -9.664 -25.609 1 92.75 81 GLN B O 1
ATOM 3312 N N . ASP B 1 82 ? 5.961 -7.512 -24.953 1 91.31 82 ASP B N 1
ATOM 3313 C CA . ASP B 1 82 ? 7.391 -7.543 -25.25 1 91.31 82 ASP B CA 1
ATOM 3314 C C . ASP B 1 82 ? 8.133 -8.469 -24.297 1 91.31 82 ASP B C 1
ATOM 3316 O O . ASP B 1 82 ? 9.234 -8.938 -24.594 1 91.31 82 ASP B O 1
ATOM 3320 N N . ILE B 1 83 ? 7.473 -8.758 -23.188 1 93.56 83 ILE B N 1
ATOM 3321 C CA . ILE B 1 83 ? 8.219 -9.477 -22.156 1 93.56 83 ILE B CA 1
ATOM 3322 C C . ILE B 1 83 ? 7.41 -10.672 -21.672 1 93.56 83 ILE B C 1
ATOM 3324 O O . ILE B 1 83 ? 7.68 -11.219 -20.594 1 93.56 83 ILE B O 1
ATOM 3328 N N . CYS B 1 84 ? 6.348 -11.031 -22.391 1 96.69 84 CYS B N 1
ATOM 3329 C CA . CYS B 1 84 ? 5.516 -12.18 -22.062 1 96.69 84 CYS B CA 1
ATOM 3330 C C . CYS B 1 84 ? 5.379 -13.125 -23.25 1 96.69 84 CYS B C 1
ATOM 3332 O O . CYS B 1 84 ? 5.008 -12.703 -24.344 1 96.69 84 CYS B O 1
ATOM 3334 N N . GLU B 1 85 ? 5.699 -14.375 -23.047 1 97.81 85 GLU B N 1
ATOM 3335 C CA . GLU B 1 85 ? 5.473 -15.367 -24.078 1 97.81 85 GLU B CA 1
ATOM 3336 C C . GLU B 1 85 ? 4.07 -15.969 -23.984 1 97.81 85 GLU B C 1
ATOM 3338 O O . GLU B 1 85 ? 3.533 -16.469 -24.969 1 97.81 85 GLU B O 1
ATOM 3343 N N . ALA B 1 86 ? 3.477 -15.953 -22.734 1 97.75 86 ALA B N 1
ATOM 3344 C CA . ALA B 1 86 ? 2.076 -16.344 -22.594 1 97.75 86 ALA B CA 1
ATOM 3345 C C . ALA B 1 86 ? 1.157 -15.344 -23.297 1 97.75 86 ALA B C 1
ATOM 3347 O O . ALA B 1 86 ? 1.534 -14.188 -23.5 1 97.75 86 ALA B O 1
ATOM 3348 N N . VAL B 1 87 ? -0.013 -15.758 -23.625 1 97.25 87 VAL B N 1
ATOM 3349 C CA . VAL B 1 87 ? -0.981 -14.883 -24.281 1 97.25 87 VAL B CA 1
ATOM 3350 C C . VAL B 1 87 ? -1.46 -13.812 -23.312 1 97.25 87 VAL B C 1
ATOM 3352 O O . VAL B 1 87 ? -1.988 -14.125 -22.234 1 97.25 87 VAL B O 1
ATOM 3355 N N . VAL B 1 88 ? -1.233 -12.586 -23.656 1 97.94 88 VAL B N 1
ATOM 3356 C CA . VAL B 1 88 ? -1.716 -11.453 -22.875 1 97.94 88 VAL B CA 1
ATOM 3357 C C . VAL B 1 88 ? -3.16 -11.141 -23.25 1 97.94 88 VAL B C 1
ATOM 3359 O O . VAL B 1 88 ? -3.494 -11.07 -24.438 1 97.94 88 VAL B O 1
ATOM 3362 N N . THR B 1 89 ? -4.02 -11 -22.234 1 97.12 89 THR B N 1
ATOM 3363 C CA . THR B 1 89 ? -5.434 -10.742 -22.5 1 97.12 89 THR B CA 1
ATOM 3364 C C . THR B 1 89 ? -5.863 -9.414 -21.891 1 97.12 89 THR B C 1
ATOM 3366 O O . THR B 1 89 ? -5.082 -8.758 -21.188 1 97.12 89 THR B O 1
ATOM 3369 N N . THR B 1 90 ? -7.121 -8.945 -22.188 1 97.31 90 THR B N 1
ATOM 3370 C CA . THR B 1 90 ? -7.75 -7.742 -21.656 1 97.31 90 THR B CA 1
ATOM 3371 C C . THR B 1 90 ? -9.133 -8.055 -21.094 1 97.31 90 THR B C 1
ATOM 3373 O O . THR B 1 90 ? -10.141 -7.562 -21.609 1 97.31 90 THR B O 1
ATOM 3376 N N . PRO B 1 91 ? -9.141 -8.773 -20.031 1 97.56 91 PRO B N 1
ATOM 3377 C CA . PRO B 1 91 ? -10.422 -9.312 -19.547 1 97.56 91 PRO B CA 1
ATOM 3378 C C . PRO B 1 91 ? -11.383 -8.227 -19.078 1 97.56 91 PRO B C 1
ATOM 3380 O O . PRO B 1 91 ? -12.57 -8.492 -18.875 1 97.56 91 PRO B O 1
ATOM 3383 N N . PHE B 1 92 ? -10.914 -6.988 -18.953 1 97.31 92 PHE B N 1
ATOM 3384 C CA . PHE B 1 92 ? -11.766 -5.945 -18.375 1 97.31 92 PHE B CA 1
ATOM 3385 C C . PHE B 1 92 ? -12.18 -4.945 -19.453 1 97.31 92 PHE B C 1
ATOM 3387 O O . PHE B 1 92 ? -12.844 -3.949 -19.156 1 97.31 92 PHE B O 1
ATOM 3394 N N . ALA B 1 93 ? -11.797 -5.148 -20.688 1 96.88 93 ALA B N 1
ATOM 3395 C CA . ALA B 1 93 ? -12.008 -4.195 -21.766 1 96.88 93 ALA B CA 1
ATOM 3396 C C . ALA B 1 93 ? -13.492 -3.969 -22.016 1 96.88 93 ALA B C 1
ATOM 3398 O O . ALA B 1 93 ? -13.906 -2.877 -22.422 1 96.88 93 ALA B O 1
ATOM 3399 N N . GLU B 1 94 ? -14.32 -4.969 -21.734 1 94.75 94 GLU B N 1
ATOM 3400 C CA . GLU B 1 94 ? -15.734 -4.883 -22.094 1 94.75 94 GLU B CA 1
ATOM 3401 C C . GLU B 1 94 ? -16.578 -4.43 -20.891 1 94.75 94 GLU B C 1
ATOM 3403 O O . GLU B 1 94 ? -17.797 -4.281 -21.016 1 94.75 94 GLU B O 1
ATOM 3408 N N . ILE B 1 95 ? -15.914 -4.355 -19.734 1 93.25 95 ILE B N 1
ATOM 3409 C CA . ILE B 1 95 ? -16.641 -3.914 -18.547 1 93.25 95 ILE B CA 1
ATOM 3410 C C . ILE B 1 95 ? -17.219 -2.521 -18.797 1 93.25 95 ILE B C 1
ATOM 3412 O O . ILE B 1 95 ? -16.562 -1.652 -19.359 1 93.25 95 ILE B O 1
ATOM 3416 N N . GLN B 1 96 ? -18.5 -2.514 -18.359 1 88.12 96 GLN B N 1
ATOM 3417 C CA . GLN B 1 96 ? -19.188 -1.232 -18.438 1 88.12 96 GLN B CA 1
ATOM 3418 C C . GLN B 1 96 ? -19.375 -0.613 -17.047 1 88.12 96 GLN B C 1
ATOM 3420 O O . GLN B 1 96 ? -19.219 -1.296 -16.031 1 88.12 96 GLN B O 1
ATOM 3425 N N . GLY B 1 97 ? -19.391 0.611 -16.828 1 87 97 GLY B N 1
ATOM 3426 C CA . GLY B 1 97 ? -19.609 1.28 -15.555 1 87 97 GLY B CA 1
ATOM 3427 C C . GLY B 1 97 ? -18.359 1.937 -15 1 87 97 GLY B C 1
ATOM 3428 O O . GLY B 1 97 ? -17.312 1.961 -15.656 1 87 97 GLY B O 1
ATOM 3429 N N . SER B 1 98 ? -18.5 2.385 -13.773 1 88.31 98 SER B N 1
ATOM 3430 C CA . SER B 1 98 ? -17.375 3.043 -13.109 1 88.31 98 SER B CA 1
ATOM 3431 C C . SER B 1 98 ? -16.297 2.037 -12.703 1 88.31 98 SER B C 1
ATOM 3433 O O . SER B 1 98 ? -16.609 0.975 -12.164 1 88.31 98 SER B O 1
ATOM 3435 N N . PRO B 1 99 ? -15.062 2.342 -13 1 91.31 99 PRO B N 1
ATOM 3436 C CA . PRO B 1 99 ? -13.977 1.408 -12.688 1 91.31 99 PRO B CA 1
ATOM 3437 C C . PRO B 1 99 ? -13.984 0.967 -11.227 1 91.31 99 PRO B C 1
ATOM 3439 O O . PRO B 1 99 ? -13.844 -0.224 -10.938 1 91.31 99 PRO B O 1
ATOM 3442 N N . PHE B 1 100 ? -14.219 1.835 -10.344 1 90.44 100 PHE B N 1
ATOM 3443 C CA . PHE B 1 100 ? -14.18 1.523 -8.922 1 90.44 100 PHE B CA 1
ATOM 3444 C C . PHE B 1 100 ? -15.336 0.606 -8.539 1 90.44 100 PHE B C 1
ATOM 3446 O O . PHE B 1 100 ? -15.141 -0.366 -7.801 1 90.44 100 PHE B O 1
ATOM 3453 N N . TYR B 1 101 ? -16.5 0.934 -8.992 1 89.25 101 TYR B N 1
ATOM 3454 C CA . TYR B 1 101 ? -17.672 0.121 -8.695 1 89.25 101 TYR B CA 1
ATOM 3455 C C . TYR B 1 101 ? -17.5 -1.299 -9.219 1 89.25 101 TYR B C 1
ATOM 3457 O O . TYR B 1 101 ? -17.797 -2.268 -8.516 1 89.25 101 TYR B O 1
ATOM 3465 N N . GLU B 1 102 ? -17.031 -1.376 -10.453 1 92.88 102 GLU B N 1
ATOM 3466 C CA . GLU B 1 102 ? -16.859 -2.689 -11.07 1 92.88 102 GLU B CA 1
ATOM 3467 C C . GLU B 1 102 ? -15.766 -3.484 -10.359 1 92.88 102 GLU B C 1
ATOM 3469 O O . GLU B 1 102 ? -15.891 -4.699 -10.188 1 92.88 102 GLU B O 1
ATOM 3474 N N . ALA B 1 103 ? -14.672 -2.812 -9.938 1 94.44 103 ALA B N 1
ATOM 3475 C CA . ALA B 1 103 ? -13.617 -3.471 -9.172 1 94.44 103 ALA B CA 1
ATOM 3476 C C . ALA B 1 103 ? -14.164 -4.012 -7.852 1 94.44 103 ALA B C 1
ATOM 3478 O O . ALA B 1 103 ? -13.828 -5.129 -7.449 1 94.44 103 ALA B O 1
ATOM 3479 N N . ARG B 1 104 ? -14.984 -3.271 -7.172 1 92.44 104 ARG B N 1
ATOM 3480 C CA . ARG B 1 104 ? -15.586 -3.695 -5.91 1 92.44 104 ARG B CA 1
ATOM 3481 C C . ARG B 1 104 ? -16.484 -4.91 -6.109 1 92.44 104 ARG B C 1
ATOM 3483 O O . ARG B 1 104 ? -16.516 -5.809 -5.262 1 92.44 104 ARG B O 1
ATOM 3490 N N . LYS B 1 105 ? -17.219 -4.883 -7.184 1 93.06 105 LYS B N 1
ATOM 3491 C CA . LYS B 1 105 ? -18.062 -6.023 -7.504 1 93.06 105 LYS B CA 1
ATOM 3492 C C . LYS B 1 105 ? -17.234 -7.297 -7.68 1 93.06 105 LYS B C 1
ATOM 3494 O O . LYS B 1 105 ? -17.594 -8.352 -7.152 1 93.06 105 LYS B O 1
ATOM 3499 N N . ILE B 1 106 ? -16.188 -7.184 -8.398 1 95.25 106 ILE B N 1
ATOM 3500 C CA . ILE B 1 106 ? -15.312 -8.328 -8.617 1 95.25 106 ILE B CA 1
ATOM 3501 C C . ILE B 1 106 ? -14.719 -8.789 -7.281 1 95.25 106 ILE B C 1
ATOM 3503 O O . ILE B 1 106 ? -14.703 -9.984 -6.984 1 95.25 106 ILE B O 1
ATOM 3507 N N . PHE B 1 107 ? -14.289 -7.875 -6.441 1 93.69 107 PHE B N 1
ATOM 3508 C CA . PHE B 1 107 ? -13.695 -8.203 -5.152 1 93.69 107 PHE B CA 1
ATOM 3509 C C . PHE B 1 107 ? -14.734 -8.828 -4.223 1 93.69 107 PHE B C 1
ATOM 3511 O O . PHE B 1 107 ? -14.391 -9.609 -3.332 1 93.69 107 PHE B O 1
ATOM 3518 N N . SER B 1 108 ? -15.969 -8.43 -4.41 1 91.69 108 SER B N 1
ATOM 3519 C CA . SER B 1 108 ? -17.016 -9.039 -3.602 1 91.69 108 SER B CA 1
ATOM 3520 C C . SER B 1 108 ? -17.172 -10.523 -3.916 1 91.69 108 SER B C 1
ATOM 3522 O O . SER B 1 108 ? -17.703 -11.281 -3.105 1 91.69 108 SER B O 1
ATOM 3524 N N . CYS B 1 109 ? -16.672 -10.938 -5.09 1 92.44 109 CYS B N 1
ATOM 3525 C CA . CYS B 1 109 ? -16.719 -12.344 -5.48 1 92.44 109 CYS B CA 1
ATOM 3526 C C . CYS B 1 109 ? -15.508 -13.102 -4.957 1 92.44 109 CYS B C 1
ATOM 3528 O O . CYS B 1 109 ? -15.484 -14.328 -4.969 1 92.44 109 CYS B O 1
ATOM 3530 N N . LEU B 1 110 ? -14.57 -12.336 -4.516 1 93.94 110 LEU B N 1
ATOM 3531 C CA . LEU B 1 110 ? -13.367 -12.922 -3.941 1 93.94 110 LEU B CA 1
ATOM 3532 C C . LEU B 1 110 ? -13.586 -13.297 -2.48 1 93.94 110 LEU B C 1
ATOM 3534 O O . LEU B 1 110 ? -13.828 -12.43 -1.64 1 93.94 110 LEU B O 1
ATOM 3538 N N . SER B 1 111 ? -13.555 -14.555 -2.176 1 91.88 111 SER B N 1
ATOM 3539 C CA . SER B 1 111 ? -13.797 -14.969 -0.797 1 91.88 111 SER B CA 1
ATOM 3540 C C . SER B 1 111 ? -12.547 -15.602 -0.183 1 91.88 111 SER B C 1
ATOM 3542 O O . SER B 1 111 ? -12.453 -15.742 1.038 1 91.88 111 SER B O 1
ATOM 3544 N N . ASN B 1 112 ? -11.578 -15.969 -1.066 1 95.12 112 ASN B N 1
ATOM 3545 C CA . ASN B 1 112 ? -10.477 -16.781 -0.556 1 95.12 112 ASN B CA 1
ATOM 3546 C C . ASN B 1 112 ? -9.125 -16.203 -0.963 1 95.12 112 ASN B C 1
ATOM 3548 O O . ASN B 1 112 ? -8.891 -15.938 -2.143 1 95.12 112 ASN B O 1
ATOM 3552 N N . TYR B 1 113 ? -8.352 -15.992 0.021 1 97.94 113 TYR B N 1
ATOM 3553 C CA . TYR B 1 113 ? -6.957 -15.594 -0.161 1 97.94 113 TYR B CA 1
ATOM 3554 C C . TYR B 1 113 ? -6.012 -16.719 0.233 1 97.94 113 TYR B C 1
ATOM 3556 O O . TYR B 1 113 ? -6.211 -17.375 1.255 1 97.94 113 TYR B O 1
ATOM 3564 N N . LEU B 1 114 ? -5.066 -17.016 -0.587 1 98.75 114 LEU B N 1
ATOM 3565 C CA . LEU B 1 114 ? -3.918 -17.828 -0.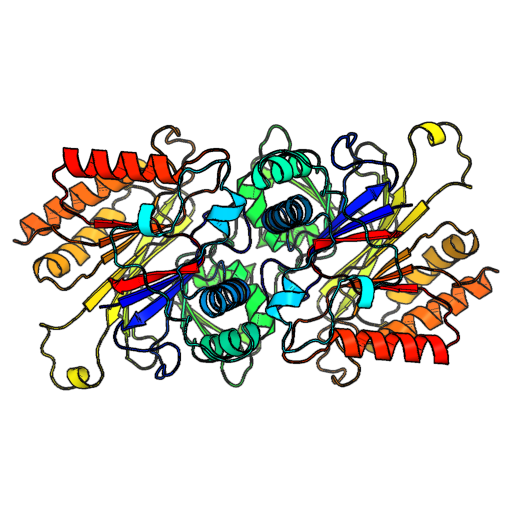219 1 98.75 114 LEU B CA 1
ATOM 3566 C C . LEU B 1 114 ? -2.68 -16.969 0.005 1 98.75 114 LEU B C 1
ATOM 3568 O O . LEU B 1 114 ? -2.176 -16.344 -0.932 1 98.75 114 LEU B O 1
ATOM 3572 N N . ILE B 1 115 ? -2.184 -16.906 1.225 1 98.94 115 ILE B N 1
ATOM 3573 C CA . ILE B 1 115 ? -1.061 -16.016 1.539 1 98.94 115 ILE B CA 1
ATOM 3574 C C . ILE B 1 115 ? 0.21 -16.859 1.712 1 98.94 115 ILE B C 1
ATOM 3576 O O . ILE B 1 115 ? 0.258 -17.766 2.543 1 98.94 115 ILE B O 1
ATOM 3580 N N . THR B 1 116 ? 1.225 -16.5 1.001 1 98.81 116 THR B N 1
ATOM 3581 C CA . THR B 1 116 ? 2.455 -17.297 0.981 1 98.81 116 THR B CA 1
ATOM 3582 C C . THR B 1 116 ? 3.252 -17.078 2.266 1 98.81 116 THR B C 1
ATOM 3584 O O . THR B 1 116 ? 3.789 -18.031 2.834 1 98.81 116 THR B O 1
ATOM 3587 N N . HIS B 1 117 ? 3.395 -15.867 2.641 1 98.75 117 HIS B N 1
ATOM 3588 C CA . HIS B 1 117 ? 4.098 -15.492 3.863 1 98.75 117 HIS B CA 1
ATOM 3589 C C . HIS B 1 117 ? 3.689 -14.102 4.332 1 98.75 117 HIS B C 1
ATOM 3591 O O . HIS B 1 117 ? 3.008 -13.375 3.605 1 98.75 117 HIS B O 1
ATOM 3597 N N . PRO B 1 118 ? 4.043 -13.672 5.504 1 98.69 118 PRO B N 1
ATOM 3598 C CA . PRO B 1 118 ? 3.352 -12.539 6.121 1 98.69 118 PRO B CA 1
ATOM 3599 C C . PRO B 1 118 ? 4.027 -11.203 5.828 1 98.69 118 PRO B C 1
ATOM 3601 O O . PRO B 1 118 ? 3.635 -10.172 6.379 1 98.69 118 PRO B O 1
ATOM 3604 N N . HIS B 1 119 ? 5.035 -11.125 4.941 1 98.38 119 HIS B N 1
ATOM 3605 C CA . HIS B 1 119 ? 5.672 -9.852 4.645 1 98.38 119 HIS B CA 1
ATOM 3606 C C . HIS B 1 119 ? 4.676 -8.859 4.055 1 98.38 119 HIS B C 1
ATOM 3608 O O . HIS B 1 119 ? 3.762 -9.25 3.324 1 98.38 119 HIS B O 1
ATOM 3614 N N . LEU B 1 120 ? 4.898 -7.637 4.25 1 98.12 120 LEU B N 1
ATOM 3615 C CA . LEU B 1 120 ? 3.916 -6.605 3.934 1 98.12 120 LEU B CA 1
ATOM 3616 C C . LEU B 1 120 ? 3.721 -6.484 2.428 1 98.12 120 LEU B C 1
ATOM 3618 O O . LEU B 1 120 ? 2.617 -6.195 1.962 1 98.12 120 LEU B O 1
ATOM 3622 N N . ASP B 1 121 ? 4.773 -6.66 1.634 1 97.44 121 ASP B N 1
ATOM 3623 C CA . ASP B 1 121 ? 4.613 -6.562 0.186 1 97.44 121 ASP B CA 1
ATOM 3624 C C . ASP B 1 121 ? 3.76 -7.707 -0.353 1 97.44 121 ASP B C 1
ATOM 3626 O O . ASP B 1 121 ? 3.422 -7.73 -1.538 1 97.44 121 ASP B O 1
ATOM 3630 N N . HIS B 1 122 ? 3.318 -8.602 0.513 1 98.56 122 HIS B N 1
ATOM 3631 C CA . HIS B 1 122 ? 2.422 -9.688 0.125 1 98.56 122 HIS B CA 1
ATOM 3632 C C . HIS B 1 122 ? 1.074 -9.57 0.828 1 98.56 122 HIS B C 1
ATOM 3634 O O . HIS B 1 122 ? 0.161 -10.352 0.569 1 98.56 122 HIS B O 1
ATOM 3640 N N . ILE B 1 123 ? 0.888 -8.555 1.754 1 98.69 123 ILE B N 1
ATOM 3641 C CA . ILE B 1 123 ? -0.372 -8.562 2.49 1 98.69 123 ILE B CA 1
ATOM 3642 C C . ILE B 1 123 ? -0.9 -7.141 2.633 1 98.69 123 ILE B C 1
ATOM 3644 O O . ILE B 1 123 ? -2.039 -6.934 3.059 1 98.69 123 ILE B O 1
ATOM 3648 N N . ALA B 1 124 ? -0.146 -6.113 2.305 1 98.25 124 ALA B N 1
ATOM 3649 C CA . ALA B 1 124 ? -0.516 -4.727 2.586 1 98.25 124 ALA B CA 1
ATOM 3650 C C . ALA B 1 124 ? -1.858 -4.379 1.95 1 98.25 124 ALA B C 1
ATOM 3652 O O . ALA B 1 124 ? -2.709 -3.75 2.586 1 98.25 124 ALA B O 1
ATOM 3653 N N . GLY B 1 125 ? -2.01 -4.75 0.679 1 97.69 125 GLY B N 1
ATOM 3654 C CA . GLY B 1 125 ? -3.27 -4.492 -0.002 1 97.69 125 GLY B CA 1
ATOM 3655 C C . GLY B 1 125 ? -4.453 -5.172 0.659 1 97.69 125 GLY B C 1
ATOM 3656 O O . GLY B 1 125 ? -5.512 -4.559 0.822 1 97.69 125 GLY B O 1
ATOM 3657 N N . LEU B 1 126 ? -4.293 -6.414 1.067 1 98.12 126 LEU B N 1
ATOM 3658 C CA . LEU B 1 126 ? -5.34 -7.152 1.767 1 98.12 126 LEU B CA 1
ATOM 3659 C C . LEU B 1 126 ? -5.789 -6.41 3.02 1 98.12 126 LEU B C 1
ATOM 3661 O O . LEU B 1 126 ? -6.988 -6.238 3.248 1 98.12 126 LEU B O 1
ATOM 3665 N N . VAL B 1 127 ? -4.828 -5.938 3.797 1 98.06 127 VAL B N 1
ATOM 3666 C CA . VAL B 1 127 ? -5.117 -5.301 5.074 1 98.06 127 VAL B CA 1
ATOM 3667 C C . VAL B 1 127 ? -5.832 -3.971 4.84 1 98.06 127 VAL B C 1
ATOM 3669 O O . VAL B 1 127 ? -6.902 -3.725 5.406 1 98.06 127 VAL B O 1
ATOM 3672 N N . VAL B 1 128 ? -5.352 -3.146 3.967 1 96.75 128 VAL B N 1
ATOM 3673 C CA . VAL B 1 128 ? -5.934 -1.836 3.705 1 96.75 128 VAL B CA 1
ATOM 3674 C C . VAL B 1 128 ? -7.316 -2.002 3.072 1 96.75 128 VAL B C 1
ATOM 3676 O O . VAL B 1 128 ? -8.25 -1.279 3.416 1 96.75 128 VAL B O 1
ATOM 3679 N N . ASN B 1 129 ? -7.449 -3.004 2.15 1 96.19 129 ASN B N 1
ATOM 3680 C CA . ASN B 1 129 ? -8.727 -3.277 1.504 1 96.19 129 ASN B CA 1
ATOM 3681 C C . ASN B 1 129 ? -9.789 -3.693 2.516 1 96.19 129 ASN B C 1
ATOM 3683 O O . ASN B 1 129 ? -10.984 -3.49 2.289 1 96.19 129 ASN B O 1
ATOM 3687 N N . SER B 1 130 ? -9.383 -4.219 3.609 1 95.06 130 SER B N 1
ATOM 3688 C CA . SER B 1 130 ? -10.305 -4.805 4.57 1 95.06 130 SER B CA 1
ATOM 3689 C C . SER B 1 130 ? -11.156 -3.734 5.242 1 95.06 130 SER B C 1
ATOM 3691 O O . SER B 1 130 ? -12.164 -4.043 5.891 1 95.06 130 SER B O 1
ATOM 3693 N N . SER B 1 131 ? -10.75 -2.445 5.129 1 90.31 131 SER B N 1
ATOM 3694 C CA . SER B 1 131 ? -11.602 -1.366 5.625 1 90.31 131 SER B CA 1
ATOM 3695 C C . SER B 1 131 ? -12.938 -1.337 4.891 1 90.31 131 SER B C 1
ATOM 3697 O O . SER B 1 131 ? -13.891 -0.702 5.352 1 90.31 131 SER B O 1
ATOM 3699 N N . GLY B 1 132 ? -13.008 -2.08 3.73 1 88.5 132 GLY B N 1
ATOM 3700 C CA . GLY B 1 132 ? -14.25 -2.16 2.98 1 88.5 132 GLY B CA 1
ATOM 3701 C C . GLY B 1 132 ? -14.938 -3.512 3.098 1 88.5 132 GLY B C 1
ATOM 3702 O O . GLY B 1 132 ? -15.922 -3.775 2.406 1 88.5 132 GLY B O 1
ATOM 3703 N N . PHE B 1 133 ? -14.383 -4.387 3.926 1 90.94 133 PHE B N 1
ATOM 3704 C CA . PHE B 1 133 ? -14.977 -5.707 4.098 1 90.94 133 PHE B CA 1
ATOM 3705 C C . PHE B 1 133 ? -16.297 -5.613 4.863 1 90.94 133 PHE B C 1
ATOM 3707 O O . PHE B 1 133 ? -16.5 -4.676 5.637 1 90.94 133 PHE B O 1
ATOM 3714 N N . ASP B 1 134 ? -17.141 -6.5 4.578 1 87.12 134 ASP B N 1
ATOM 3715 C CA . ASP B 1 134 ? -18.438 -6.562 5.246 1 87.12 134 ASP B CA 1
ATOM 3716 C C . ASP B 1 134 ? -18.656 -7.93 5.887 1 87.12 134 ASP B C 1
ATOM 3718 O O . ASP B 1 134 ? -18.203 -8.945 5.371 1 87.12 134 ASP B O 1
ATOM 3722 N N . ALA B 1 135 ? -19.359 -7.914 6.953 1 86.44 135 ALA B N 1
ATOM 3723 C CA . ALA B 1 135 ? -19.578 -9.141 7.719 1 86.44 135 ALA B CA 1
ATOM 3724 C C . ALA B 1 135 ? -20.5 -10.102 6.965 1 86.44 135 ALA B C 1
ATOM 3726 O O . ALA B 1 135 ? -20.516 -11.297 7.238 1 86.44 135 ALA B O 1
ATOM 3727 N N . GLU B 1 136 ? -21.219 -9.578 6.016 1 87.25 136 GLU B N 1
ATOM 3728 C CA . GLU B 1 136 ? -22.125 -10.43 5.25 1 87.25 136 GLU B CA 1
ATOM 3729 C C . GLU B 1 136 ? -21.359 -11.289 4.25 1 87.25 136 GLU B C 1
ATOM 3731 O O . GLU B 1 136 ? -21.844 -12.344 3.83 1 87.25 136 GLU B O 1
ATOM 3736 N N . ASN B 1 137 ? -20.203 -10.828 3.881 1 87.75 137 ASN B N 1
ATOM 3737 C CA . ASN B 1 137 ? -19.344 -11.562 2.967 1 87.75 137 ASN B CA 1
ATOM 3738 C C . ASN B 1 137 ? -17.906 -11.617 3.475 1 87.75 137 ASN B C 1
ATOM 3740 O O . ASN B 1 137 ? -17 -11.047 2.854 1 87.75 137 ASN B O 1
ATOM 3744 N N . PRO B 1 138 ? -17.719 -12.391 4.531 1 92.62 138 PRO B N 1
ATOM 3745 C CA . PRO B 1 138 ? -16.391 -12.422 5.133 1 92.62 138 PRO B CA 1
ATOM 3746 C C . PRO B 1 138 ? -15.352 -13.094 4.23 1 92.62 138 PRO B C 1
ATOM 3748 O O . PRO B 1 138 ? -15.703 -13.891 3.363 1 92.62 138 PRO B O 1
ATOM 3751 N N . LYS B 1 139 ? -14.156 -12.719 4.402 1 96.25 139 LYS B N 1
ATOM 3752 C CA . LYS B 1 139 ? -13.062 -13.289 3.627 1 96.25 139 LYS B CA 1
ATOM 3753 C C . LYS B 1 139 ? -12.336 -14.375 4.418 1 96.25 139 LYS B C 1
ATOM 3755 O O . LYS B 1 139 ? -12.297 -14.336 5.648 1 96.25 139 LYS B O 1
ATOM 3760 N N . SER B 1 140 ? -11.852 -15.367 3.701 1 96.81 140 SER B N 1
ATOM 3761 C CA . SER B 1 140 ? -11.039 -16.422 4.293 1 96.81 140 SER B CA 1
ATOM 3762 C C . SER B 1 140 ? -9.594 -16.344 3.797 1 96.81 140 SER B C 1
ATOM 3764 O O . SER B 1 140 ? -9.352 -16.266 2.592 1 96.81 140 SER B O 1
ATOM 3766 N N . VAL B 1 141 ? -8.727 -16.344 4.754 1 98.38 141 VAL B N 1
ATOM 3767 C CA . VAL B 1 141 ? -7.301 -16.328 4.445 1 98.38 141 VAL B CA 1
ATOM 3768 C C . VAL B 1 141 ? -6.672 -17.672 4.824 1 98.38 141 VAL B C 1
ATOM 3770 O O . VAL B 1 141 ? -6.801 -18.125 5.965 1 98.38 141 VAL B O 1
ATOM 3773 N N . TYR B 1 142 ? -6.004 -18.281 3.859 1 98.56 142 TYR B N 1
ATOM 3774 C CA . TYR B 1 142 ? -5.359 -19.562 4.094 1 98.56 142 TYR B CA 1
ATOM 3775 C C . TYR B 1 142 ? -3.844 -19.453 3.99 1 98.56 142 TYR B C 1
ATOM 3777 O O . TYR B 1 142 ? -3.332 -18.719 3.139 1 98.56 142 TYR B O 1
ATOM 3785 N N . GLY B 1 143 ? -3.115 -20.078 4.758 1 98.75 143 GLY B N 1
ATOM 3786 C CA . GLY B 1 143 ? -1.663 -20.156 4.75 1 98.75 143 GLY B CA 1
ATOM 3787 C C . GLY B 1 143 ? -1.106 -21.047 5.844 1 98.75 143 GLY B C 1
ATOM 3788 O O . GLY B 1 143 ? -1.858 -21.75 6.512 1 98.75 143 GLY B O 1
ATOM 3789 N N . SER B 1 144 ? 0.171 -21.078 5.973 1 98.69 144 SER B N 1
ATOM 3790 C CA . SER B 1 144 ? 0.815 -21.906 6.984 1 98.69 144 SER B CA 1
ATOM 3791 C C . SER B 1 144 ? 0.462 -21.438 8.391 1 98.69 144 SER B C 1
ATOM 3793 O O . SER B 1 144 ? 0.011 -20.297 8.578 1 98.69 144 SER B O 1
ATOM 3795 N N . GLU B 1 145 ? 0.667 -22.328 9.328 1 98.44 145 GLU B N 1
ATOM 3796 C CA . GLU B 1 145 ? 0.448 -21.953 10.727 1 98.44 145 GLU B CA 1
ATOM 3797 C C . GLU B 1 145 ? 1.31 -20.766 11.125 1 98.44 145 GLU B C 1
ATOM 3799 O O . GLU B 1 145 ? 0.862 -19.891 11.867 1 98.44 145 GLU B O 1
ATOM 3804 N N . VAL B 1 146 ? 2.535 -20.781 10.695 1 97.5 146 VAL B N 1
ATOM 3805 C CA . VAL B 1 146 ? 3.465 -19.703 10.992 1 97.5 146 VAL B CA 1
ATOM 3806 C C . VAL B 1 146 ? 2.922 -18.391 10.43 1 97.5 146 VAL B C 1
ATOM 3808 O O . VAL B 1 146 ? 2.928 -17.359 11.117 1 97.5 146 VAL B O 1
ATOM 3811 N N . CYS B 1 147 ? 2.443 -18.391 9.242 1 98.62 147 CYS B N 1
ATOM 3812 C CA . CYS B 1 147 ? 1.927 -17.203 8.586 1 98.62 147 CYS B CA 1
ATOM 3813 C C . CYS B 1 147 ? 0.655 -16.703 9.273 1 98.62 147 CYS B C 1
ATOM 3815 O O . CYS B 1 147 ? 0.52 -15.523 9.562 1 98.62 147 CYS B O 1
ATOM 3817 N N . MET B 1 148 ? -0.283 -17.609 9.539 1 98.75 148 MET B N 1
ATOM 3818 C CA . MET B 1 148 ? -1.546 -17.234 10.164 1 98.75 148 MET B CA 1
ATOM 3819 C C . MET B 1 148 ? -1.313 -16.688 11.578 1 98.75 148 MET B C 1
ATOM 3821 O O . MET B 1 148 ? -1.951 -15.727 11.984 1 98.75 148 MET B O 1
ATOM 3825 N N . SER B 1 149 ? -0.403 -17.312 12.273 1 98.62 149 SER B N 1
ATOM 3826 C CA . SER B 1 149 ? -0.067 -16.844 13.617 1 98.62 149 SER B CA 1
ATOM 3827 C C . SER B 1 149 ? 0.556 -15.453 13.57 1 98.62 149 SER B C 1
ATOM 3829 O O . SER B 1 149 ? 0.281 -14.617 14.43 1 98.62 149 SER B O 1
ATOM 3831 N N . ALA B 1 150 ? 1.392 -15.273 12.633 1 98.75 150 ALA B N 1
ATOM 3832 C CA . ALA B 1 150 ? 2.018 -13.961 12.469 1 98.75 150 ALA B CA 1
ATOM 3833 C C . ALA B 1 150 ? 0.971 -12.883 12.188 1 98.75 150 ALA B C 1
ATOM 3835 O O . ALA B 1 150 ? 1.009 -11.805 12.781 1 98.75 150 ALA B O 1
ATOM 3836 N N . LEU B 1 151 ? 0.045 -13.156 11.258 1 98.88 151 LEU B N 1
ATOM 3837 C CA . LEU B 1 151 ? -1.002 -12.195 10.93 1 98.88 151 LEU B CA 1
ATOM 3838 C C . LEU B 1 151 ? -1.86 -11.883 12.148 1 98.88 151 LEU B C 1
ATOM 3840 O O . LEU B 1 151 ? -2.211 -10.727 12.391 1 98.88 151 LEU B O 1
ATOM 3844 N N . SER B 1 152 ? -2.176 -12.906 12.859 1 98.69 152 SER B N 1
ATOM 3845 C CA . SER B 1 152 ? -2.984 -12.727 14.062 1 98.69 152 SER B CA 1
ATOM 3846 C C . SER B 1 152 ? -2.24 -11.914 15.117 1 98.69 152 SER B C 1
ATOM 3848 O O . SER B 1 152 ? -2.805 -10.992 15.711 1 98.69 152 SER B O 1
ATOM 3850 N N . ALA B 1 153 ? -0.997 -12.18 15.312 1 98.75 153 ALA B N 1
ATOM 3851 C CA . ALA B 1 153 ? -0.221 -11.609 16.406 1 98.75 153 ALA B CA 1
ATOM 3852 C C . ALA B 1 153 ? 0.248 -10.195 16.078 1 98.75 153 ALA B C 1
ATOM 3854 O O . ALA B 1 153 ? 0.341 -9.336 16.953 1 98.75 153 ALA B O 1
ATOM 3855 N N . HIS B 1 154 ? 0.498 -9.969 14.828 1 98.81 154 HIS B N 1
ATOM 3856 C CA . HIS B 1 154 ? 1.269 -8.766 14.531 1 98.81 154 HIS B CA 1
ATOM 3857 C C . HIS B 1 154 ? 0.485 -7.809 13.633 1 98.81 154 HIS B C 1
ATOM 3859 O O . HIS B 1 154 ? 0.831 -6.633 13.523 1 98.81 154 HIS B O 1
ATOM 3865 N N . ILE B 1 155 ? -0.542 -8.273 12.984 1 98.81 155 ILE B N 1
ATOM 3866 C CA . ILE B 1 155 ? -1.263 -7.406 12.062 1 98.81 155 ILE B CA 1
ATOM 3867 C C . ILE B 1 155 ? -2.684 -7.176 12.57 1 98.81 155 ILE B C 1
ATOM 3869 O O . ILE B 1 155 ? -3.047 -6.059 12.938 1 98.81 155 ILE B O 1
ATOM 3873 N N . PHE B 1 156 ? -3.447 -8.258 12.648 1 98.38 156 PHE B N 1
ATOM 3874 C CA . PHE B 1 156 ? -4.824 -8.148 13.117 1 98.38 156 PHE B CA 1
ATOM 3875 C C . PHE B 1 156 ? -4.891 -8.266 14.633 1 98.38 156 PHE B C 1
ATOM 3877 O O . PHE B 1 156 ? -5.5 -9.195 15.164 1 98.38 156 PHE B O 1
ATOM 3884 N N . ASN B 1 157 ? -4.359 -7.258 15.328 1 97.44 157 ASN B N 1
ATOM 3885 C CA . ASN B 1 157 ? -4.09 -7.391 16.75 1 97.44 157 ASN B CA 1
ATOM 3886 C C . ASN B 1 157 ? -4.574 -6.172 17.531 1 97.44 157 ASN B C 1
ATOM 3888 O O . ASN B 1 157 ? -4.152 -5.945 18.672 1 97.44 157 ASN B O 1
ATOM 3892 N N . ASN B 1 158 ? -5.379 -5.254 16.906 1 96.44 158 ASN B N 1
ATOM 3893 C CA . ASN B 1 158 ? -5.906 -4.027 17.5 1 96.44 158 ASN B CA 1
ATOM 3894 C C . ASN B 1 158 ? -4.789 -3.047 17.844 1 96.44 158 ASN B C 1
ATOM 3896 O O . ASN B 1 158 ? -4.918 -2.252 18.781 1 96.44 158 ASN B O 1
ATOM 3900 N N . ILE B 1 159 ? -3.627 -3.162 17.281 1 97.56 159 ILE B N 1
ATOM 3901 C CA . ILE B 1 159 ? -2.523 -2.215 17.391 1 97.56 159 ILE B CA 1
ATOM 3902 C C . ILE B 1 159 ? -2.162 -1.674 16.016 1 97.56 159 ILE B C 1
ATOM 3904 O O . ILE B 1 159 ? -2.307 -0.478 15.75 1 97.56 159 ILE B O 1
ATOM 3908 N N . ILE B 1 160 ? -1.837 -2.646 15.109 1 98.25 160 ILE B N 1
ATOM 3909 C CA . ILE B 1 160 ? -1.458 -2.256 13.758 1 98.25 160 ILE B CA 1
ATOM 3910 C C . ILE B 1 160 ? -2.709 -2.088 12.898 1 98.25 160 ILE B C 1
ATOM 3912 O O . ILE B 1 160 ? -2.762 -1.218 12.023 1 98.25 160 ILE B O 1
ATOM 3916 N N . TRP B 1 161 ? -3.635 -2.977 13.164 1 97.38 161 TRP B N 1
ATOM 3917 C CA . TRP B 1 161 ? -4.914 -2.992 12.461 1 97.38 161 TRP B CA 1
ATOM 3918 C C . TRP B 1 161 ? -6.004 -3.617 13.32 1 97.38 161 TRP B C 1
ATOM 3920 O O . TRP B 1 161 ? -5.711 -4.395 14.234 1 97.38 161 TRP B O 1
ATOM 3930 N N . PRO B 1 162 ? -7.328 -3.279 13.141 1 94.88 162 PRO B N 1
ATOM 3931 C CA . PRO B 1 162 ? -8.383 -3.945 13.906 1 94.88 162 PRO B CA 1
ATOM 3932 C C . PRO B 1 162 ? -8.312 -5.469 13.812 1 94.88 162 PRO B C 1
ATOM 3934 O O . PRO B 1 162 ? -7.926 -6.008 12.773 1 94.88 162 PRO B O 1
ATOM 3937 N N . ASP B 1 163 ? -8.656 -6.141 14.898 1 96.12 163 ASP B N 1
ATOM 3938 C CA . ASP B 1 163 ? -8.727 -7.598 14.922 1 96.12 163 ASP B CA 1
ATOM 3939 C C . ASP B 1 163 ? -9.914 -8.109 14.102 1 96.12 163 ASP B C 1
ATOM 3941 O O . ASP B 1 163 ? -10.953 -8.461 14.656 1 96.12 163 ASP B O 1
ATOM 3945 N N . LEU B 1 164 ? -9.742 -8.25 12.875 1 96.31 164 LEU B N 1
ATOM 3946 C CA . LEU B 1 164 ? -10.812 -8.57 11.938 1 96.31 164 LEU B CA 1
ATOM 3947 C C . LEU B 1 164 ? -11.398 -9.945 12.242 1 96.31 164 LEU B C 1
ATOM 3949 O O . LEU B 1 164 ? -12.609 -10.156 12.109 1 96.31 164 LEU B O 1
ATOM 3953 N N . PRO B 1 165 ? -10.531 -10.922 12.547 1 95.62 165 PRO B N 1
ATOM 3954 C CA . PRO B 1 165 ? -11.109 -12.219 12.922 1 95.62 165 PRO B CA 1
ATOM 3955 C C . PRO B 1 165 ? -12.102 -12.117 14.07 1 95.62 165 PRO B C 1
ATOM 3957 O O . PRO B 1 165 ? -13.164 -12.75 14.039 1 95.62 165 PRO B O 1
ATOM 3960 N N . GLN B 1 166 ? -11.797 -11.344 15.047 1 93.38 166 GLN B N 1
ATOM 3961 C CA . GLN B 1 166 ? -12.688 -11.156 16.188 1 93.38 166 GLN B CA 1
ATOM 3962 C C . GLN B 1 166 ? -14.031 -10.578 15.742 1 93.38 166 GLN B C 1
ATOM 3964 O O . GLN B 1 166 ? -15.07 -10.898 16.312 1 93.38 166 GLN B O 1
ATOM 3969 N N . HIS B 1 167 ? -14.055 -9.805 14.719 1 91.62 167 HIS B N 1
ATOM 3970 C CA . HIS B 1 167 ? -15.266 -9.141 14.242 1 91.62 167 HIS B CA 1
ATOM 3971 C C . HIS B 1 167 ? -15.906 -9.922 13.109 1 91.62 167 HIS B C 1
ATOM 3973 O O . HIS B 1 167 ? -16.828 -9.43 12.461 1 91.62 167 HIS B O 1
ATOM 3979 N N . LYS B 1 168 ? -15.352 -11.078 12.766 1 93.75 168 LYS B N 1
ATOM 3980 C CA . LYS B 1 168 ? -15.906 -12.023 11.797 1 93.75 168 LYS B CA 1
ATOM 3981 C C . LYS B 1 168 ? -15.914 -11.43 10.391 1 93.75 168 LYS B C 1
ATOM 3983 O O . LYS B 1 168 ? -16.812 -11.703 9.602 1 93.75 168 LYS B O 1
ATOM 3988 N N . LEU B 1 169 ? -15 -10.516 10.141 1 94.81 169 LEU B N 1
ATOM 3989 C CA . LEU B 1 169 ? -14.836 -9.945 8.812 1 94.81 169 LEU B CA 1
ATOM 3990 C C . LEU B 1 169 ? -13.859 -10.758 7.977 1 94.81 169 LEU B C 1
ATOM 3992 O O . LEU B 1 169 ? -13.867 -10.688 6.746 1 94.81 169 LEU B O 1
ATOM 3996 N N . LEU B 1 170 ? -13.016 -11.445 8.719 1 96.19 170 LEU B N 1
ATOM 3997 C CA . LEU B 1 170 ? -11.953 -12.234 8.117 1 96.19 170 LEU B CA 1
ATOM 3998 C C . LEU B 1 170 ? -11.602 -13.438 8.984 1 96.19 170 LEU B C 1
ATOM 4000 O O . LEU B 1 170 ? -11.586 -13.336 10.219 1 96.19 170 LEU B O 1
ATOM 4004 N N . SER B 1 171 ? -11.414 -14.602 8.383 1 97.19 171 SER B N 1
ATOM 4005 C CA . SER B 1 171 ? -10.922 -15.75 9.133 1 97.19 171 SER B CA 1
ATOM 4006 C C . SER B 1 171 ? -9.508 -16.141 8.695 1 97.19 171 SER B C 1
ATOM 4008 O O . SER B 1 171 ? -9.172 -16.047 7.512 1 97.19 171 SER B O 1
ATOM 4010 N N . LEU B 1 172 ? -8.711 -16.469 9.609 1 98.38 172 LEU B N 1
ATOM 4011 C CA . LEU B 1 172 ? -7.367 -16.984 9.367 1 98.38 172 LEU B CA 1
ATOM 4012 C C . LEU B 1 172 ? -7.336 -18.5 9.516 1 98.38 172 LEU B C 1
ATOM 4014 O O . LEU B 1 172 ? -7.586 -19.031 10.602 1 98.38 172 LEU B O 1
ATOM 4018 N N . ASN B 1 173 ? -7.031 -19.156 8.422 1 98.25 173 ASN B N 1
ATOM 4019 C CA . ASN B 1 173 ? -7.105 -20.609 8.391 1 98.25 173 ASN B CA 1
ATOM 4020 C C . ASN B 1 173 ? -5.738 -21.234 8.133 1 98.25 173 ASN B C 1
ATOM 4022 O O . ASN B 1 173 ? -5.215 -21.156 7.02 1 98.25 173 ASN B O 1
ATOM 4026 N N . SER B 1 174 ? -5.219 -21.906 9.148 1 98.31 174 SER B N 1
ATOM 4027 C CA . SER B 1 174 ? -3.967 -22.641 8.984 1 98.31 174 SER B CA 1
ATOM 4028 C C . SER B 1 174 ? -4.188 -23.938 8.219 1 98.31 174 SER B C 1
ATOM 4030 O O . SER B 1 174 ? -5.121 -24.688 8.516 1 98.31 174 SER B O 1
ATOM 4032 N N . VAL B 1 175 ? -3.396 -24.141 7.273 1 98.25 175 VAL B N 1
ATOM 4033 C CA . VAL B 1 175 ? -3.473 -25.375 6.516 1 98.25 175 VAL B CA 1
ATOM 4034 C C . VAL B 1 175 ? -2.129 -26.109 6.578 1 98.25 175 VAL B C 1
ATOM 4036 O O . VAL B 1 175 ? -1.084 -25.469 6.762 1 98.25 175 VAL B O 1
ATOM 4039 N N . ASN B 1 176 ? -2.145 -27.391 6.461 1 98.06 176 ASN B N 1
ATOM 4040 C CA . ASN B 1 176 ? -0.938 -28.203 6.578 1 98.06 176 ASN B CA 1
ATOM 4041 C C . ASN B 1 176 ? -0.209 -28.312 5.242 1 98.06 176 ASN B C 1
ATOM 4043 O O . ASN B 1 176 ? -0.841 -28.344 4.184 1 98.06 176 ASN B O 1
ATOM 4047 N N . TYR B 1 177 ? 1.047 -28.359 5.344 1 98 177 TYR B N 1
ATOM 4048 C CA . TYR B 1 177 ? 1.849 -28.609 4.152 1 98 177 TYR B CA 1
ATOM 4049 C C . TYR B 1 177 ? 1.54 -29.984 3.57 1 98 177 TYR B C 1
ATOM 4051 O O . TYR B 1 177 ? 1.267 -30.938 4.312 1 98 177 TYR B O 1
ATOM 4059 N N . GLU B 1 178 ? 1.504 -30.094 2.283 1 97.62 178 GLU B N 1
ATOM 4060 C CA . GLU B 1 178 ? 1.458 -31.328 1.507 1 97.62 178 GLU B CA 1
ATOM 4061 C C . GLU B 1 178 ? 0.147 -32.094 1.735 1 97.62 178 GLU B C 1
ATOM 4063 O O . GLU B 1 178 ? 0.067 -33.281 1.503 1 97.62 178 GLU B O 1
ATOM 4068 N N . HIS B 1 179 ? -0.827 -31.453 2.258 1 97.31 179 HIS B N 1
ATOM 4069 C CA . HIS B 1 179 ? -2.182 -31.969 2.377 1 97.31 179 HIS B CA 1
ATOM 4070 C C . HIS B 1 179 ? -3.18 -31.109 1.61 1 97.31 179 HIS B C 1
ATOM 4072 O O . HIS B 1 179 ? -3.346 -29.938 1.915 1 97.31 179 HIS B O 1
ATOM 4078 N N . PRO B 1 180 ? -3.824 -31.75 0.675 1 95.94 180 PRO B N 1
ATOM 4079 C CA . PRO B 1 180 ? -4.785 -30.969 -0.113 1 95.94 180 PRO B CA 1
ATOM 4080 C C . PRO B 1 180 ? -5.941 -30.422 0.729 1 95.94 180 PRO B C 1
ATOM 4082 O O . PRO B 1 180 ? -6.398 -31.094 1.659 1 95.94 180 PRO B O 1
ATOM 4085 N N . PHE B 1 181 ? -6.355 -29.25 0.459 1 95.81 181 PHE B N 1
ATOM 4086 C CA . PHE B 1 181 ? -7.559 -28.641 1.017 1 95.81 181 PHE B CA 1
ATOM 4087 C C . PHE B 1 181 ? -8.352 -27.922 -0.067 1 95.81 181 PHE B C 1
ATOM 4089 O O . PHE B 1 181 ? -7.844 -27.688 -1.164 1 95.81 181 PHE B O 1
ATOM 4096 N N . SER B 1 182 ? -9.602 -27.75 0.155 1 92.12 182 SER B N 1
ATOM 4097 C CA . SER B 1 182 ? -10.461 -27.109 -0.837 1 92.12 182 SER B CA 1
ATOM 4098 C C . SER B 1 182 ? -11.055 -25.812 -0.297 1 92.12 182 SER B C 1
ATOM 4100 O O . SER B 1 182 ? -12.023 -25.844 0.464 1 92.12 182 SER B O 1
ATOM 4102 N N . PRO B 1 183 ? -10.281 -24.859 -0.814 1 85.62 183 PRO B N 1
ATOM 4103 C CA . PRO B 1 183 ? -10.945 -23.578 -0.57 1 85.62 183 PRO B CA 1
ATOM 4104 C C . PRO B 1 183 ? -12.078 -23.297 -1.562 1 85.62 183 PRO B C 1
ATOM 4106 O O . PRO B 1 183 ? -12.297 -24.094 -2.48 1 85.62 183 PRO B O 1
ATOM 4109 N N . SER B 1 184 ? -13.109 -22.438 -1.412 1 77.5 184 SER B N 1
ATOM 4110 C CA . SER B 1 184 ? -13.945 -21.891 -2.479 1 77.5 184 SER B CA 1
ATOM 4111 C C . SER B 1 184 ? -15.094 -22.844 -2.82 1 77.5 184 SER B C 1
ATOM 4113 O O . SER B 1 184 ? -15.375 -23.078 -3.994 1 77.5 184 SER B O 1
ATOM 4115 N N . HIS B 1 185 ? -15.523 -23.625 -2.057 1 80.56 185 HIS B N 1
ATOM 4116 C CA . HIS B 1 185 ? -16.688 -24.469 -2.316 1 80.56 185 HIS B CA 1
ATOM 4117 C C . HIS B 1 185 ? -16.344 -25.641 -3.211 1 80.56 185 HIS B C 1
ATOM 4119 O O . HIS B 1 185 ? -17.125 -26.016 -4.086 1 80.56 185 HIS B O 1
ATOM 4125 N N . GLY B 1 186 ? -15.055 -26.031 -3.279 1 83.5 186 GLY B N 1
ATOM 4126 C CA . GLY B 1 186 ? -14.641 -27.219 -3.988 1 83.5 186 GLY B CA 1
ATOM 4127 C C . GLY B 1 186 ? -14.211 -26.953 -5.418 1 83.5 186 GLY B C 1
ATOM 4128 O O . GLY B 1 186 ? -13.852 -27.891 -6.148 1 83.5 186 GLY B O 1
ATOM 4129 N N . VAL B 1 187 ? -14.211 -25.734 -5.883 1 89.44 187 VAL B N 1
ATOM 4130 C CA . VAL B 1 187 ? -13.828 -25.391 -7.246 1 89.44 187 VAL B CA 1
ATOM 4131 C C . VAL B 1 187 ? -12.352 -25.703 -7.465 1 89.44 187 VAL B C 1
ATOM 4133 O O . VAL B 1 187 ? -11.953 -26.109 -8.555 1 89.44 187 VAL B O 1
ATOM 4136 N N . TYR B 1 188 ? -11.602 -25.5 -6.383 1 93.94 188 TYR B N 1
ATOM 4137 C CA . TYR B 1 188 ? -10.172 -25.797 -6.43 1 93.94 188 TYR B CA 1
ATOM 4138 C C . TYR B 1 188 ? -9.773 -26.75 -5.312 1 93.94 188 TYR B C 1
ATOM 4140 O O . TYR B 1 188 ? -10.398 -26.766 -4.25 1 93.94 188 TYR B O 1
ATOM 4148 N N . SER B 1 189 ? -8.867 -27.578 -5.605 1 95 189 SER B N 1
ATOM 4149 C CA . SER B 1 189 ? -8.07 -28.266 -4.594 1 95 189 SER B CA 1
ATOM 4150 C C . SER B 1 189 ? -6.652 -27.703 -4.535 1 95 189 SER B C 1
ATOM 4152 O O . SER B 1 189 ? -6 -27.531 -5.566 1 95 189 SER B O 1
ATOM 4154 N N . VAL B 1 190 ? -6.191 -27.375 -3.318 1 97.19 190 VAL B N 1
ATOM 4155 C CA . VAL B 1 190 ? -4.918 -26.688 -3.182 1 97.19 190 VAL B CA 1
ATOM 4156 C C . VAL B 1 190 ? -3.992 -27.469 -2.262 1 97.19 190 VAL B C 1
ATOM 4158 O O . VAL B 1 190 ? -4.426 -28 -1.232 1 97.19 190 VAL B O 1
ATOM 4161 N N . THR B 1 191 ? -2.805 -27.641 -2.67 1 98.25 191 THR B N 1
ATOM 4162 C CA . THR B 1 191 ? -1.752 -28.188 -1.829 1 98.25 191 THR B CA 1
ATOM 4163 C C . THR B 1 191 ? -0.653 -27.172 -1.587 1 98.25 191 THR B C 1
ATOM 4165 O O . THR B 1 191 ? -0.133 -26.562 -2.533 1 98.25 191 THR B O 1
ATOM 4168 N N . MET B 1 192 ? -0.344 -26.953 -0.333 1 98.69 192 MET B N 1
ATOM 4169 C CA . MET B 1 192 ? 0.678 -25.984 0.042 1 98.69 192 MET B CA 1
ATOM 4170 C C . MET B 1 192 ? 2.008 -26.672 0.328 1 98.69 192 MET B C 1
ATOM 4172 O O . MET B 1 192 ? 2.037 -27.75 0.929 1 98.69 192 MET B O 1
ATOM 4176 N N . PHE B 1 193 ? 3.109 -26.109 -0.082 1 98.62 193 PHE B N 1
ATOM 4177 C CA . PHE B 1 193 ? 4.461 -26.594 0.183 1 98.62 193 PHE B CA 1
ATOM 4178 C C . PHE B 1 193 ? 5.273 -25.547 0.932 1 98.62 193 PHE B C 1
ATOM 4180 O O . PHE B 1 193 ? 5.086 -24.344 0.728 1 98.62 193 PHE B O 1
ATOM 4187 N N . GLU B 1 194 ? 6.184 -26.016 1.754 1 97.38 194 GLU B N 1
ATOM 4188 C CA . GLU B 1 194 ? 7.066 -25.109 2.492 1 97.38 194 GLU B CA 1
ATOM 4189 C C . GLU B 1 194 ? 8.242 -24.656 1.631 1 97.38 194 GLU B C 1
ATOM 4191 O O . GLU B 1 194 ? 8.812 -25.453 0.88 1 97.38 194 GLU B O 1
ATOM 4196 N N . LEU B 1 195 ? 8.578 -23.406 1.719 1 97.38 195 LEU B N 1
ATOM 4197 C CA . LEU B 1 195 ? 9.734 -22.844 1.042 1 97.38 195 LEU B CA 1
ATOM 4198 C C . LEU B 1 195 ? 10.656 -22.141 2.035 1 97.38 195 LEU B C 1
ATOM 4200 O O . LEU B 1 195 ? 10.203 -21.688 3.09 1 97.38 195 LEU B O 1
ATOM 4204 N N . SER B 1 196 ? 11.898 -22.094 1.617 1 95.75 196 SER B N 1
ATOM 4205 C CA . SER B 1 196 ? 12.852 -21.266 2.355 1 95.75 196 SER B CA 1
ATOM 4206 C C . SER B 1 196 ? 12.945 -19.859 1.766 1 95.75 196 SER B C 1
ATOM 4208 O O . SER B 1 196 ? 13.172 -19.703 0.563 1 95.75 196 SER B O 1
ATOM 4210 N N . HIS B 1 197 ? 12.672 -18.844 2.578 1 96.12 197 HIS B N 1
ATOM 4211 C CA . HIS B 1 197 ? 12.797 -17.453 2.188 1 96.12 197 HIS B CA 1
ATOM 4212 C C . HIS B 1 197 ? 13.891 -16.75 2.984 1 96.12 197 HIS B C 1
ATOM 4214 O O . HIS B 1 197 ? 13.641 -15.719 3.619 1 96.12 197 HIS B O 1
ATOM 4220 N N . GLY B 1 198 ? 15.094 -17.375 2.945 1 90.44 198 GLY B N 1
ATOM 4221 C CA . GLY B 1 198 ? 16.219 -16.938 3.762 1 90.44 198 GLY B CA 1
ATOM 4222 C C . GLY B 1 198 ? 16.266 -17.609 5.121 1 90.44 198 GLY B C 1
ATOM 4223 O O . GLY B 1 198 ? 15.406 -18.422 5.445 1 90.44 198 GLY B O 1
ATOM 4224 N N . VAL B 1 199 ? 17.25 -17.328 5.934 1 80.44 199 VAL B N 1
ATOM 4225 C CA . VAL B 1 199 ? 17.578 -18.016 7.172 1 80.44 199 VAL B CA 1
ATOM 4226 C C . VAL B 1 199 ? 16.438 -17.844 8.18 1 80.44 199 VAL B C 1
ATOM 4228 O O . VAL B 1 199 ? 16.109 -18.766 8.922 1 80.44 199 VAL B O 1
ATOM 4231 N N . ASN B 1 200 ? 15.75 -16.812 8.031 1 82.06 200 ASN B N 1
ATOM 4232 C CA . ASN B 1 200 ? 14.844 -16.484 9.125 1 82.06 200 ASN B CA 1
ATOM 4233 C C . ASN B 1 200 ? 13.383 -16.562 8.695 1 82.06 200 ASN B C 1
ATOM 4235 O O . ASN B 1 200 ? 12.477 -16.438 9.523 1 82.06 200 ASN B O 1
ATOM 4239 N N . TYR B 1 201 ? 13.172 -16.859 7.406 1 92.19 201 TYR B N 1
ATOM 4240 C CA . TYR B 1 201 ? 11.797 -16.734 6.941 1 92.19 201 TYR B CA 1
ATOM 4241 C C . TYR B 1 201 ? 11.359 -17.984 6.199 1 92.19 201 TYR B C 1
ATOM 4243 O O . TYR B 1 201 ? 12.141 -18.578 5.461 1 92.19 201 TYR B O 1
ATOM 4251 N N . LYS B 1 202 ? 10.156 -18.328 6.484 1 95.25 202 LYS B N 1
ATOM 4252 C CA . LYS B 1 202 ? 9.492 -19.359 5.699 1 95.25 202 LYS B CA 1
ATOM 4253 C C . LYS B 1 202 ? 8.453 -18.75 4.75 1 95.25 202 LYS B C 1
ATOM 4255 O O . LYS B 1 202 ? 7.902 -17.688 5.031 1 95.25 202 LYS B O 1
ATOM 4260 N N . SER B 1 203 ? 8.32 -19.344 3.678 1 97.88 203 SER B N 1
ATOM 4261 C CA . SER B 1 203 ? 7.305 -19.016 2.68 1 97.88 203 SER B CA 1
ATOM 4262 C C . SER B 1 203 ? 6.625 -20.281 2.162 1 97.88 203 SER B C 1
ATOM 4264 O O . SER B 1 203 ? 6.801 -21.359 2.725 1 97.88 203 SER B O 1
ATOM 4266 N N . SER B 1 204 ? 5.711 -20.109 1.241 1 98.62 204 SER B N 1
ATOM 4267 C CA . SER B 1 204 ? 4.965 -21.266 0.749 1 98.62 204 SER B CA 1
ATOM 4268 C C . SER B 1 204 ? 4.762 -21.188 -0.761 1 98.62 204 SER B C 1
ATOM 4270 O O . SER B 1 204 ? 4.844 -20.109 -1.349 1 98.62 204 SER B O 1
ATOM 4272 N N . ALA B 1 205 ? 4.602 -22.312 -1.347 1 98.69 205 ALA B N 1
ATOM 4273 C CA . ALA B 1 205 ? 4.078 -22.469 -2.701 1 98.69 205 ALA B CA 1
ATOM 4274 C C . ALA B 1 205 ? 2.715 -23.156 -2.689 1 98.69 205 ALA B C 1
ATOM 4276 O O . ALA B 1 205 ? 2.43 -23.953 -1.804 1 98.69 205 ALA B O 1
ATOM 4277 N N . PHE B 1 206 ? 1.866 -22.844 -3.619 1 98.81 206 PHE B N 1
ATOM 4278 C CA . PHE B 1 206 ? 0.536 -23.422 -3.723 1 98.81 206 PHE B CA 1
ATOM 4279 C C . PHE B 1 206 ? 0.362 -24.141 -5.059 1 98.81 206 PHE B C 1
ATOM 4281 O O . PHE B 1 206 ? 0.513 -23.531 -6.121 1 98.81 206 PHE B O 1
ATOM 4288 N N . LEU B 1 207 ? 0.125 -25.406 -5.023 1 98.44 207 LEU B N 1
ATOM 4289 C CA . LEU B 1 207 ? -0.339 -26.156 -6.188 1 98.44 207 LEU B CA 1
ATOM 4290 C C . LEU B 1 207 ? -1.86 -26.125 -6.285 1 98.44 207 LEU B C 1
ATOM 4292 O O . LEU B 1 207 ? -2.555 -26.688 -5.438 1 98.44 207 LEU B O 1
ATOM 4296 N N . ILE B 1 208 ? -2.342 -25.453 -7.27 1 97.31 208 ILE B N 1
ATOM 4297 C CA . ILE B 1 208 ? -3.77 -25.203 -7.434 1 97.31 208 ILE B CA 1
ATOM 4298 C C . ILE B 1 208 ? -4.328 -26.109 -8.531 1 97.31 208 ILE B C 1
ATOM 4300 O O . ILE B 1 208 ? -3.885 -26.047 -9.68 1 97.31 208 ILE B O 1
ATOM 4304 N N . ASN B 1 209 ? -5.23 -26.922 -8.211 1 94.75 209 ASN B N 1
ATOM 4305 C CA . ASN B 1 209 ? -5.906 -27.828 -9.125 1 94.75 209 ASN B CA 1
ATOM 4306 C C . ASN B 1 209 ? -7.348 -27.406 -9.375 1 94.75 209 ASN B C 1
ATOM 4308 O O . ASN B 1 209 ? -8.164 -27.406 -8.453 1 94.75 209 ASN B O 1
ATOM 4312 N N . TYR B 1 210 ? -7.648 -27.016 -10.57 1 91.44 210 TYR B N 1
ATOM 4313 C CA . TYR B 1 210 ? -9.016 -26.672 -10.945 1 91.44 210 TYR B CA 1
ATOM 4314 C C . TYR B 1 210 ? -9.82 -27.922 -11.273 1 91.44 210 TYR B C 1
ATOM 4316 O O . TYR B 1 210 ? -9.398 -28.734 -12.086 1 91.44 210 TYR B O 1
ATOM 4324 N N . LYS B 1 211 ? -10.961 -28.047 -10.586 1 80.56 211 LYS B N 1
ATOM 4325 C CA . LYS B 1 211 ? -11.867 -29.172 -10.812 1 80.56 211 LYS B CA 1
ATOM 4326 C C . LYS B 1 211 ? -13.211 -28.688 -11.359 1 80.56 211 LYS B C 1
ATOM 4328 O O . LYS B 1 211 ? -14.086 -28.281 -10.586 1 80.56 211 LYS B O 1
ATOM 4333 N N . PRO B 1 212 ? -13.438 -28.688 -12.672 1 71.44 212 PRO B N 1
ATOM 4334 C CA . PRO B 1 212 ? -14.719 -28.219 -13.211 1 71.44 212 PRO B CA 1
ATOM 4335 C C . PRO B 1 212 ? -15.906 -29.016 -12.688 1 71.44 212 PRO B C 1
ATOM 4337 O O . PRO B 1 212 ? -15.758 -30.203 -12.336 1 71.44 212 PRO B O 1
ATOM 4340 N N . ALA B 1 213 ? -17.047 -28.297 -12.391 1 62 213 ALA B N 1
ATOM 4341 C CA . ALA B 1 213 ? -18.25 -28.906 -11.844 1 62 213 ALA B CA 1
ATOM 4342 C C . ALA B 1 213 ? -18.609 -30.188 -12.602 1 62 213 ALA B C 1
ATOM 4344 O O . ALA B 1 213 ? -19.031 -31.172 -12 1 62 213 ALA B O 1
ATOM 4345 N N . ASP B 1 214 ? -18.625 -30.078 -13.914 1 57.03 214 ASP B N 1
ATOM 4346 C CA . ASP B 1 214 ? -19.062 -31.219 -14.695 1 57.03 214 ASP B CA 1
ATOM 4347 C C . ASP B 1 214 ? -18.109 -32.406 -14.531 1 57.03 214 ASP B C 1
ATOM 4349 O O . ASP B 1 214 ? -18.5 -33.562 -14.742 1 57.03 214 ASP B O 1
ATOM 4353 N N . ALA B 1 215 ? -16.969 -32.156 -14.289 1 54.44 215 ALA B N 1
ATOM 4354 C CA . ALA B 1 215 ? -15.977 -33.219 -14.148 1 54.44 215 ALA B CA 1
ATOM 4355 C C . ALA B 1 215 ? -15.938 -33.75 -12.719 1 54.44 215 ALA B C 1
ATOM 4357 O O . ALA B 1 215 ? -15.164 -34.656 -12.406 1 54.44 215 ALA B O 1
ATOM 4358 N N . ARG B 1 216 ? -16.609 -33 -11.891 1 54.59 216 ARG B N 1
ATOM 4359 C CA . ARG B 1 216 ? -16.609 -33.438 -10.5 1 54.59 216 ARG B CA 1
ATOM 4360 C C . ARG B 1 216 ? -17.188 -34.844 -10.367 1 54.59 216 ARG B C 1
ATOM 4362 O O . ARG B 1 216 ? -16.922 -35.531 -9.383 1 54.59 216 ARG B O 1
ATOM 4369 N N . ASP B 1 217 ? -18.141 -35.062 -11.18 1 48.38 217 ASP B N 1
ATOM 4370 C CA . ASP B 1 217 ? -18.781 -36.375 -11.141 1 48.38 217 ASP B CA 1
ATOM 4371 C C . ASP B 1 217 ? -17.938 -37.406 -11.883 1 48.38 217 ASP B C 1
ATOM 4373 O O . ASP B 1 217 ? -18.016 -38.594 -11.609 1 48.38 217 ASP B O 1
ATOM 4377 N N . ASN B 1 218 ? -17.484 -37.031 -13.094 1 45 218 ASN B N 1
ATOM 4378 C CA . ASN B 1 218 ? -16.75 -38.031 -13.867 1 45 218 ASN B CA 1
ATOM 4379 C C . ASN B 1 218 ? -15.242 -37.844 -13.758 1 45 218 ASN B C 1
ATOM 4381 O O . ASN B 1 218 ? -14.711 -36.781 -14.156 1 45 218 ASN B O 1
ATOM 4385 N N . ALA B 1 219 ? -14.633 -38.312 -12.781 1 45.66 219 ALA B N 1
ATOM 4386 C CA . ALA B 1 219 ? -13.234 -38.344 -12.359 1 45.66 219 ALA B CA 1
ATOM 4387 C C . ALA B 1 219 ? -12.305 -38.5 -13.562 1 45.66 219 ALA B C 1
ATOM 4389 O O . ALA B 1 219 ? -11.328 -39.25 -13.5 1 45.66 219 ALA B O 1
ATOM 4390 N N . SER B 1 220 ? -12.609 -38.188 -14.773 1 46.19 220 SER B N 1
ATOM 4391 C CA . SER B 1 220 ? -11.469 -38.469 -15.625 1 46.19 220 SER B CA 1
ATOM 4392 C C . SER B 1 220 ? -10.297 -37.531 -15.32 1 46.19 220 SER B C 1
ATOM 4394 O O . SER B 1 220 ? -10.445 -36.312 -15.359 1 46.19 220 SER B O 1
ATOM 4396 N N . ALA B 1 221 ? -9.391 -38 -14.531 1 50 221 ALA B N 1
ATOM 4397 C CA . ALA B 1 221 ? -8.086 -37.5 -14.109 1 50 221 ALA B CA 1
ATOM 4398 C C . ALA B 1 221 ? -7.41 -36.719 -15.227 1 50 221 ALA B C 1
ATOM 4400 O O . ALA B 1 221 ? -6.629 -35.812 -14.961 1 50 221 ALA B O 1
ATOM 4401 N N . ASP B 1 222 ? -7.836 -37.062 -16.516 1 51.16 222 ASP B N 1
ATOM 4402 C CA . ASP B 1 222 ? -7.055 -36.656 -17.688 1 51.16 222 ASP B CA 1
ATOM 4403 C C . ASP B 1 222 ? -7.219 -35.156 -17.953 1 51.16 222 ASP B C 1
ATOM 4405 O O . ASP B 1 222 ? -6.477 -34.562 -18.75 1 51.16 222 ASP B O 1
ATOM 4409 N N . GLN B 1 223 ? -8.141 -34.531 -17.172 1 60.25 223 GLN B N 1
ATOM 4410 C CA . GLN B 1 223 ? -8.406 -33.188 -17.656 1 60.25 223 GLN B CA 1
ATOM 4411 C C . GLN B 1 223 ? -8.117 -32.125 -16.594 1 60.25 223 GLN B C 1
ATOM 4413 O O . GLN B 1 223 ? -8.555 -30.984 -16.703 1 60.25 223 GLN B O 1
ATOM 4418 N N . GLU B 1 224 ? -7.219 -32.5 -15.695 1 77.81 224 GLU B N 1
ATOM 4419 C CA . GLU B 1 224 ? -6.949 -31.547 -14.633 1 77.81 224 GLU B CA 1
ATOM 4420 C C . GLU B 1 224 ? -5.883 -30.547 -15.047 1 77.81 224 GLU B C 1
ATOM 4422 O O . GLU B 1 224 ? -4.91 -30.906 -15.719 1 77.81 224 GLU B O 1
ATOM 4427 N N . HIS B 1 225 ? -6.242 -29.375 -14.883 1 88 225 HIS B N 1
ATOM 4428 C CA . HIS B 1 225 ? -5.297 -28.281 -15.07 1 88 225 HIS B CA 1
ATOM 4429 C C . HIS B 1 225 ? -4.785 -27.766 -13.734 1 88 225 HIS B C 1
ATOM 4431 O O . HIS B 1 225 ? -5.57 -27.516 -12.812 1 88 225 HIS B O 1
ATOM 4437 N N . MET B 1 226 ? -3.439 -27.766 -13.648 1 96.19 226 MET B N 1
ATOM 4438 C CA . MET B 1 226 ? -2.855 -27.328 -12.391 1 96.19 226 MET B CA 1
ATOM 4439 C C . MET B 1 226 ? -1.939 -26.125 -12.609 1 96.19 226 MET B C 1
ATOM 4441 O O . MET B 1 226 ? -1.419 -25.938 -13.711 1 96.19 226 MET B O 1
ATOM 4445 N N . LEU B 1 227 ? -1.882 -25.297 -11.625 1 98.12 227 LEU B N 1
ATOM 4446 C CA . LEU B 1 227 ? -1.005 -24.125 -11.555 1 98.12 227 LEU B CA 1
ATOM 4447 C C . LEU B 1 227 ? -0.193 -24.141 -10.258 1 98.12 227 LEU B C 1
ATOM 4449 O O . LEU B 1 227 ? -0.734 -24.406 -9.188 1 98.12 227 LEU B O 1
ATOM 4453 N N . LEU B 1 228 ? 1.094 -24 -10.383 1 98.69 228 LEU B N 1
ATOM 4454 C CA . LEU B 1 228 ? 1.952 -23.891 -9.211 1 98.69 228 LEU B CA 1
ATOM 4455 C C . LEU B 1 228 ? 2.414 -22.453 -9 1 98.69 228 LEU B C 1
ATOM 4457 O O . LEU B 1 228 ? 3.012 -21.859 -9.891 1 98.69 228 LEU B O 1
ATOM 4461 N N . VAL B 1 229 ? 2.088 -21.859 -7.828 1 98.81 229 VAL B N 1
ATOM 4462 C CA . VAL B 1 229 ? 2.434 -20.469 -7.527 1 98.81 229 VAL B CA 1
ATOM 4463 C C . VAL B 1 229 ? 3.361 -20.422 -6.312 1 98.81 229 VAL B C 1
ATOM 4465 O O . VAL B 1 229 ? 3.004 -20.906 -5.234 1 98.81 229 VAL B O 1
ATOM 4468 N N . PHE B 1 230 ? 4.512 -19.828 -6.512 1 98.69 230 PHE B N 1
ATOM 4469 C CA . PHE B 1 230 ? 5.5 -19.719 -5.449 1 98.69 230 PHE B CA 1
ATOM 4470 C C . PHE B 1 230 ? 5.406 -18.359 -4.77 1 98.69 230 PHE B C 1
ATOM 4472 O O . PHE B 1 230 ? 5.184 -17.344 -5.43 1 98.69 230 PHE B O 1
ATOM 4479 N N . GLY B 1 231 ? 5.527 -18.328 -3.404 1 98.25 231 GLY B N 1
ATOM 4480 C CA . GLY B 1 231 ? 5.938 -17.109 -2.73 1 98.25 231 GLY B CA 1
ATOM 4481 C C . GLY B 1 231 ? 7.414 -16.812 -2.881 1 98.25 231 GLY B C 1
ATOM 4482 O O . GLY B 1 231 ? 8.086 -17.375 -3.75 1 98.25 231 GLY B O 1
ATOM 4483 N N . ASP B 1 232 ? 7.887 -15.883 -2.107 1 97.81 232 ASP B N 1
ATOM 4484 C CA . ASP B 1 232 ? 9.32 -15.586 -2.113 1 97.81 232 ASP B CA 1
ATOM 4485 C C . ASP B 1 232 ? 10.125 -16.766 -1.58 1 97.81 232 ASP B C 1
ATOM 4487 O O . ASP B 1 232 ? 9.727 -17.422 -0.615 1 97.81 232 ASP B O 1
ATOM 4491 N N . PHE B 1 233 ? 11.164 -17.047 -2.275 1 97.25 233 PHE B N 1
ATOM 4492 C CA . PHE B 1 233 ? 12.008 -18.141 -1.828 1 97.25 233 PHE B CA 1
ATOM 4493 C C . PHE B 1 233 ? 13.438 -17.969 -2.336 1 97.25 233 PHE B C 1
ATOM 4495 O O . PHE B 1 233 ? 13.719 -17.047 -3.104 1 97.25 233 PHE B O 1
ATOM 4502 N N . GLU B 1 234 ? 14.336 -18.781 -1.837 1 96.06 234 GLU B N 1
ATOM 4503 C CA . GLU B 1 234 ? 15.711 -18.812 -2.316 1 96.06 234 GLU B CA 1
ATOM 4504 C C . GLU B 1 234 ? 16.062 -20.188 -2.875 1 96.06 234 GLU B C 1
ATOM 4506 O O . GLU B 1 234 ? 15.359 -21.172 -2.615 1 96.06 234 GLU B O 1
ATOM 4511 N N . SER B 1 235 ? 17.047 -20.203 -3.719 1 95.62 235 SER B N 1
ATOM 4512 C CA . SER B 1 235 ? 17.484 -21.453 -4.328 1 95.62 235 SER B CA 1
ATOM 4513 C C . SER B 1 235 ? 18.031 -22.422 -3.283 1 95.62 235 SER B C 1
ATOM 4515 O O . SER B 1 235 ? 18.719 -22 -2.348 1 95.62 235 SER B O 1
ATOM 4517 N N . ASP B 1 236 ? 17.781 -23.688 -3.488 1 94.81 236 ASP B N 1
ATOM 4518 C CA . ASP B 1 236 ? 18.375 -24.703 -2.623 1 94.81 236 ASP B CA 1
ATOM 4519 C C . ASP B 1 236 ? 19.906 -24.609 -2.645 1 94.81 236 ASP B C 1
ATOM 4521 O O . ASP B 1 236 ? 20.562 -24.891 -1.641 1 94.81 236 ASP B O 1
ATOM 4525 N N . ARG B 1 237 ? 20.406 -24.141 -3.725 1 91 237 ARG B N 1
ATOM 4526 C CA . ARG B 1 237 ? 21.844 -23.984 -3.855 1 91 237 ARG B CA 1
ATOM 4527 C C . ARG B 1 237 ? 22.375 -22.938 -2.873 1 91 237 ARG B C 1
ATOM 4529 O O . ARG B 1 237 ? 23.453 -23.094 -2.305 1 91 237 ARG B O 1
ATOM 4536 N N . VAL B 1 238 ? 21.641 -21.922 -2.67 1 89.81 238 VAL B N 1
ATOM 4537 C CA . VAL B 1 238 ? 22.047 -20.812 -1.821 1 89.81 238 VAL B CA 1
ATOM 4538 C C . VAL B 1 238 ? 21.75 -21.125 -0.361 1 89.81 238 VAL B C 1
ATOM 4540 O O . VAL B 1 238 ? 22.594 -20.938 0.515 1 89.81 238 VAL B O 1
ATOM 4543 N N . SER B 1 239 ? 20.562 -21.625 -0.128 1 88.44 239 SER B N 1
ATOM 4544 C CA . SER B 1 239 ? 20.094 -21.859 1.233 1 88.44 239 SER B CA 1
ATOM 4545 C C . SER B 1 239 ? 20.734 -23.109 1.83 1 88.44 239 SER B C 1
ATOM 4547 O O . SER B 1 239 ? 20.828 -23.25 3.053 1 88.44 239 SER B O 1
ATOM 4549 N N . GLY B 1 240 ? 21.094 -24.047 1.012 1 88.75 240 GLY B N 1
ATOM 4550 C CA . GLY B 1 240 ? 21.547 -25.359 1.473 1 88.75 240 GLY B CA 1
ATOM 4551 C C . GLY B 1 240 ? 20.406 -26.25 1.926 1 88.75 240 GLY B C 1
ATOM 4552 O O . GLY B 1 240 ? 20.641 -27.359 2.395 1 88.75 240 GLY B O 1
ATOM 4553 N N . ALA B 1 241 ? 19.234 -25.812 1.746 1 89.5 241 ALA B N 1
ATOM 4554 C CA . ALA B 1 241 ? 18.047 -26.578 2.135 1 89.5 241 ALA B CA 1
ATOM 4555 C C . ALA B 1 241 ? 17.625 -27.531 1.013 1 89.5 241 ALA B C 1
ATOM 4557 O O . ALA B 1 241 ? 18.281 -27.594 -0.029 1 89.5 241 ALA B O 1
ATOM 4558 N N . SER B 1 242 ? 16.703 -28.391 1.284 1 93.12 242 SER B N 1
ATOM 4559 C CA . SER B 1 242 ? 16.109 -29.281 0.296 1 93.12 242 SER B CA 1
ATOM 4560 C C . SER B 1 242 ? 14.602 -29.047 0.177 1 93.12 242 SER B C 1
ATOM 4562 O O . SER B 1 242 ? 13.82 -30 0.13 1 93.12 242 SER B O 1
ATOM 4564 N N . THR B 1 243 ? 14.305 -27.781 0.26 1 94.25 243 THR B N 1
ATOM 4565 C CA . THR B 1 243 ? 12.891 -27.438 0.235 1 94.25 243 THR B CA 1
ATOM 4566 C C . THR B 1 243 ? 12.367 -27.406 -1.198 1 94.25 243 THR B C 1
ATOM 4568 O O . THR B 1 243 ? 11.297 -27.953 -1.487 1 94.25 243 THR B O 1
ATOM 4571 N N . ASN B 1 244 ? 13.148 -26.797 -2.086 1 97.31 244 ASN B N 1
ATOM 4572 C CA . ASN B 1 244 ? 12.688 -26.656 -3.463 1 97.31 244 ASN B CA 1
ATOM 4573 C C . ASN B 1 244 ? 12.641 -28 -4.176 1 97.31 244 ASN B C 1
ATOM 4575 O O . ASN B 1 244 ? 11.672 -28.297 -4.883 1 97.31 244 ASN B O 1
ATOM 4579 N N . ILE B 1 245 ? 13.68 -28.812 -3.961 1 97.88 245 ILE B N 1
ATOM 4580 C CA . ILE B 1 245 ? 13.734 -30.109 -4.633 1 97.88 245 ILE B CA 1
ATOM 4581 C C . ILE B 1 245 ? 12.539 -30.953 -4.211 1 97.88 245 ILE B C 1
ATOM 4583 O O . ILE B 1 245 ? 12.016 -31.734 -5.004 1 97.88 245 ILE B O 1
ATOM 4587 N N . HIS B 1 246 ? 12.172 -30.812 -2.979 1 97.88 246 HIS B N 1
ATOM 4588 C CA . HIS B 1 246 ? 11.008 -31.531 -2.5 1 97.88 246 HIS B CA 1
ATOM 4589 C C . HIS B 1 246 ? 9.75 -31.141 -3.273 1 97.88 246 HIS B C 1
ATOM 4591 O O . HIS B 1 246 ? 8.953 -32 -3.645 1 97.88 246 HIS B O 1
ATOM 4597 N N . VAL B 1 247 ? 9.539 -29.891 -3.5 1 98.44 247 VAL B N 1
ATOM 4598 C CA . VAL B 1 247 ? 8.406 -29.406 -4.293 1 98.44 247 VAL B CA 1
ATOM 4599 C C . VAL B 1 247 ? 8.5 -29.953 -5.711 1 98.44 247 VAL B C 1
ATOM 4601 O O . VAL B 1 247 ? 7.516 -30.484 -6.234 1 98.44 247 VAL B O 1
ATOM 4604 N N . TRP B 1 248 ? 9.672 -29.875 -6.316 1 98.62 248 TRP B N 1
ATOM 4605 C CA . TRP B 1 248 ? 9.867 -30.344 -7.688 1 98.62 248 TRP B CA 1
ATOM 4606 C C . TRP B 1 248 ? 9.562 -31.828 -7.816 1 98.62 248 TRP B C 1
ATOM 4608 O O . TRP B 1 248 ? 8.93 -32.25 -8.781 1 98.62 248 TRP B O 1
ATOM 4618 N N . GLN B 1 249 ? 10 -32.562 -6.805 1 98.44 249 GLN B N 1
ATOM 4619 C CA . GLN B 1 249 ? 9.773 -34 -6.812 1 98.44 249 GLN B CA 1
ATOM 4620 C C . GLN B 1 249 ? 8.281 -34.312 -6.785 1 98.44 249 GLN B C 1
ATOM 4622 O O . GLN B 1 249 ? 7.828 -35.281 -7.438 1 98.44 249 GLN B O 1
ATOM 4627 N N . GLN B 1 250 ? 7.578 -33.562 -6.047 1 97.88 250 GLN B N 1
ATOM 4628 C CA . GLN B 1 250 ? 6.141 -33.781 -5.922 1 97.88 250 GLN B CA 1
ATOM 4629 C C . GLN B 1 250 ? 5.406 -33.375 -7.195 1 97.88 250 GLN B C 1
ATOM 4631 O O . GLN B 1 250 ? 4.387 -33.969 -7.547 1 97.88 250 GLN B O 1
ATOM 4636 N N . VAL B 1 251 ? 5.918 -32.438 -7.93 1 97.94 251 VAL B N 1
ATOM 4637 C CA . VAL B 1 251 ? 5.188 -31.828 -9.031 1 97.94 251 VAL B CA 1
ATOM 4638 C C . VAL B 1 251 ? 5.637 -32.469 -10.359 1 97.94 251 VAL B C 1
ATOM 4640 O O . VAL B 1 251 ? 4.871 -32.5 -11.32 1 97.94 251 VAL B O 1
ATOM 4643 N N . ALA B 1 252 ? 6.824 -33 -10.422 1 98.12 252 ALA B N 1
ATOM 4644 C CA . ALA B 1 252 ? 7.414 -33.531 -11.648 1 98.12 252 ALA B CA 1
ATOM 4645 C C . ALA B 1 252 ? 6.496 -34.562 -12.297 1 98.12 252 ALA B C 1
ATOM 4647 O O . ALA B 1 252 ? 6.262 -34.531 -13.508 1 98.12 252 ALA B O 1
ATOM 4648 N N . PRO B 1 253 ? 5.934 -35.531 -11.523 1 96.94 253 PRO B N 1
ATOM 4649 C CA . PRO B 1 253 ? 5.047 -36.5 -12.164 1 96.94 253 PRO B CA 1
ATOM 4650 C C . PRO B 1 253 ? 3.824 -35.844 -12.812 1 96.94 253 PRO B C 1
ATOM 4652 O O . PRO B 1 253 ? 3.307 -36.375 -13.812 1 96.94 253 PRO B O 1
ATOM 4655 N N . LEU B 1 254 ? 3.385 -34.75 -12.219 1 95 254 LEU B N 1
ATOM 4656 C CA . LEU B 1 254 ? 2.223 -34.062 -12.75 1 95 254 LEU B CA 1
ATOM 4657 C C . LEU B 1 254 ? 2.539 -33.438 -14.109 1 95 254 LEU B C 1
ATOM 4659 O O . LEU B 1 254 ? 1.701 -33.469 -15.008 1 95 254 LEU B O 1
ATOM 4663 N N . VAL B 1 255 ? 3.713 -32.906 -14.211 1 95.19 255 VAL B N 1
ATOM 4664 C CA . VAL B 1 255 ? 4.148 -32.344 -15.484 1 95.19 255 VAL B CA 1
ATOM 4665 C C . VAL B 1 255 ? 4.258 -33.469 -16.531 1 95.19 255 VAL B C 1
ATOM 4667 O O . VAL B 1 255 ? 3.824 -33.281 -17.672 1 95.19 255 VAL B O 1
ATOM 4670 N N . ALA B 1 256 ? 4.828 -34.562 -16.094 1 95.25 256 ALA B N 1
ATOM 4671 C CA . ALA B 1 256 ? 5.012 -35.688 -17 1 95.25 256 ALA B CA 1
ATOM 4672 C C . ALA B 1 256 ? 3.674 -36.188 -17.531 1 95.25 256 ALA B C 1
ATOM 4674 O O . ALA B 1 256 ? 3.59 -36.656 -18.672 1 95.25 256 ALA B O 1
ATOM 4675 N N . ARG B 1 257 ? 2.654 -36 -16.781 1 93.5 257 ARG B N 1
ATOM 4676 C CA . ARG B 1 257 ? 1.317 -36.438 -17.188 1 93.5 257 ARG B CA 1
ATOM 4677 C C . ARG B 1 257 ? 0.584 -35.312 -17.906 1 93.5 257 ARG B C 1
ATOM 4679 O O . ARG B 1 257 ? -0.583 -35.438 -18.281 1 93.5 257 ARG B O 1
ATOM 4686 N N . GLY B 1 258 ? 1.223 -34.188 -18.047 1 92.06 258 GLY B N 1
ATOM 4687 C CA . GLY B 1 258 ? 0.647 -33.094 -18.781 1 92.06 258 GLY B CA 1
ATOM 4688 C C . GLY B 1 258 ? -0.386 -32.312 -17.984 1 92.06 258 GLY B C 1
ATOM 4689 O O . GLY B 1 258 ? -1.254 -31.641 -18.562 1 92.06 258 GLY B O 1
ATOM 4690 N N . GLN B 1 259 ? -0.263 -32.344 -16.656 1 93.5 259 GLN B N 1
ATOM 4691 C CA . GLN B 1 259 ? -1.321 -31.797 -15.812 1 93.5 259 GLN B CA 1
ATOM 4692 C C . GLN B 1 259 ? -0.984 -30.375 -15.352 1 93.5 259 GLN B C 1
ATOM 4694 O O . GLN B 1 259 ? -1.872 -29.625 -14.961 1 93.5 259 GLN B O 1
ATOM 4699 N N . LEU B 1 260 ? 0.275 -30.016 -15.344 1 96.06 260 LEU B N 1
ATOM 4700 C CA . LEU B 1 260 ? 0.68 -28.672 -14.906 1 96.06 260 LEU B CA 1
ATOM 4701 C C . LEU B 1 260 ? 0.727 -27.719 -16.094 1 96.06 260 LEU B C 1
ATOM 4703 O O . LEU B 1 260 ? 1.474 -27.938 -17.047 1 96.06 260 LEU B O 1
ATOM 4707 N N . ARG B 1 261 ? -0.04 -26.625 -16 1 93.31 261 ARG B N 1
ATOM 4708 C CA . ARG B 1 261 ? -0.129 -25.672 -17.094 1 93.31 261 ARG B CA 1
ATOM 4709 C C . ARG B 1 261 ? 0.996 -24.641 -17.016 1 93.31 261 ARG B C 1
ATOM 4711 O O . ARG B 1 261 ? 1.415 -24.094 -18.031 1 93.31 261 ARG B O 1
ATOM 4718 N N . GLY B 1 262 ? 1.414 -24.328 -15.797 1 96.94 262 GLY B N 1
ATOM 4719 C CA . GLY B 1 262 ? 2.463 -23.328 -15.625 1 96.94 262 GLY B CA 1
ATOM 4720 C C . GLY B 1 262 ? 2.846 -23.109 -14.172 1 96.94 262 GLY B C 1
ATOM 4721 O O . GLY B 1 262 ? 2.23 -23.688 -13.273 1 96.94 262 GLY B O 1
ATOM 4722 N N . ILE B 1 263 ? 3.922 -22.406 -14.008 1 98.44 263 ILE B N 1
ATOM 4723 C CA . ILE B 1 263 ? 4.363 -22 -12.68 1 98.44 263 ILE B CA 1
ATOM 4724 C C . ILE B 1 263 ? 4.508 -20.484 -12.617 1 98.44 263 ILE B C 1
ATOM 4726 O O . ILE B 1 263 ? 4.906 -19.844 -13.594 1 98.44 263 ILE B O 1
ATOM 4730 N N . VAL B 1 264 ? 4.102 -19.891 -11.531 1 98.75 264 VAL B N 1
ATOM 4731 C CA . VAL B 1 264 ? 4.414 -18.516 -11.18 1 98.75 264 VAL B CA 1
ATOM 4732 C C . VAL B 1 264 ? 5.496 -18.484 -10.102 1 98.75 264 VAL B C 1
ATOM 4734 O O . VAL B 1 264 ? 5.312 -19.047 -9.016 1 98.75 264 VAL B O 1
ATOM 4737 N N . VAL B 1 265 ? 6.617 -17.844 -10.391 1 98.12 265 VAL B N 1
ATOM 4738 C CA . VAL B 1 265 ? 7.773 -17.891 -9.508 1 98.12 265 VAL B CA 1
ATOM 4739 C C . VAL B 1 265 ? 8.383 -16.5 -9.383 1 98.12 265 VAL B C 1
ATOM 4741 O O . VAL B 1 265 ? 8.086 -15.609 -10.18 1 98.12 265 VAL B O 1
ATOM 4744 N N . GLU B 1 266 ? 9.156 -16.344 -8.344 1 96.81 266 GLU B N 1
ATOM 4745 C CA . GLU B 1 266 ? 9.836 -15.055 -8.219 1 96.81 266 GLU B CA 1
ATOM 4746 C C . GLU B 1 266 ? 11.242 -15.117 -8.82 1 96.81 266 GLU B C 1
ATOM 4748 O O . GLU B 1 266 ? 11.82 -16.188 -8.945 1 96.81 266 GLU B O 1
ATOM 4753 N N . CYS B 1 267 ? 11.742 -14.047 -9.25 1 96.06 267 CYS B N 1
ATOM 4754 C CA . CYS B 1 267 ? 13.133 -13.727 -9.539 1 96.06 267 CYS B CA 1
ATOM 4755 C C . CYS B 1 267 ? 13.406 -12.242 -9.32 1 96.06 267 CYS B C 1
ATOM 4757 O O . CYS B 1 267 ? 13.188 -11.43 -10.219 1 96.06 267 CYS B O 1
ATOM 4759 N N . SER B 1 268 ? 13.961 -11.945 -8.219 1 93.5 268 SER B N 1
ATOM 4760 C CA . SER B 1 268 ? 13.992 -10.562 -7.742 1 93.5 268 SER B CA 1
ATOM 4761 C C . SER B 1 268 ? 15.164 -9.797 -8.352 1 93.5 268 SER B C 1
ATOM 4763 O O . SER B 1 268 ? 15.125 -8.57 -8.453 1 93.5 268 SER B O 1
ATOM 4765 N N . HIS B 1 269 ? 16.203 -10.609 -8.781 1 92.62 269 HIS B N 1
ATOM 4766 C CA . HIS B 1 269 ? 17.438 -9.922 -9.164 1 92.62 269 HIS B CA 1
ATOM 4767 C C . HIS B 1 269 ? 18.062 -10.562 -10.406 1 92.62 269 HIS B C 1
ATOM 4769 O O . HIS B 1 269 ? 17.781 -11.727 -10.719 1 92.62 269 HIS B O 1
ATOM 4775 N N . GLY B 1 270 ? 18.844 -9.719 -11.07 1 92.56 270 GLY B N 1
ATOM 4776 C CA . GLY B 1 270 ? 19.703 -10.258 -12.102 1 92.56 270 GLY B CA 1
ATOM 4777 C C . GLY B 1 270 ? 20.984 -10.867 -11.555 1 92.56 270 GLY B C 1
ATOM 4778 O O . GLY B 1 270 ? 21.266 -10.773 -10.359 1 92.56 270 GLY B O 1
ATOM 4779 N N . ASP B 1 271 ? 21.781 -11.359 -12.383 1 93.62 271 ASP B N 1
ATOM 4780 C CA . ASP B 1 271 ? 22.953 -12.117 -11.984 1 93.62 271 ASP B CA 1
ATOM 4781 C C . ASP B 1 271 ? 24.062 -11.18 -11.508 1 93.62 271 ASP B C 1
ATOM 4783 O O . ASP B 1 271 ? 25.047 -11.633 -10.914 1 93.62 271 ASP B O 1
ATOM 4787 N N . SER B 1 272 ? 23.938 -9.914 -11.688 1 88 272 SER B N 1
ATOM 4788 C CA . SER B 1 272 ? 24.984 -8.969 -11.289 1 88 272 SER B CA 1
ATOM 4789 C C . SER B 1 272 ? 25.031 -8.805 -9.781 1 88 272 SER B C 1
ATOM 4791 O O . SER B 1 272 ? 26.047 -8.336 -9.234 1 88 272 SER B O 1
ATOM 4793 N N . LEU B 1 273 ? 24.016 -9.156 -9.141 1 86.31 273 LEU B N 1
ATOM 4794 C CA . LEU B 1 273 ? 23.969 -9 -7.691 1 86.31 273 LEU B CA 1
ATOM 4795 C C . LEU B 1 273 ? 24.656 -10.164 -6.996 1 86.31 273 LEU B C 1
ATOM 4797 O O . LEU B 1 273 ? 24.5 -11.32 -7.387 1 86.31 273 LEU B O 1
ATOM 4801 N N . ASN B 1 274 ? 25.406 -9.797 -5.945 1 86.81 274 ASN B N 1
ATOM 4802 C CA . ASN B 1 274 ? 26.078 -10.82 -5.148 1 86.81 274 ASN B CA 1
ATOM 4803 C C . ASN B 1 274 ? 25.078 -11.648 -4.348 1 86.81 274 ASN B C 1
ATOM 4805 O O . ASN B 1 274 ? 24.078 -11.117 -3.867 1 86.81 274 ASN B O 1
ATOM 4809 N N . ASP B 1 275 ? 25.438 -12.922 -4.098 1 83.5 275 ASP B N 1
ATOM 4810 C CA . ASP B 1 275 ? 24.562 -13.852 -3.398 1 83.5 275 ASP B CA 1
ATOM 4811 C C . ASP B 1 275 ? 24.25 -13.359 -1.989 1 83.5 275 ASP B C 1
ATOM 4813 O O . ASP B 1 275 ? 23.141 -13.562 -1.484 1 83.5 275 ASP B O 1
ATOM 4817 N N . SER B 1 276 ? 25.203 -12.711 -1.363 1 81.88 276 SER B N 1
ATOM 4818 C CA . SER B 1 276 ? 25.062 -12.258 0.017 1 81.88 276 SER B CA 1
ATOM 4819 C C . SER B 1 276 ? 24.016 -11.156 0.128 1 81.88 276 SER B C 1
ATOM 4821 O O . SER B 1 276 ? 23.547 -10.836 1.226 1 81.88 276 SER B O 1
ATOM 4823 N N . LEU B 1 277 ? 23.578 -10.68 -1.037 1 83.88 277 LEU B N 1
ATOM 4824 C CA . LEU B 1 277 ? 22.672 -9.539 -1.034 1 83.88 277 LEU B CA 1
ATOM 4825 C C . LEU B 1 277 ? 21.297 -9.938 -1.566 1 83.88 277 LEU B C 1
ATOM 4827 O O . LEU B 1 277 ? 20.469 -9.07 -1.837 1 83.88 277 LEU B O 1
ATOM 4831 N N . LEU B 1 278 ? 21.125 -11.227 -1.642 1 87.88 278 LEU B N 1
ATOM 4832 C CA . LEU B 1 278 ? 19.859 -11.68 -2.217 1 87.88 278 LEU B CA 1
ATOM 4833 C C . LEU B 1 278 ? 18.734 -11.633 -1.184 1 87.88 278 LEU B C 1
ATOM 4835 O O . LEU B 1 278 ? 17.562 -11.562 -1.54 1 87.88 278 LEU B O 1
ATOM 4839 N N . PHE B 1 279 ? 19.078 -11.758 0.118 1 87.56 279 PHE B N 1
ATOM 4840 C CA . PHE B 1 279 ? 18.141 -11.641 1.234 1 87.56 279 PHE B CA 1
ATOM 4841 C C . PHE B 1 279 ? 16.984 -12.617 1.075 1 87.56 279 PHE B C 1
ATOM 4843 O O . PHE B 1 279 ? 15.82 -12.234 1.208 1 87.56 279 PHE B O 1
ATOM 4850 N N . GLY B 1 280 ? 17.359 -13.883 0.689 1 93.31 280 GLY B N 1
ATOM 4851 C CA . GLY B 1 280 ? 16.359 -14.938 0.636 1 93.31 280 GLY B CA 1
ATOM 4852 C C . GLY B 1 280 ? 15.586 -14.969 -0.669 1 93.31 280 GLY B C 1
ATOM 4853 O O . GLY B 1 280 ? 14.492 -15.523 -0.734 1 93.31 280 GLY B O 1
ATOM 4854 N N . HIS B 1 281 ? 16.078 -14.344 -1.715 1 95.56 281 HIS B N 1
ATOM 4855 C CA . HIS B 1 281 ? 15.438 -14.297 -3.025 1 95.56 281 HIS B CA 1
ATOM 4856 C C . HIS B 1 281 ? 16.297 -14.977 -4.082 1 95.56 281 HIS B C 1
ATOM 4858 O O . HIS B 1 281 ? 17.406 -15.438 -3.785 1 95.56 281 HIS B O 1
ATOM 4864 N N . LEU B 1 282 ? 15.781 -15.047 -5.289 1 96.12 282 LEU B N 1
ATOM 4865 C CA . LEU B 1 282 ? 16.484 -15.664 -6.402 1 96.12 282 LEU B CA 1
ATOM 4866 C C . LEU B 1 282 ? 17.031 -14.602 -7.359 1 96.12 282 LEU B C 1
ATOM 4868 O O . LEU B 1 282 ? 16.406 -13.539 -7.523 1 96.12 282 LEU B O 1
ATOM 4872 N N . LYS B 1 283 ? 18.172 -14.914 -7.898 1 96.06 283 LYS B N 1
ATOM 4873 C CA . LYS B 1 283 ? 18.594 -14.242 -9.125 1 96.06 283 LYS B CA 1
ATOM 4874 C C . LYS B 1 283 ? 18.406 -15.148 -10.336 1 96.06 283 LYS B C 1
ATOM 4876 O O . LYS B 1 283 ? 18.031 -16.312 -10.195 1 96.06 283 LYS B O 1
ATOM 4881 N N . SER B 1 284 ? 18.625 -14.695 -11.547 1 97 284 SER B N 1
ATOM 4882 C CA . SER B 1 284 ? 18.312 -15.383 -12.797 1 97 284 SER B CA 1
ATOM 4883 C C . SER B 1 284 ? 18.969 -16.766 -12.844 1 97 284 SER B C 1
ATOM 4885 O O . SER B 1 284 ? 18.328 -17.75 -13.172 1 97 284 SER B O 1
ATOM 4887 N N . SER B 1 285 ? 20.234 -16.797 -12.453 1 97.19 285 SER B N 1
ATOM 4888 C CA . SER B 1 285 ? 20.969 -18.062 -12.539 1 97.19 285 SER B CA 1
ATOM 4889 C C . SER B 1 285 ? 20.422 -19.078 -11.531 1 97.19 285 SER B C 1
ATOM 4891 O O . SER B 1 285 ? 20.438 -20.281 -11.781 1 97.19 285 SER B O 1
ATOM 4893 N N . ASP B 1 286 ? 20 -18.547 -10.406 1 97.62 286 ASP B N 1
ATOM 4894 C CA . ASP B 1 286 ? 19.391 -19.422 -9.414 1 97.62 286 ASP B CA 1
ATOM 4895 C C . ASP B 1 286 ? 18.125 -20.062 -9.969 1 97.62 286 ASP B C 1
ATOM 4897 O O . ASP B 1 286 ? 17.891 -21.266 -9.789 1 97.62 286 ASP B O 1
ATOM 4901 N N . LEU B 1 287 ? 17.281 -19.281 -10.586 1 98.19 287 LEU B N 1
ATOM 4902 C CA . LEU B 1 287 ? 16.031 -19.812 -11.141 1 98.19 287 LEU B CA 1
ATOM 4903 C C . LEU B 1 287 ? 16.312 -20.844 -12.227 1 98.19 287 LEU B C 1
ATOM 4905 O O . LEU B 1 287 ? 15.664 -21.891 -12.273 1 98.19 287 LEU B O 1
ATOM 4909 N N . ILE B 1 288 ? 17.266 -20.578 -13.086 1 98.19 288 ILE B N 1
ATOM 4910 C CA . ILE B 1 288 ? 17.641 -21.516 -14.148 1 98.19 288 ILE B CA 1
ATOM 4911 C C . ILE B 1 288 ? 18.109 -22.828 -13.531 1 98.19 288 ILE B C 1
ATOM 4913 O O . ILE B 1 288 ? 17.766 -23.906 -14.008 1 98.19 288 ILE B O 1
ATOM 4917 N N . HIS B 1 289 ? 18.875 -22.703 -12.477 1 97.44 289 HIS B N 1
ATOM 4918 C CA . HIS B 1 289 ? 19.312 -23.906 -11.773 1 97.44 289 HIS B CA 1
ATOM 4919 C C . HIS B 1 289 ? 18.141 -24.719 -11.266 1 97.44 289 HIS B C 1
ATOM 4921 O O . HIS B 1 289 ? 18.109 -25.953 -11.422 1 97.44 289 HIS B O 1
ATOM 4927 N N . GLU B 1 290 ? 17.219 -24.078 -10.656 1 98.12 290 GLU B N 1
ATOM 4928 C CA . GLU B 1 290 ? 16.016 -24.75 -10.148 1 98.12 290 GLU B CA 1
ATOM 4929 C C . GLU B 1 290 ? 15.242 -25.422 -11.273 1 98.12 290 GLU B C 1
ATOM 4931 O O . GLU B 1 290 ? 14.797 -26.562 -11.125 1 98.12 290 GLU B O 1
ATOM 4936 N N . LEU B 1 291 ? 15.078 -24.719 -12.391 1 98.38 291 LEU B N 1
ATOM 4937 C CA . LEU B 1 291 ? 14.312 -25.25 -13.516 1 98.38 291 LEU B CA 1
ATOM 4938 C C . LEU B 1 291 ? 15.047 -26.422 -14.172 1 98.38 291 LEU B C 1
ATOM 4940 O O . LEU B 1 291 ? 14.414 -27.359 -14.664 1 98.38 291 LEU B O 1
ATOM 4944 N N . ALA B 1 292 ? 16.375 -26.344 -14.195 1 98.19 292 ALA B N 1
ATOM 4945 C CA . ALA B 1 292 ? 17.156 -27.469 -14.719 1 98.19 292 ALA B CA 1
ATOM 4946 C C . ALA B 1 292 ? 16.969 -28.719 -13.859 1 98.19 292 ALA B C 1
ATOM 4948 O O . ALA B 1 292 ? 16.828 -29.828 -14.383 1 98.19 292 ALA B O 1
ATOM 4949 N N . THR B 1 293 ? 17.016 -28.516 -12.562 1 97.88 293 THR B N 1
ATOM 4950 C CA . THR B 1 293 ? 16.75 -29.609 -11.641 1 97.88 293 THR B CA 1
ATOM 4951 C C . THR B 1 293 ? 15.359 -30.188 -11.867 1 97.88 293 THR B C 1
ATOM 4953 O O . THR B 1 293 ? 15.188 -31.406 -11.906 1 97.88 293 THR B O 1
ATOM 4956 N N . PHE B 1 294 ? 14.414 -29.328 -12.008 1 98.5 294 PHE B N 1
ATOM 4957 C CA . PHE B 1 294 ? 13.031 -29.734 -12.258 1 98.5 294 PHE B CA 1
ATOM 4958 C C . PHE B 1 294 ? 12.93 -30.547 -13.539 1 98.5 294 PHE B C 1
ATOM 4960 O O . PHE B 1 294 ? 12.266 -31.594 -13.57 1 98.5 294 PHE B O 1
ATOM 4967 N N . LYS B 1 295 ? 13.578 -30.062 -14.617 1 98.38 295 LYS B N 1
ATOM 4968 C CA . LYS B 1 295 ? 13.617 -30.781 -15.891 1 98.38 295 LYS B CA 1
ATOM 4969 C C . LYS B 1 295 ? 14.094 -32.219 -15.711 1 98.38 295 LYS B C 1
ATOM 4971 O O . LYS B 1 295 ? 13.492 -33.156 -16.234 1 98.38 295 LYS B O 1
ATOM 4976 N N . GLU B 1 296 ? 15.156 -32.344 -14.984 1 98.44 296 GLU B N 1
ATOM 4977 C CA . GLU B 1 296 ? 15.711 -33.688 -14.758 1 98.44 296 GLU B CA 1
ATOM 4978 C C . GLU B 1 296 ? 14.695 -34.594 -14.086 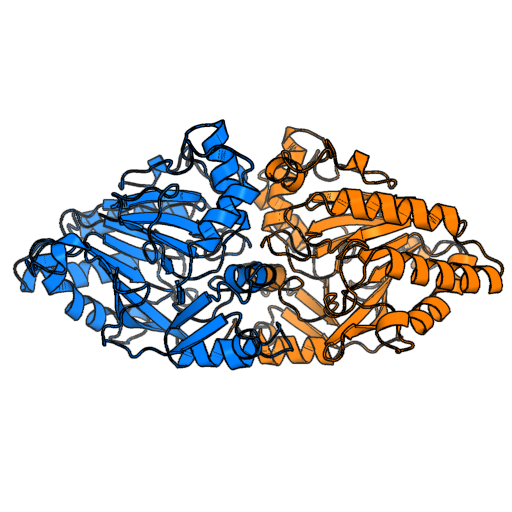1 98.44 296 GLU B C 1
ATOM 4980 O O . GLU B 1 296 ? 14.562 -35.781 -14.453 1 98.44 296 GLU B O 1
ATOM 4985 N N . 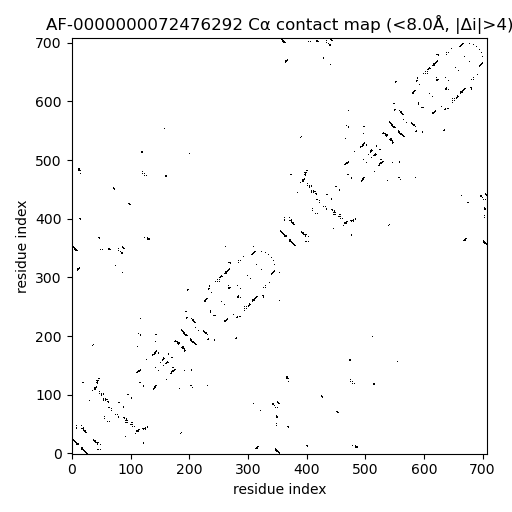LEU B 1 297 ? 14.07 -34.094 -13.117 1 98.56 297 LEU B N 1
ATOM 4986 C CA . LEU B 1 297 ? 13.078 -34.875 -12.383 1 98.56 297 LEU B CA 1
ATOM 4987 C C . LEU B 1 297 ? 11.898 -35.219 -13.289 1 98.56 297 LEU B C 1
ATOM 4989 O O . LEU B 1 297 ? 11.367 -36.312 -13.203 1 98.56 297 LEU B O 1
ATOM 4993 N N . ILE B 1 298 ? 11.469 -34.312 -14.117 1 98.31 298 ILE B N 1
ATOM 4994 C CA . ILE B 1 298 ? 10.375 -34.531 -15.055 1 98.31 298 ILE B CA 1
ATOM 4995 C C . ILE B 1 298 ? 10.773 -35.656 -16.031 1 98.31 298 ILE B C 1
ATOM 4997 O O . ILE B 1 298 ? 9.984 -36.562 -16.312 1 98.31 298 ILE B O 1
ATOM 5001 N N . GLU B 1 299 ? 11.984 -35.562 -16.547 1 98.38 299 GLU B N 1
ATOM 5002 C CA . GLU B 1 299 ? 12.484 -36.562 -17.5 1 98.38 299 GLU B CA 1
ATOM 5003 C C . GLU B 1 299 ? 12.578 -37.938 -16.859 1 98.38 299 GLU B C 1
ATOM 5005 O O . GLU B 1 299 ? 12.305 -38.938 -17.516 1 98.38 299 GLU B O 1
ATOM 5010 N N . ALA B 1 300 ? 12.977 -37.938 -15.617 1 98.25 300 ALA B N 1
ATOM 5011 C CA . ALA B 1 300 ? 13.023 -39.219 -14.883 1 98.25 300 ALA B CA 1
ATOM 5012 C C . ALA B 1 300 ? 11.641 -39.844 -14.781 1 98.25 300 ALA B C 1
ATOM 5014 O O . ALA B 1 300 ? 11.516 -41.062 -14.664 1 98.25 300 ALA B O 1
ATOM 5015 N N . GLU B 1 301 ? 10.594 -39.031 -14.867 1 97.69 301 GLU B N 1
ATOM 5016 C CA . GLU B 1 301 ? 9.211 -39.5 -14.828 1 97.69 301 GLU B CA 1
ATOM 5017 C C . GLU B 1 301 ? 8.688 -39.812 -16.234 1 97.69 301 GLU B C 1
ATOM 5019 O O . GLU B 1 301 ? 7.512 -40.125 -16.406 1 97.69 301 GLU B O 1
ATOM 5024 N N . GLY B 1 302 ? 9.539 -39.656 -17.203 1 97.44 302 GLY B N 1
ATOM 5025 C CA . GLY B 1 302 ? 9.172 -39.969 -18.578 1 97.44 302 GLY B CA 1
ATOM 5026 C C . GLY B 1 302 ? 8.5 -38.812 -19.281 1 97.44 302 GLY B C 1
ATOM 5027 O O . GLY B 1 302 ? 7.824 -39 -20.297 1 97.44 302 GLY B O 1
ATOM 5028 N N . GLY B 1 303 ? 8.609 -37.625 -18.703 1 97.31 303 GLY B N 1
ATOM 5029 C CA . GLY B 1 303 ? 7.977 -36.469 -19.297 1 97.31 303 GLY B CA 1
ATOM 5030 C C . GLY B 1 303 ? 8.969 -35.469 -19.859 1 97.31 303 GLY B C 1
ATOM 5031 O O . GLY B 1 303 ? 10.141 -35.781 -20.047 1 97.31 303 GLY B O 1
ATOM 5032 N N . SER B 1 304 ? 8.469 -34.344 -20.203 1 97.5 304 SER B N 1
ATOM 5033 C CA . SER B 1 304 ? 9.273 -33.25 -20.734 1 97.5 304 SER B CA 1
ATOM 5034 C C . SER B 1 304 ? 8.797 -31.891 -20.203 1 97.5 304 SER B C 1
ATOM 5036 O O . SER B 1 304 ? 7.598 -31.672 -20.031 1 97.5 304 SER B O 1
ATOM 5038 N N . ILE B 1 305 ? 9.711 -31 -19.938 1 96.88 305 ILE B N 1
ATOM 5039 C CA . ILE B 1 305 ? 9.406 -29.672 -19.438 1 96.88 305 ILE B CA 1
ATOM 5040 C C . ILE B 1 305 ? 8.977 -28.766 -20.578 1 96.88 305 ILE B C 1
ATOM 5042 O O . ILE B 1 305 ? 8.523 -27.641 -20.359 1 96.88 305 ILE B O 1
ATOM 5046 N N . ASN B 1 306 ? 9.039 -29.281 -21.828 1 95.62 306 ASN B N 1
ATOM 5047 C CA . ASN B 1 306 ? 8.82 -28.484 -23.031 1 95.62 306 ASN B CA 1
ATOM 5048 C C . ASN B 1 306 ? 7.434 -27.844 -23.031 1 95.62 306 ASN B C 1
ATOM 5050 O O . ASN B 1 306 ? 6.438 -28.516 -22.766 1 95.62 306 ASN B O 1
ATOM 5054 N N . GLY B 1 307 ? 7.48 -26.547 -23.266 1 95.38 307 GLY B N 1
ATOM 5055 C CA . GLY B 1 307 ? 6.219 -25.844 -23.422 1 95.38 307 GLY B CA 1
ATOM 5056 C C . GLY B 1 307 ? 5.664 -25.312 -22.109 1 95.38 307 GLY B C 1
ATOM 5057 O O . GLY B 1 307 ? 4.695 -24.562 -22.094 1 95.38 307 GLY B O 1
ATOM 5058 N N . LEU B 1 308 ? 6.262 -25.688 -20.969 1 96.75 308 LEU B N 1
ATOM 5059 C CA . LEU B 1 308 ? 5.801 -25.219 -19.656 1 96.75 308 LEU B CA 1
ATOM 5060 C C . LEU B 1 308 ? 5.895 -23.703 -19.562 1 96.75 308 LEU B C 1
ATOM 5062 O O . LEU B 1 308 ? 6.906 -23.109 -19.938 1 96.75 308 LEU B O 1
ATOM 5066 N N . HIS B 1 309 ? 4.848 -23.062 -19.109 1 97.88 309 HIS B N 1
ATOM 5067 C CA . HIS B 1 309 ? 4.875 -21.625 -18.875 1 97.88 309 HIS B CA 1
ATOM 5068 C C . HIS B 1 309 ? 5.559 -21.297 -17.547 1 97.88 309 HIS B C 1
ATOM 5070 O O . HIS B 1 309 ? 5.172 -21.812 -16.5 1 97.88 309 HIS B O 1
ATOM 5076 N N . VAL B 1 310 ? 6.551 -20.5 -17.594 1 98.62 310 VAL B N 1
ATOM 5077 C CA . VAL B 1 310 ? 7.219 -19.969 -16.406 1 98.62 310 VAL B CA 1
ATOM 5078 C C . VAL B 1 310 ? 6.984 -18.453 -16.328 1 98.62 310 VAL B C 1
ATOM 5080 O O . VAL B 1 310 ? 7.566 -17.688 -17.094 1 98.62 310 VAL B O 1
ATOM 5083 N N . VAL B 1 311 ? 6.168 -18.062 -15.383 1 98.56 311 VAL B N 1
ATOM 5084 C CA . VAL B 1 311 ? 5.82 -16.656 -15.195 1 98.56 311 VAL B CA 1
ATOM 5085 C C . VAL B 1 311 ? 6.59 -16.094 -14.008 1 98.56 311 VAL B C 1
ATOM 5087 O O . VAL B 1 311 ? 6.41 -16.531 -12.875 1 98.56 311 VAL B O 1
ATOM 5090 N N . VAL B 1 312 ? 7.41 -15.078 -14.297 1 97.88 312 VAL B N 1
ATOM 5091 C CA . VAL B 1 312 ? 8.328 -14.547 -13.297 1 97.88 312 VAL B CA 1
ATOM 5092 C C . VAL B 1 312 ? 7.77 -13.258 -12.711 1 97.88 312 VAL B C 1
ATOM 5094 O O . VAL B 1 312 ? 7.543 -12.281 -13.438 1 97.88 312 VAL B O 1
ATOM 5097 N N . ASN B 1 313 ? 7.559 -13.328 -11.391 1 94.81 313 ASN B N 1
ATOM 5098 C CA . ASN B 1 313 ? 7.062 -12.148 -10.688 1 94.81 313 ASN B CA 1
ATOM 5099 C C . ASN B 1 313 ? 8.031 -11.688 -9.602 1 94.81 313 ASN B C 1
ATOM 5101 O O . ASN B 1 313 ? 9.164 -12.164 -9.539 1 94.81 313 ASN B O 1
ATOM 5105 N N . HIS B 1 314 ? 7.703 -10.633 -8.812 1 95.69 314 HIS B N 1
ATOM 5106 C CA . HIS B 1 314 ? 8.438 -10.109 -7.664 1 95.69 314 HIS B CA 1
ATOM 5107 C C . HIS B 1 314 ? 9.797 -9.57 -8.078 1 95.69 314 HIS B C 1
ATOM 5109 O O . HIS B 1 314 ? 10.805 -9.812 -7.406 1 95.69 314 HIS B O 1
ATOM 5115 N N . VAL B 1 315 ? 9.867 -9.047 -9.242 1 91 315 VAL B N 1
ATOM 5116 C CA . VAL B 1 315 ? 11.07 -8.352 -9.68 1 91 315 VAL B CA 1
ATOM 5117 C C . VAL B 1 315 ? 11.219 -7.043 -8.906 1 91 315 VAL B C 1
ATOM 5119 O O . VAL B 1 315 ? 10.25 -6.297 -8.742 1 91 315 VAL B O 1
ATOM 5122 N N . LYS B 1 316 ? 12.375 -6.789 -8.375 1 86.38 316 LYS B N 1
ATOM 5123 C CA . LYS B 1 316 ? 12.609 -5.535 -7.66 1 86.38 316 LYS B CA 1
ATOM 5124 C C . LYS B 1 316 ? 12.742 -4.363 -8.633 1 86.38 316 LYS B C 1
ATOM 5126 O O . LYS B 1 316 ? 13.469 -4.445 -9.617 1 86.38 316 LYS B O 1
ATOM 5131 N N . ASP B 1 317 ? 11.906 -3.303 -8.32 1 76 317 ASP B N 1
ATOM 5132 C CA . ASP B 1 317 ? 11.938 -2.113 -9.172 1 76 317 ASP B CA 1
ATOM 5133 C C . ASP B 1 317 ? 13.141 -1.239 -8.844 1 76 317 ASP B C 1
ATOM 5135 O O . ASP B 1 317 ? 13.156 -0.549 -7.82 1 76 317 ASP B O 1
ATOM 5139 N N . LEU B 1 318 ? 14.219 -1.424 -9.516 1 66.12 318 LEU B N 1
ATOM 5140 C CA . LEU B 1 318 ? 15.461 -0.708 -9.242 1 66.12 318 LEU B CA 1
ATOM 5141 C C . LEU B 1 318 ? 15.797 0.25 -10.383 1 66.12 318 LEU B C 1
ATOM 5143 O O . LEU B 1 318 ? 15 0.431 -11.305 1 66.12 318 LEU B O 1
ATOM 5147 N N . ASP B 1 319 ? 16.844 0.998 -10.32 1 59.84 319 ASP B N 1
ATOM 5148 C CA . ASP B 1 319 ? 17.297 2.105 -11.156 1 59.84 319 ASP B CA 1
ATOM 5149 C C . ASP B 1 319 ? 17.594 1.637 -12.578 1 59.84 319 ASP B C 1
ATOM 5151 O O . ASP B 1 319 ? 17.812 2.455 -13.477 1 59.84 319 ASP B O 1
ATOM 5155 N N . SER B 1 320 ? 17.594 0.339 -12.641 1 60.94 320 SER B N 1
ATOM 5156 C CA . SER B 1 320 ? 17.938 -0.114 -13.984 1 60.94 320 SER B CA 1
ATOM 5157 C C . SER B 1 320 ? 16.875 -1.062 -14.531 1 60.94 320 SER B C 1
ATOM 5159 O O . SER B 1 320 ? 15.938 -1.436 -13.82 1 60.94 320 SER B O 1
ATOM 5161 N N . ASP B 1 321 ? 16.859 -1.164 -15.828 1 66.62 321 ASP B N 1
ATOM 5162 C CA . ASP B 1 321 ? 16.016 -2.1 -16.547 1 66.62 321 ASP B CA 1
ATOM 5163 C C . ASP B 1 321 ? 16.25 -3.535 -16.094 1 66.62 321 ASP B C 1
ATOM 5165 O O . ASP B 1 321 ? 16.625 -4.395 -16.891 1 66.62 321 ASP B O 1
ATOM 5169 N N . VAL B 1 322 ? 16.062 -3.82 -14.922 1 81.12 322 VAL B N 1
ATOM 5170 C CA . VAL B 1 322 ? 16.422 -5.113 -14.352 1 81.12 322 VAL B CA 1
ATOM 5171 C C . VAL B 1 322 ? 15.523 -6.203 -14.93 1 81.12 322 VAL B C 1
ATOM 5173 O O . VAL B 1 322 ? 15.961 -7.344 -15.109 1 81.12 322 VAL B O 1
ATOM 5176 N N . ARG B 1 323 ? 14.359 -5.875 -15.32 1 86.38 323 ARG B N 1
ATOM 5177 C CA . ARG B 1 323 ? 13.422 -6.852 -15.867 1 86.38 323 ARG B CA 1
ATOM 5178 C C . ARG B 1 323 ? 13.93 -7.395 -17.203 1 86.38 323 ARG B C 1
ATOM 5180 O O . ARG B 1 323 ? 13.883 -8.602 -17.438 1 86.38 323 ARG B O 1
ATOM 5187 N N . LEU B 1 324 ? 14.398 -6.461 -18.062 1 87.94 324 LEU B N 1
ATOM 5188 C CA . LEU B 1 324 ? 14.922 -6.906 -19.344 1 87.94 324 LEU B CA 1
ATOM 5189 C C . LEU B 1 324 ? 16.203 -7.711 -19.172 1 87.94 324 LEU B C 1
ATOM 5191 O O . LEU B 1 324 ? 16.453 -8.656 -19.922 1 87.94 324 LEU B O 1
ATOM 5195 N N . GLN B 1 325 ? 16.938 -7.27 -18.25 1 90.81 325 GLN B N 1
ATOM 5196 C CA . GLN B 1 325 ? 18.141 -8.023 -17.938 1 90.81 325 GLN B CA 1
ATOM 5197 C C . GLN B 1 325 ? 17.812 -9.43 -17.453 1 90.81 325 GLN B C 1
ATOM 5199 O O . GLN B 1 325 ? 18.406 -10.414 -17.922 1 90.81 325 GLN B O 1
ATOM 5204 N N . ILE B 1 326 ? 16.875 -9.531 -16.547 1 94 326 ILE B N 1
ATOM 5205 C CA . ILE B 1 326 ? 16.453 -10.82 -16.016 1 94 326 ILE B CA 1
ATOM 5206 C C . ILE B 1 326 ? 15.906 -11.688 -17.156 1 94 326 ILE B C 1
ATOM 5208 O O . ILE B 1 326 ? 16.266 -12.859 -17.266 1 94 326 ILE B O 1
ATOM 5212 N N . LEU B 1 327 ? 15.102 -11.094 -18 1 94.69 327 LEU B N 1
ATOM 5213 C CA . LEU B 1 327 ? 14.516 -11.828 -19.125 1 94.69 327 LEU B CA 1
ATOM 5214 C C . LEU B 1 327 ? 15.609 -12.391 -20.031 1 94.69 327 LEU B C 1
ATOM 5216 O O . LEU B 1 327 ? 15.555 -13.562 -20.422 1 94.69 327 LEU B O 1
ATOM 5220 N N . LYS B 1 328 ? 16.562 -11.547 -20.359 1 94.81 328 LYS B N 1
ATOM 5221 C CA . LYS B 1 328 ? 17.672 -11.984 -21.203 1 94.81 328 LYS B CA 1
ATOM 5222 C C . LYS B 1 328 ? 18.453 -13.117 -20.547 1 94.81 328 LYS B C 1
ATOM 5224 O O . LYS B 1 328 ? 18.781 -14.109 -21.203 1 94.81 328 LYS B O 1
ATOM 5229 N N . GLU B 1 329 ? 18.75 -12.938 -19.328 1 97.44 329 GLU B N 1
ATOM 5230 C CA . GLU B 1 329 ? 19.516 -13.938 -18.594 1 97.44 329 GLU B CA 1
ATOM 5231 C C . GLU B 1 329 ? 18.75 -15.258 -18.5 1 97.44 329 GLU B C 1
ATOM 5233 O O . GLU B 1 329 ? 19.344 -16.328 -18.641 1 97.44 329 GLU B O 1
ATOM 5238 N N . LEU B 1 330 ? 17.469 -15.164 -18.297 1 98.25 330 LEU B N 1
ATOM 5239 C CA . LEU B 1 330 ? 16.641 -16.359 -18.203 1 98.25 330 LEU B CA 1
ATOM 5240 C C . LEU B 1 330 ? 16.578 -17.078 -19.562 1 98.25 330 LEU B C 1
ATOM 5242 O O . LEU B 1 330 ? 16.672 -18.297 -19.625 1 98.25 330 LEU B O 1
ATOM 5246 N N . ARG B 1 331 ? 16.406 -16.344 -20.594 1 97.94 331 ARG B N 1
ATOM 5247 C CA . ARG B 1 331 ? 16.359 -16.938 -21.922 1 97.94 331 ARG B CA 1
ATOM 5248 C C . ARG B 1 331 ? 17.688 -17.578 -22.297 1 97.94 331 ARG B C 1
ATOM 5250 O O . ARG B 1 331 ? 17.734 -18.688 -22.844 1 97.94 331 ARG B O 1
ATOM 5257 N N . ASP B 1 332 ? 18.766 -16.844 -22.031 1 98.31 332 ASP B N 1
ATOM 5258 C CA . ASP B 1 332 ? 20.094 -17.391 -22.281 1 98.31 332 ASP B CA 1
ATOM 5259 C C . ASP B 1 332 ? 20.328 -18.672 -21.469 1 98.31 332 ASP B C 1
ATOM 5261 O O . ASP B 1 332 ? 20.844 -19.656 -21.984 1 98.31 332 ASP B O 1
ATOM 5265 N N . GLY B 1 333 ? 19.969 -18.594 -20.203 1 98.38 333 GLY B N 1
ATOM 5266 C CA . GLY B 1 333 ? 20.094 -19.766 -19.359 1 98.38 333 GLY B CA 1
ATOM 5267 C C . GLY B 1 333 ? 19.25 -20.938 -19.812 1 98.38 333 GLY B C 1
ATOM 5268 O O . GLY B 1 333 ? 19.703 -22.078 -19.781 1 98.38 333 GLY B O 1
ATOM 5269 N N . ALA B 1 334 ? 18.047 -20.625 -20.203 1 98.19 334 ALA B N 1
ATOM 5270 C CA . ALA B 1 334 ? 17.156 -21.672 -20.719 1 98.19 334 ALA B CA 1
ATOM 5271 C C . ALA B 1 334 ? 17.766 -22.344 -21.953 1 98.19 334 ALA B C 1
ATOM 5273 O O . ALA B 1 334 ? 17.688 -23.562 -22.078 1 98.19 334 ALA B O 1
ATOM 5274 N N . SER B 1 335 ? 18.266 -21.547 -22.859 1 97.94 335 SER B N 1
ATOM 5275 C CA . SER B 1 335 ? 18.906 -22.078 -24.062 1 97.94 335 SER B CA 1
ATOM 5276 C C . SER B 1 335 ? 20.094 -22.969 -23.703 1 97.94 335 SER B C 1
ATOM 5278 O O . SER B 1 335 ? 20.25 -24.062 -24.234 1 97.94 335 SER B O 1
ATOM 5280 N N . LEU B 1 336 ? 20.922 -22.516 -22.812 1 97.75 336 LEU B N 1
ATOM 5281 C CA . LEU B 1 336 ? 22.125 -23.234 -22.406 1 97.75 336 LEU B CA 1
ATOM 5282 C C . LEU B 1 336 ? 21.766 -24.594 -21.797 1 97.75 336 LEU B C 1
ATOM 5284 O O . LEU B 1 336 ? 22.5 -25.562 -21.984 1 97.75 336 LEU B O 1
ATOM 5288 N N . HIS B 1 337 ? 20.688 -24.656 -21.109 1 97.5 337 HIS B N 1
ATOM 5289 C CA . HIS B 1 337 ? 20.297 -25.875 -20.406 1 97.5 337 HIS B CA 1
ATOM 5290 C C . HIS B 1 337 ? 19.219 -26.641 -21.172 1 97.5 337 HIS B C 1
ATOM 5292 O O . HIS B 1 337 ? 18.641 -27.594 -20.656 1 97.5 337 HIS B O 1
ATOM 5298 N N . GLN B 1 338 ? 18.875 -26.203 -22.375 1 97 338 GLN B N 1
ATOM 5299 C CA . GLN B 1 338 ? 17.891 -26.828 -23.25 1 97 338 GLN B CA 1
ATOM 5300 C C . GLN B 1 338 ? 16.531 -26.906 -22.594 1 97 338 GLN B C 1
ATOM 5302 O O . GLN B 1 338 ? 15.898 -27.969 -22.578 1 97 338 GLN B O 1
ATOM 5307 N N . LEU B 1 339 ? 16.219 -25.844 -21.891 1 97.88 339 LEU B N 1
ATOM 5308 C CA . LEU B 1 339 ? 14.867 -25.688 -21.359 1 97.88 339 LEU B CA 1
ATOM 5309 C C . LEU B 1 339 ? 13.945 -25.047 -22.391 1 97.88 339 LEU B C 1
ATOM 5311 O O . LEU B 1 339 ? 13.922 -23.828 -22.547 1 97.88 339 LEU B O 1
ATOM 5315 N N . ASP B 1 340 ? 13.164 -25.828 -23.078 1 97.25 340 ASP B N 1
ATOM 5316 C CA . ASP B 1 340 ? 12.211 -25.297 -24.047 1 97.25 340 ASP B CA 1
ATOM 5317 C C . ASP B 1 340 ? 10.922 -24.859 -23.359 1 97.25 340 ASP B C 1
ATOM 5319 O O . ASP B 1 340 ? 9.859 -25.438 -23.578 1 97.25 340 ASP B O 1
ATOM 5323 N N . ILE B 1 341 ? 11.047 -23.875 -22.547 1 98 341 ILE B N 1
ATOM 5324 C CA . ILE B 1 341 ? 9.953 -23.328 -21.75 1 98 341 ILE B CA 1
ATOM 5325 C C . ILE B 1 341 ? 9.531 -21.969 -22.297 1 98 341 ILE B C 1
ATOM 5327 O O . ILE B 1 341 ? 10.227 -21.391 -23.125 1 98 341 ILE B O 1
ATOM 5331 N N . LYS B 1 342 ? 8.328 -21.5 -21.969 1 98.06 342 LYS B N 1
ATOM 5332 C CA . LYS B 1 342 ? 7.84 -20.156 -22.266 1 98.06 342 LYS B CA 1
ATOM 5333 C C . LYS B 1 342 ? 8.008 -19.234 -21.062 1 98.06 342 LYS B C 1
ATOM 5335 O O . LYS B 1 342 ? 7.453 -19.484 -19.984 1 98.06 342 LYS B O 1
ATOM 5340 N N . ILE B 1 343 ? 8.727 -18.141 -21.234 1 98.5 343 ILE B N 1
ATOM 5341 C CA . ILE B 1 343 ? 9.062 -17.266 -20.109 1 98.5 343 ILE B CA 1
ATOM 5342 C C . ILE B 1 343 ? 8.289 -15.953 -20.234 1 98.5 343 ILE B C 1
ATOM 5344 O O . ILE B 1 343 ? 8.328 -15.305 -21.281 1 98.5 343 ILE B O 1
ATOM 5348 N N . SER B 1 344 ? 7.566 -15.602 -19.203 1 97.94 344 SER B N 1
ATOM 5349 C CA . SER B 1 344 ? 6.84 -14.336 -19.141 1 97.94 344 SER B CA 1
ATOM 5350 C C . SER B 1 344 ? 7.191 -13.555 -17.875 1 97.94 344 SER B C 1
ATOM 5352 O O . SER B 1 344 ? 7.328 -14.141 -16.797 1 97.94 344 SER B O 1
ATOM 5354 N N . LEU B 1 345 ? 7.391 -12.289 -18 1 95.69 345 LEU B N 1
ATOM 5355 C CA . LEU B 1 345 ? 7.582 -11.367 -16.891 1 95.69 345 LEU B CA 1
ATOM 5356 C C . LEU B 1 345 ? 6.473 -10.32 -16.859 1 95.69 345 LEU B C 1
ATOM 5358 O O . LEU B 1 345 ? 6.688 -9.164 -17.25 1 95.69 345 LEU B O 1
ATOM 5362 N N . PRO B 1 346 ? 5.375 -10.656 -16.25 1 94.75 346 PRO B N 1
ATOM 5363 C CA . PRO B 1 346 ? 4.254 -9.711 -16.266 1 94.75 346 PRO B CA 1
ATOM 5364 C C . PRO B 1 346 ? 4.508 -8.492 -15.391 1 94.75 346 PRO B C 1
ATOM 5366 O O . PRO B 1 346 ? 5.41 -8.5 -14.547 1 94.75 346 PRO B O 1
ATOM 5369 N N . LEU B 1 347 ? 3.76 -7.453 -15.695 1 92.56 347 LEU B N 1
ATOM 5370 C CA . LEU B 1 347 ? 3.717 -6.223 -14.914 1 92.56 347 LEU B CA 1
ATOM 5371 C C . LEU B 1 347 ? 2.359 -6.059 -14.234 1 92.56 347 LEU B C 1
ATOM 5373 O O . LEU B 1 347 ? 1.392 -6.727 -14.602 1 92.56 347 LEU B O 1
ATOM 5377 N N . SER B 1 348 ? 2.379 -5.199 -13.234 1 93.44 348 SER B N 1
ATOM 5378 C CA . SER B 1 348 ? 1.111 -4.938 -12.562 1 93.44 348 SER B CA 1
ATOM 5379 C C . SER B 1 348 ? 0.035 -4.512 -13.555 1 93.44 348 SER B C 1
ATOM 5381 O O . SER B 1 348 ? 0.272 -3.648 -14.406 1 93.44 348 SER B O 1
ATOM 5383 N N . GLY B 1 349 ? -1.086 -5.172 -13.477 1 94.88 349 GLY B N 1
ATOM 5384 C CA . GLY B 1 349 ? -2.211 -4.852 -14.336 1 94.88 349 GLY B CA 1
ATOM 5385 C C . GLY B 1 349 ? -2.338 -5.789 -15.523 1 94.88 349 GLY B C 1
ATOM 5386 O O . GLY B 1 349 ? -3.34 -5.758 -16.25 1 94.88 349 GLY B O 1
ATOM 5387 N N . VAL B 1 350 ? -1.422 -6.703 -15.711 1 96.5 350 VAL B N 1
ATOM 5388 C CA . VAL B 1 350 ? -1.402 -7.559 -16.891 1 96.5 350 VAL B CA 1
ATOM 5389 C C . VAL B 1 350 ? -2.139 -8.867 -16.594 1 96.5 350 VAL B C 1
ATOM 5391 O O . VAL B 1 350 ? -2.035 -9.406 -15.492 1 96.5 350 VAL B O 1
ATOM 5394 N N . SER B 1 351 ? -2.859 -9.352 -17.562 1 97.94 351 SER B N 1
ATOM 5395 C CA . SER B 1 351 ? -3.523 -10.648 -17.5 1 97.94 351 SER B CA 1
ATOM 5396 C C . SER B 1 351 ? -2.975 -11.602 -18.547 1 97.94 351 SER B C 1
ATOM 5398 O O . SER B 1 351 ? -2.695 -11.195 -19.672 1 97.94 351 SER B O 1
ATOM 5400 N N . LEU B 1 352 ? -2.779 -12.812 -18.141 1 98.12 352 LEU B N 1
ATOM 5401 C CA . LEU B 1 352 ? -2.242 -13.867 -18.984 1 98.12 352 LEU B CA 1
ATOM 5402 C C . LEU B 1 352 ? -3.154 -15.086 -18.984 1 98.12 352 LEU B C 1
ATOM 5404 O O . LEU B 1 352 ? -3.811 -15.375 -17.984 1 98.12 352 LEU B O 1
ATOM 5408 N N . VAL B 1 353 ? -3.141 -15.781 -20.078 1 97.81 353 VAL B N 1
ATOM 5409 C CA . VAL B 1 353 ? -3.742 -17.109 -20.094 1 97.81 353 VAL B CA 1
ATOM 5410 C C . VAL B 1 353 ? -2.654 -18.172 -20.266 1 97.81 353 VAL B C 1
ATOM 5412 O O . VAL B 1 353 ? -1.801 -18.062 -21.156 1 97.81 353 VAL B O 1
ATOM 5415 N N . ILE B 1 354 ? -2.725 -19.094 -19.406 1 96.31 354 ILE B N 1
ATOM 5416 C CA . ILE B 1 354 ? -1.795 -20.219 -19.531 1 96.31 354 ILE B CA 1
ATOM 5417 C C . ILE B 1 354 ? -2.545 -21.531 -19.359 1 96.31 354 ILE B C 1
ATOM 5419 O O . ILE B 1 354 ? -3.582 -21.578 -18.688 1 96.31 354 ILE B O 1
#